Protein AF-A0A960E6Z1-F1 (afdb_monomer_lite)

Sequence (637 aa):
MVGSHTLRRRDRGAGVDRDDGASGGPGHAALELQQLIGNRAVARLAEDGTAPQPVSESAAIGESGQAWIRPGDRGPEVARVRAILDSTGVAGTPLGEGDLYDAEMLAAVRAFQTERGLDPDGIIGPLTWEAIDRESDTAAEVVETGTDHIGDADRPTDTELTAIEQALNPTSTGGGTGPAQDWDGRNDPAARDALRSELHTALQAHLDERTPSMVEREQAKAAGNVLSTQEQEGAGRAAKASVDAVFGAIASSAALTQSQEQARAAFDFTAGVNLLDASDTNVRTPNPPDLAGWMADTDDAAQEVQQRHHFNRSRSGQGEGPFFETLIAEFIAQGSNQVDLTRYDQYGFAFARPGPQVLTQTAVTTSDEFSNVPAQPGGLSDAERRRRWTVWQTLVHEYIHTLAHPEFERSHGGKRTLTEGMCELFTREVLLTEGQIAESQADGDVARRIEIEGGDLPGFDARFVREYDSGEYTGYVNRVDQIVAQVGMDAARAAFFLGHVELIGLVPGGAGEVVDPTSPQAAQVLGPDRVVVPSVITTANGVSILTGAPVGDIVAANPGLDANSPLPASAHSEGIEVPGTSHHRVLTARGRTERASETRADIATQHGITEAALVRANPSLNHREPREGEWLLIPVH

Radius of gyration: 33.62 Å; chains: 1; bounding box: 94×95×82 Å

pLDDT: mean 83.43, std 19.52, range [25.17, 98.5]

Structure (mmCIF, N/CA/C/O backbone):
data_AF-A0A960E6Z1-F1
#
_entry.id   AF-A0A960E6Z1-F1
#
loop_
_atom_site.group_PDB
_atom_site.id
_atom_site.type_symbol
_atom_site.label_atom_id
_atom_site.label_alt_id
_atom_site.label_comp_id
_atom_site.label_asym_id
_atom_site.label_entity_id
_atom_site.label_seq_id
_atom_site.pdbx_PDB_ins_code
_atom_site.Cartn_x
_atom_site.Cartn_y
_atom_site.Cartn_z
_atom_site.occupancy
_atom_site.B_iso_or_equiv
_atom_site.auth_seq_id
_atom_site.auth_comp_id
_atom_site.auth_asym_id
_atom_site.auth_atom_id
_atom_site.pdbx_PDB_model_num
ATOM 1 N N . MET A 1 1 ? -25.908 65.717 -16.525 1.00 31.52 1 MET A N 1
ATOM 2 C CA . MET A 1 1 ? -26.693 66.968 -16.582 1.00 31.52 1 MET A CA 1
ATOM 3 C C . MET A 1 1 ? -27.947 66.779 -15.744 1.00 31.52 1 MET A C 1
ATOM 5 O O . MET A 1 1 ? -28.528 65.709 -15.773 1.00 31.52 1 MET A O 1
ATOM 9 N N . VAL A 1 2 ? -28.241 67.807 -14.959 1.00 26.38 2 VAL A N 1
ATOM 10 C CA . VAL A 1 2 ? -29.291 68.026 -13.950 1.00 26.38 2 VAL A CA 1
ATOM 11 C C . VAL A 1 2 ? -30.719 67.587 -14.338 1.00 26.38 2 VAL A C 1
ATOM 13 O O . VAL A 1 2 ? -31.105 67.735 -15.491 1.00 26.38 2 VAL A O 1
ATOM 16 N N . GLY A 1 3 ? -31.517 67.197 -13.328 1.00 27.42 3 GLY A N 1
ATOM 17 C CA . GLY A 1 3 ? -32.996 67.258 -13.311 1.00 27.42 3 GLY A CA 1
ATOM 18 C C . GLY A 1 3 ? -33.607 66.047 -12.588 1.00 27.42 3 GLY A C 1
ATOM 19 O O . GLY A 1 3 ? -33.621 64.974 -13.166 1.00 27.42 3 GLY A O 1
ATOM 20 N N . SER A 1 4 ? -34.026 66.039 -11.315 1.00 25.17 4 SER A N 1
ATOM 21 C CA . SER A 1 4 ? -34.872 66.960 -10.531 1.00 25.17 4 SER A CA 1
ATOM 22 C C . SER A 1 4 ? -36.213 67.292 -11.192 1.00 25.17 4 SER A C 1
ATOM 24 O O . SER A 1 4 ? -36.246 68.174 -12.036 1.00 25.17 4 SER A O 1
ATOM 26 N N . HIS A 1 5 ? -37.296 66.632 -10.741 1.00 28.69 5 HIS A N 1
ATOM 27 C CA . HIS A 1 5 ? -38.590 67.201 -10.288 1.00 28.69 5 HIS A CA 1
ATOM 28 C C . HIS A 1 5 ? -39.760 66.201 -10.456 1.00 28.69 5 HIS A C 1
ATOM 30 O O . HIS A 1 5 ? -39.988 65.694 -11.542 1.00 28.69 5 HIS A O 1
ATOM 36 N N . THR A 1 6 ? -40.396 65.727 -9.375 1.00 27.92 6 THR A N 1
ATOM 37 C CA . THR A 1 6 ? -41.541 66.314 -8.625 1.00 27.92 6 THR A CA 1
ATOM 38 C C . THR A 1 6 ? -42.905 65.897 -9.190 1.00 27.92 6 THR A C 1
ATOM 40 O O . THR A 1 6 ? -43.220 66.270 -10.309 1.00 27.92 6 THR A O 1
ATOM 43 N N . LEU A 1 7 ? -43.733 65.216 -8.376 1.00 29.61 7 LEU A N 1
ATOM 44 C CA . LEU A 1 7 ? -45.170 65.487 -8.101 1.00 29.61 7 LEU A CA 1
ATOM 45 C C . LEU A 1 7 ? -45.785 64.267 -7.370 1.00 29.61 7 LEU A C 1
ATOM 47 O O . LEU A 1 7 ? -45.933 63.203 -7.948 1.00 29.61 7 LEU A O 1
ATOM 51 N N . ARG A 1 8 ? -45.900 64.275 -6.035 1.00 29.00 8 ARG A N 1
ATOM 52 C CA . ARG A 1 8 ? -46.980 64.817 -5.169 1.00 29.00 8 ARG A CA 1
ATOM 53 C C . ARG A 1 8 ? -48.343 64.092 -5.233 1.00 29.00 8 ARG A C 1
ATOM 55 O O . ARG A 1 8 ? -49.133 64.326 -6.135 1.00 29.00 8 ARG A O 1
ATOM 62 N N . ARG A 1 9 ? -48.648 63.481 -4.074 1.00 27.91 9 ARG A N 1
ATOM 63 C CA . ARG A 1 9 ? -49.894 63.545 -3.270 1.00 27.91 9 ARG A CA 1
ATOM 64 C C . ARG A 1 9 ? -51.163 62.834 -3.778 1.00 27.91 9 ARG A C 1
ATOM 66 O O . ARG A 1 9 ? -51.851 63.355 -4.647 1.00 27.91 9 ARG A O 1
ATOM 73 N N . ARG A 1 10 ? -51.670 61.912 -2.944 1.00 31.80 10 ARG A N 1
ATOM 74 C CA . ARG A 1 10 ? -52.652 62.274 -1.896 1.00 31.80 10 ARG A CA 1
ATOM 75 C C . ARG A 1 10 ? -52.727 61.258 -0.749 1.00 31.80 10 ARG A C 1
ATOM 77 O O . ARG A 1 10 ? -52.761 60.058 -0.967 1.00 31.80 10 ARG A O 1
ATOM 84 N N . ASP A 1 11 ? -52.762 61.837 0.449 1.00 28.98 11 ASP A N 1
ATOM 85 C CA . ASP A 1 11 ? -52.869 61.245 1.781 1.00 28.98 11 ASP A CA 1
ATOM 86 C C . ASP A 1 11 ? -54.256 60.677 2.118 1.00 28.98 11 ASP A C 1
ATOM 88 O O . ASP A 1 11 ? -55.269 61.263 1.723 1.00 28.98 11 ASP A O 1
ATOM 92 N N . ARG A 1 12 ? -54.247 59.662 3.000 1.00 32.19 12 ARG A N 1
ATOM 93 C CA . ARG A 1 12 ? -54.954 59.515 4.303 1.00 32.19 12 ARG A CA 1
ATOM 94 C C . ARG A 1 12 ? -55.459 58.070 4.455 1.00 32.19 12 ARG A C 1
ATOM 96 O O . ARG A 1 12 ? -56.191 57.606 3.599 1.00 32.19 12 ARG A O 1
ATOM 103 N N . GLY A 1 13 ? -55.186 57.329 5.523 1.00 29.23 13 GLY A N 1
ATOM 104 C CA . GLY A 1 13 ? -54.429 57.621 6.730 1.00 29.23 13 GLY A CA 1
ATOM 105 C C . GLY A 1 13 ? -54.496 56.441 7.710 1.00 29.23 13 GLY A C 1
ATOM 106 O O . GLY A 1 13 ? -55.484 55.720 7.734 1.00 29.23 13 GLY A O 1
ATOM 107 N N . ALA A 1 14 ? -53.421 56.328 8.492 1.00 32.44 14 ALA A N 1
ATOM 108 C CA . ALA A 1 14 ? -53.308 55.835 9.868 1.00 32.44 14 ALA A CA 1
ATOM 109 C C . ALA A 1 14 ? -53.881 54.453 10.252 1.00 32.44 14 ALA A C 1
ATOM 111 O O . ALA A 1 14 ? -55.076 54.280 10.464 1.00 32.44 14 ALA A O 1
ATOM 112 N N . GLY A 1 15 ? -52.947 53.539 10.523 1.00 32.69 15 GLY A N 1
ATOM 113 C CA . GLY A 1 15 ? -53.116 52.333 11.332 1.00 32.69 15 GLY A CA 1
ATOM 114 C C . GLY A 1 15 ? -51.759 51.649 11.497 1.00 32.69 15 GLY A C 1
ATOM 115 O O . GLY A 1 15 ? -51.461 50.708 10.777 1.00 32.69 15 GLY A O 1
ATOM 116 N N . VAL A 1 16 ? -50.903 52.209 12.356 1.00 31.95 16 VAL A N 1
ATOM 117 C CA . VAL A 1 16 ? -49.562 51.702 12.692 1.00 31.95 16 VAL A CA 1
ATOM 118 C C . VAL A 1 16 ? -49.685 50.767 13.893 1.00 31.95 16 VAL A C 1
ATOM 120 O O . VAL A 1 16 ? -50.176 51.208 14.927 1.00 31.95 16 VAL A O 1
ATOM 123 N N . ASP A 1 17 ? -49.221 49.524 13.762 1.00 31.84 17 ASP A N 1
ATOM 124 C CA . ASP A 1 17 ? -48.181 48.976 14.644 1.00 31.84 17 ASP A CA 1
ATOM 125 C C . ASP A 1 17 ? -47.611 47.662 14.064 1.00 31.84 17 ASP A C 1
ATOM 127 O O . ASP A 1 17 ? -48.349 46.693 13.927 1.00 31.84 17 ASP A O 1
ATOM 131 N N . ARG A 1 18 ? -46.298 47.714 13.759 1.00 31.44 18 ARG A N 1
ATOM 132 C CA . ARG A 1 18 ? -45.224 46.687 13.817 1.00 31.44 18 ARG A CA 1
ATOM 133 C C . ARG A 1 18 ? -45.406 45.330 13.117 1.00 31.44 18 ARG A C 1
ATOM 135 O O . ARG A 1 18 ? -46.456 44.717 13.190 1.00 31.44 18 ARG A O 1
ATOM 142 N N . ASP A 1 19 ? -44.379 44.667 12.606 1.00 29.95 19 ASP A N 1
ATOM 143 C CA . ASP A 1 19 ? -43.114 44.972 11.920 1.00 29.95 19 ASP A CA 1
ATOM 144 C C . ASP A 1 19 ? -42.694 43.610 11.308 1.00 29.95 19 ASP A C 1
ATOM 146 O O . ASP A 1 19 ? -43.174 42.565 11.752 1.00 29.95 19 ASP A O 1
ATOM 150 N N . ASP A 1 20 ? -41.806 43.636 10.319 1.00 31.05 20 ASP A N 1
ATOM 151 C CA . ASP A 1 20 ? -40.995 42.508 9.826 1.00 31.05 20 ASP A CA 1
ATOM 152 C C . ASP A 1 20 ? -41.654 41.413 8.962 1.00 31.05 20 ASP A C 1
ATOM 154 O O . ASP A 1 20 ? -42.066 40.341 9.402 1.00 31.05 20 ASP A O 1
ATOM 158 N N . GLY A 1 21 ? -41.622 41.659 7.646 1.00 28.38 21 GLY A N 1
ATOM 159 C CA . GLY A 1 21 ? -41.675 40.624 6.617 1.00 28.38 21 GLY A CA 1
ATOM 160 C C . GLY A 1 21 ? -40.284 40.316 6.053 1.00 28.38 21 GLY A C 1
ATOM 161 O O . GLY A 1 21 ? -39.529 41.233 5.737 1.00 28.38 21 GLY A O 1
ATOM 162 N N . ALA A 1 22 ? -39.991 39.031 5.836 1.00 31.05 22 ALA A N 1
ATOM 163 C CA . ALA A 1 22 ? -38.968 38.573 4.896 1.00 31.05 22 ALA A CA 1
ATOM 164 C C . ALA A 1 22 ? -39.313 37.176 4.328 1.00 31.05 22 ALA A C 1
ATOM 166 O O . ALA A 1 22 ? -39.317 36.179 5.038 1.00 31.05 22 ALA A O 1
ATOM 167 N N . SER A 1 23 ? -39.642 37.162 3.030 1.00 31.44 23 SER A N 1
ATOM 168 C CA . SER A 1 23 ? -39.353 36.152 1.988 1.00 31.44 23 SER A CA 1
ATOM 169 C C . SER A 1 23 ? -39.049 34.685 2.369 1.00 31.44 23 SER A C 1
ATOM 171 O O . SER A 1 23 ? -37.974 34.390 2.884 1.00 31.44 23 SER A O 1
ATOM 173 N N . GLY A 1 24 ? -39.905 33.748 1.928 1.00 29.64 24 GLY A N 1
ATOM 174 C CA . GLY A 1 24 ? -39.642 32.299 1.901 1.00 29.64 24 GLY A CA 1
ATOM 175 C C . GLY A 1 24 ? -39.525 31.746 0.471 1.00 29.64 24 GLY A C 1
ATOM 176 O O . GLY A 1 24 ? -40.460 31.866 -0.319 1.00 29.64 24 GLY A O 1
ATOM 177 N N . GLY A 1 25 ? -38.356 31.175 0.152 1.00 32.56 25 GLY A N 1
ATOM 178 C CA . GLY A 1 25 ? -38.007 30.488 -1.099 1.00 32.56 25 GLY A CA 1
ATOM 179 C C . GLY A 1 25 ? -38.234 28.959 -1.063 1.00 32.56 25 GLY A C 1
ATOM 180 O O . GLY A 1 25 ? -38.977 28.468 -0.215 1.00 32.56 25 GLY A O 1
ATOM 181 N N . PRO A 1 26 ? -37.629 28.191 -1.993 1.00 37.81 26 PRO A N 1
ATOM 182 C CA . PRO A 1 26 ? -38.062 26.856 -2.420 1.00 37.81 26 PRO A CA 1
ATOM 183 C C . PRO A 1 26 ? -37.720 25.756 -1.400 1.00 37.81 26 PRO A C 1
ATOM 185 O O . PRO A 1 26 ? -36.760 25.015 -1.562 1.00 37.81 26 PRO A O 1
ATOM 188 N N . GLY A 1 27 ? -38.526 25.646 -0.343 1.00 34.41 27 GLY A N 1
ATOM 189 C CA . GLY A 1 27 ? -38.493 24.541 0.628 1.00 34.41 27 GLY A CA 1
ATOM 190 C C . GLY A 1 27 ? -39.810 23.763 0.736 1.00 34.41 27 GLY A C 1
ATOM 191 O O . GLY A 1 27 ? -39.864 22.728 1.388 1.00 34.41 27 GLY A O 1
ATOM 192 N N . HIS A 1 28 ? -40.879 24.227 0.081 1.00 36.53 28 HIS A N 1
ATOM 193 C CA . HIS A 1 28 ? -42.226 23.676 0.278 1.00 36.53 28 HIS A CA 1
ATOM 194 C C . HIS A 1 28 ? -42.637 22.575 -0.719 1.00 36.53 28 HIS A C 1
ATOM 196 O O . HIS A 1 28 ? -43.542 21.808 -0.419 1.00 36.53 28 HIS A O 1
ATOM 202 N N . ALA A 1 29 ? -41.951 22.420 -1.859 1.00 42.06 29 ALA A N 1
ATOM 203 C CA . ALA A 1 29 ? -42.328 21.420 -2.870 1.00 42.06 29 ALA A CA 1
ATOM 204 C C . ALA A 1 29 ? -41.795 19.994 -2.590 1.00 42.06 29 ALA A C 1
ATOM 206 O O . ALA A 1 29 ? -42.357 19.024 -3.090 1.00 42.06 29 ALA A O 1
ATOM 207 N N . ALA A 1 30 ? -40.742 19.842 -1.777 1.00 38.28 30 ALA A N 1
ATOM 208 C CA . ALA A 1 30 ? -40.203 18.527 -1.400 1.00 38.28 30 ALA A CA 1
ATOM 209 C C . ALA A 1 30 ? -40.967 17.892 -0.220 1.00 38.28 30 ALA A C 1
ATOM 211 O O . ALA A 1 30 ? -41.120 16.673 -0.165 1.00 38.28 30 ALA A O 1
ATOM 212 N N . LEU A 1 31 ? -41.524 18.715 0.680 1.00 36.78 31 LEU A N 1
ATOM 213 C CA . LEU A 1 31 ? -42.323 18.240 1.815 1.00 36.78 31 LEU A CA 1
ATOM 214 C C . LEU A 1 31 ? -43.707 17.713 1.386 1.00 36.78 31 LEU A C 1
ATOM 216 O O . LEU A 1 31 ? -44.216 16.769 1.988 1.00 36.78 31 LEU A O 1
ATOM 220 N N . GLU A 1 32 ? -44.291 18.260 0.313 1.00 40.97 32 GLU A N 1
ATOM 221 C CA . GLU A 1 32 ? -45.581 17.797 -0.229 1.00 40.97 32 GLU A CA 1
ATOM 222 C C . GLU A 1 32 ? -45.466 16.493 -1.051 1.00 40.97 32 GLU A C 1
ATOM 224 O O . GLU A 1 32 ? -46.419 15.716 -1.107 1.00 40.97 32 GLU A O 1
ATOM 229 N N . LEU A 1 33 ? -44.292 16.181 -1.624 1.00 37.19 33 LEU A N 1
ATOM 230 C CA . LEU A 1 33 ? -44.039 14.922 -2.349 1.00 37.19 33 LEU A CA 1
ATOM 231 C C . LEU A 1 33 ? -43.747 13.732 -1.413 1.00 37.19 33 LEU A C 1
ATOM 233 O O . LEU A 1 33 ? -44.142 12.605 -1.721 1.00 37.19 33 LEU A O 1
ATOM 237 N N . GLN A 1 34 ? -43.155 13.971 -0.235 1.00 42.56 34 GLN A N 1
ATOM 238 C CA . GLN A 1 34 ? -42.906 12.932 0.779 1.00 42.56 34 GLN A CA 1
ATOM 239 C C . GLN A 1 34 ? -44.205 12.453 1.463 1.00 42.56 34 GLN A C 1
ATOM 241 O O . GLN A 1 34 ? -44.332 11.281 1.820 1.00 42.56 34 GLN A O 1
ATOM 246 N N . GLN A 1 35 ? -45.214 13.326 1.578 1.00 39.31 35 GLN A N 1
ATOM 247 C CA . GLN A 1 35 ? -46.516 12.996 2.176 1.00 39.31 35 GLN A CA 1
ATOM 248 C C . GLN A 1 35 ? -47.446 12.194 1.241 1.00 39.31 35 GLN A C 1
ATOM 250 O O . GLN A 1 35 ? -48.407 11.585 1.712 1.00 39.31 35 GLN A O 1
ATOM 255 N N . LEU A 1 36 ? -47.175 12.127 -0.070 1.00 41.94 36 LEU A N 1
ATOM 256 C CA . LEU A 1 36 ? -48.066 11.460 -1.034 1.00 41.94 36 LEU A CA 1
ATOM 257 C C . LEU A 1 36 ? -47.739 9.970 -1.277 1.00 41.94 36 LEU A C 1
ATOM 259 O O . LEU A 1 36 ? -48.626 9.203 -1.658 1.00 41.94 36 LEU A O 1
ATOM 263 N N . ILE A 1 37 ? -46.490 9.541 -1.049 1.00 43.31 37 ILE A N 1
ATOM 264 C CA . ILE A 1 37 ? -46.059 8.140 -1.233 1.00 43.31 37 ILE A CA 1
ATOM 265 C C . ILE A 1 37 ? -46.322 7.317 0.039 1.00 43.31 37 ILE A C 1
ATOM 267 O O . ILE A 1 37 ? -46.884 6.225 -0.054 1.00 43.31 37 ILE A O 1
ATOM 271 N N . GLY A 1 38 ? -46.039 7.876 1.224 1.00 37.09 38 GLY A N 1
ATOM 272 C CA . GLY A 1 38 ? -46.313 7.219 2.512 1.00 37.09 38 GLY A CA 1
ATOM 273 C C . GLY A 1 38 ? -47.803 6.927 2.737 1.00 37.09 38 GLY A C 1
ATOM 274 O O . GLY A 1 38 ? -48.173 5.833 3.156 1.00 37.09 38 GLY A O 1
ATOM 275 N N . ASN A 1 39 ? -48.684 7.847 2.333 1.00 40.97 39 ASN A N 1
ATOM 276 C CA . ASN A 1 39 ? -50.132 7.699 2.515 1.00 40.97 39 ASN A CA 1
ATOM 277 C C . ASN A 1 39 ? -50.791 6.705 1.535 1.00 40.97 39 ASN A C 1
ATOM 279 O O . ASN A 1 39 ? -51.882 6.203 1.809 1.00 40.97 39 ASN A O 1
ATOM 283 N N . ARG A 1 40 ? -50.137 6.361 0.414 1.00 38.00 40 ARG A N 1
ATOM 284 C CA . ARG A 1 40 ? -50.633 5.345 -0.538 1.00 38.00 40 ARG A CA 1
ATOM 285 C C . ARG A 1 40 ? -50.291 3.907 -0.138 1.00 38.00 40 ARG A C 1
ATOM 287 O O . ARG A 1 40 ? -50.994 3.000 -0.576 1.00 38.00 40 ARG A O 1
ATOM 294 N N . ALA A 1 41 ? -49.270 3.699 0.695 1.00 39.78 41 ALA A N 1
ATOM 295 C CA . ALA A 1 41 ? -48.968 2.392 1.282 1.00 39.78 41 ALA A CA 1
ATOM 296 C C . ALA A 1 41 ? -49.946 2.052 2.422 1.00 39.78 41 ALA A C 1
ATOM 298 O O . ALA A 1 41 ? -50.469 0.941 2.475 1.00 39.78 41 ALA A O 1
ATOM 299 N N . VAL A 1 42 ? -50.289 3.043 3.256 1.00 40.19 42 VAL A N 1
ATOM 300 C CA . VAL A 1 42 ? -51.255 2.894 4.362 1.00 40.19 42 VAL A CA 1
ATOM 301 C C . VAL A 1 42 ? -52.676 2.612 3.850 1.00 40.19 42 VAL A C 1
ATOM 303 O O . VAL A 1 42 ? -53.387 1.798 4.430 1.00 40.19 42 VAL A O 1
ATOM 306 N N . ALA A 1 43 ? -53.076 3.189 2.712 1.00 35.88 43 ALA A N 1
ATOM 307 C CA . ALA A 1 43 ? -54.389 2.929 2.113 1.00 35.88 43 ALA A CA 1
ATOM 308 C C . ALA A 1 43 ? -54.545 1.513 1.513 1.00 35.88 43 ALA A C 1
ATOM 310 O O . ALA A 1 43 ? -55.671 1.054 1.362 1.00 35.88 43 ALA A O 1
ATOM 311 N N . ARG A 1 44 ? -53.449 0.798 1.202 1.00 37.97 44 ARG A N 1
ATOM 312 C CA . ARG A 1 44 ? -53.504 -0.596 0.704 1.00 37.97 44 ARG A CA 1
ATOM 313 C C . ARG A 1 44 ? -53.538 -1.650 1.814 1.00 37.97 44 ARG A C 1
ATOM 315 O O . ARG A 1 44 ? -53.862 -2.794 1.534 1.00 37.97 44 ARG A O 1
ATOM 322 N N . LEU A 1 45 ? -53.254 -1.266 3.059 1.00 41.41 45 LEU A N 1
ATOM 323 C CA . LEU A 1 45 ? -53.401 -2.123 4.243 1.00 41.41 45 LEU A CA 1
ATOM 324 C C . LEU A 1 45 ? -54.786 -1.991 4.907 1.00 41.41 45 LEU A C 1
ATOM 326 O O . LEU A 1 45 ? -55.081 -2.716 5.850 1.00 41.41 45 LEU A O 1
ATOM 330 N N . ALA A 1 46 ? -55.638 -1.081 4.420 1.00 35.31 46 ALA A N 1
ATOM 331 C CA . ALA A 1 46 ? -56.942 -0.769 5.010 1.00 35.31 46 ALA A CA 1
ATOM 332 C C . ALA A 1 46 ? -58.151 -1.426 4.304 1.00 35.31 46 ALA A C 1
ATOM 334 O O . ALA A 1 46 ? -59.281 -1.183 4.723 1.00 35.31 46 ALA A O 1
ATOM 335 N N . GLU A 1 47 ? -57.952 -2.245 3.259 1.00 37.94 47 GLU A N 1
ATOM 336 C CA . GLU A 1 47 ? -59.058 -2.873 2.503 1.00 37.94 47 GLU A CA 1
ATOM 337 C C . GLU A 1 47 ? -59.308 -4.366 2.798 1.00 37.94 47 GLU A C 1
ATOM 339 O O . GLU A 1 47 ? -60.385 -4.850 2.462 1.00 37.94 47 GLU A O 1
ATOM 344 N N . ASP A 1 48 ? -58.431 -5.075 3.519 1.00 34.91 48 ASP A N 1
ATOM 345 C CA . ASP A 1 48 ? -58.712 -6.449 3.973 1.00 34.91 48 ASP A CA 1
ATOM 346 C C . ASP A 1 48 ? -59.070 -6.471 5.465 1.00 34.91 48 ASP A C 1
ATOM 348 O O . ASP A 1 48 ? -58.242 -6.627 6.362 1.00 34.91 48 ASP A O 1
ATOM 352 N N . GLY A 1 49 ? -60.361 -6.277 5.735 1.00 34.25 49 GLY A N 1
ATOM 353 C CA . GLY A 1 49 ? -60.932 -6.354 7.071 1.00 34.25 49 GLY A CA 1
ATOM 354 C C . GLY A 1 49 ? -61.000 -7.788 7.594 1.00 34.25 49 GLY A C 1
ATOM 355 O O . GLY A 1 49 ? -61.855 -8.565 7.178 1.00 34.25 49 GLY A O 1
ATOM 356 N N . THR A 1 50 ? -60.176 -8.110 8.592 1.00 32.66 50 THR A N 1
ATOM 357 C CA . THR A 1 50 ? -60.489 -9.132 9.604 1.00 32.66 50 THR A CA 1
ATOM 358 C C . THR A 1 50 ? -60.100 -8.598 10.991 1.00 32.66 50 THR A C 1
ATOM 360 O O . THR A 1 50 ? -59.059 -7.972 11.155 1.00 32.66 50 THR A O 1
ATOM 363 N N . ALA A 1 51 ? -60.995 -8.768 11.968 1.00 33.31 51 ALA A N 1
ATOM 364 C CA . ALA A 1 51 ? -60.963 -8.177 13.313 1.00 33.31 51 ALA A CA 1
ATOM 365 C C . ALA A 1 51 ? -59.792 -8.680 14.207 1.00 33.31 51 ALA A C 1
ATOM 367 O O . ALA A 1 51 ? -59.184 -9.703 13.890 1.00 33.31 51 ALA A O 1
ATOM 368 N N . PRO A 1 52 ? -59.471 -7.988 15.324 1.00 31.88 52 PRO A N 1
ATOM 369 C CA . PRO A 1 52 ? -58.133 -7.968 15.913 1.00 31.88 52 PRO A CA 1
ATOM 370 C C . PRO A 1 52 ? -57.858 -9.146 16.857 1.00 31.88 52 PRO A C 1
ATOM 372 O O . PRO A 1 52 ? -58.712 -9.548 17.647 1.00 31.88 52 PRO A O 1
ATOM 375 N N . GLN A 1 53 ? -56.622 -9.638 16.813 1.00 27.67 53 GLN A N 1
ATOM 376 C CA . GLN A 1 53 ? -55.977 -10.426 17.869 1.00 27.67 53 GLN A CA 1
ATOM 377 C C . GLN A 1 53 ? -54.977 -9.511 18.608 1.00 27.67 53 GLN A C 1
ATOM 379 O O . GLN A 1 53 ? -54.537 -8.520 18.020 1.00 27.67 53 GLN A O 1
ATOM 384 N N . PRO A 1 54 ? -54.684 -9.756 19.900 1.00 28.67 54 PRO A N 1
ATOM 385 C CA . PRO A 1 54 ? -53.970 -8.810 20.754 1.00 28.67 54 PRO A CA 1
ATOM 386 C C . PRO A 1 54 ? -52.563 -8.517 20.225 1.00 28.67 54 PRO A C 1
ATOM 388 O O . PRO A 1 54 ? -51.882 -9.397 19.709 1.00 28.67 54 PRO A O 1
ATOM 391 N N . VAL A 1 55 ? -52.165 -7.253 20.352 1.00 29.09 55 VAL A N 1
ATOM 392 C CA . VAL A 1 55 ? -50.879 -6.708 19.912 1.00 29.09 55 VAL A CA 1
ATOM 393 C C . VAL A 1 55 ? -49.694 -7.489 20.494 1.00 29.09 55 VAL A C 1
ATOM 395 O O . VAL A 1 55 ? -49.495 -7.528 21.705 1.00 29.09 55 VAL A O 1
ATOM 398 N N . SER A 1 56 ? -48.885 -8.074 19.612 1.00 32.91 56 SER A N 1
ATOM 399 C CA . SER A 1 56 ? -47.465 -8.313 19.865 1.00 32.91 56 SER A CA 1
ATOM 400 C C . SER A 1 56 ? -46.722 -7.037 19.469 1.00 32.91 56 SER A C 1
ATOM 402 O O . SER A 1 56 ? -46.462 -6.814 18.287 1.00 32.91 56 SER A O 1
ATOM 404 N N . GLU A 1 57 ? -46.436 -6.164 20.435 1.00 31.03 57 GLU A N 1
ATOM 405 C CA . GLU A 1 57 ? -45.440 -5.105 20.247 1.00 31.03 57 GLU A CA 1
ATOM 406 C C . GLU A 1 57 ? -44.058 -5.766 20.254 1.00 31.03 57 GLU A C 1
ATOM 408 O O . GLU A 1 57 ? -43.592 -6.286 21.264 1.00 31.03 57 GLU A O 1
ATOM 413 N N . SER A 1 58 ? -43.477 -5.844 19.058 1.00 34.66 58 SER A N 1
ATOM 414 C CA . SER A 1 58 ? -42.167 -6.422 18.785 1.00 34.66 58 SER A CA 1
ATOM 415 C C . SER A 1 58 ? -41.073 -5.554 19.396 1.00 34.66 58 SER A C 1
ATOM 417 O O . SER A 1 58 ? -41.016 -4.353 19.124 1.00 34.66 58 SER A O 1
ATOM 419 N N . ALA A 1 59 ? -40.169 -6.196 20.137 1.00 37.44 59 ALA A N 1
ATOM 420 C CA . ALA A 1 59 ? -38.860 -5.667 20.485 1.00 37.44 59 ALA A CA 1
ATOM 421 C C . ALA A 1 59 ? -38.215 -4.997 19.256 1.00 37.44 59 ALA A C 1
ATOM 423 O O . ALA A 1 59 ? -38.291 -5.517 18.135 1.00 37.44 59 ALA A O 1
ATOM 424 N N . ALA A 1 60 ? -37.614 -3.822 19.445 1.00 36.59 60 ALA A N 1
ATOM 425 C CA . ALA A 1 60 ? -36.848 -3.179 18.385 1.00 36.59 60 ALA A CA 1
ATOM 426 C C . ALA A 1 60 ? -35.598 -4.031 18.133 1.00 36.59 60 ALA A C 1
ATOM 428 O O . ALA A 1 60 ? -34.762 -4.162 19.025 1.00 36.5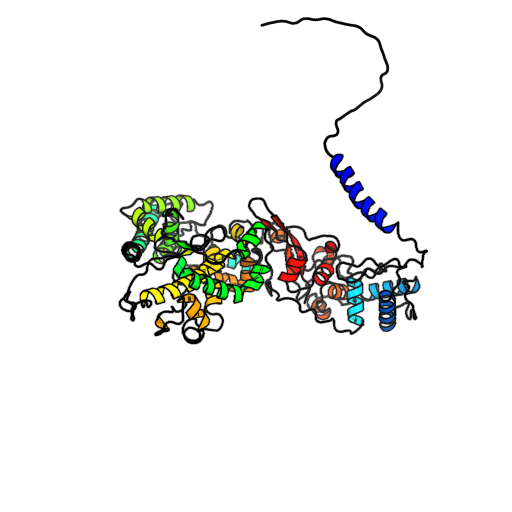9 60 ALA A O 1
ATOM 429 N N . ILE A 1 61 ? -35.484 -4.633 16.947 1.00 37.56 61 ILE A N 1
ATOM 430 C CA . ILE A 1 61 ? -34.275 -5.361 16.546 1.00 37.56 61 ILE A CA 1
ATOM 431 C C . ILE A 1 61 ? -33.106 -4.363 16.580 1.00 37.56 61 ILE A C 1
ATOM 433 O O . ILE A 1 61 ? -33.170 -3.326 15.921 1.00 37.56 61 ILE A O 1
ATOM 437 N N . GLY A 1 62 ? -32.085 -4.627 17.399 1.00 40.84 62 GLY A N 1
ATOM 438 C CA . GLY A 1 62 ? -30.820 -3.901 17.348 1.00 40.84 62 GLY A CA 1
ATOM 439 C C . GLY A 1 62 ? -30.003 -4.390 16.158 1.00 40.84 62 GLY A C 1
ATOM 440 O O . GLY A 1 62 ? -30.104 -5.550 15.767 1.00 40.84 62 GLY A O 1
ATOM 441 N N . GLU A 1 63 ? -29.185 -3.520 15.570 1.00 43.59 63 GLU A N 1
ATOM 442 C CA . GLU A 1 63 ? -28.423 -3.822 14.346 1.00 43.59 63 GLU A CA 1
ATOM 443 C C . GLU A 1 63 ? -27.311 -4.879 14.538 1.00 43.59 63 GLU A C 1
ATOM 445 O O . GLU A 1 63 ? -26.694 -5.289 13.565 1.00 43.59 63 GLU A O 1
ATOM 450 N N . SER A 1 64 ? -27.122 -5.417 15.753 1.00 44.59 64 SER A N 1
ATOM 451 C CA . SER A 1 64 ? -26.380 -6.669 15.996 1.00 44.59 64 SER A CA 1
ATOM 452 C C . SER A 1 64 ? -27.139 -7.931 15.552 1.00 44.59 64 SER A C 1
ATOM 454 O O . SER A 1 64 ? -26.664 -9.043 15.759 1.00 44.59 64 SER A O 1
ATOM 456 N N . GLY A 1 65 ? -28.357 -7.779 15.020 1.00 49.72 65 GLY A N 1
ATOM 457 C CA . GLY A 1 65 ? -29.293 -8.873 14.759 1.00 49.72 65 GLY A CA 1
ATOM 458 C C . GLY A 1 65 ? -30.088 -9.308 15.997 1.00 49.72 65 GLY A C 1
ATOM 459 O O . GLY A 1 65 ? -31.090 -10.007 15.854 1.00 49.72 65 GLY A O 1
ATOM 460 N N . GLN A 1 66 ? -29.710 -8.852 17.200 1.00 60.94 66 GLN A N 1
ATOM 461 C CA . GLN A 1 66 ? -30.406 -9.137 18.458 1.00 60.94 66 GLN A CA 1
ATOM 462 C C . GLN A 1 66 ? -31.268 -7.947 18.900 1.00 60.94 66 GLN A C 1
ATOM 464 O O . GLN A 1 66 ? -30.851 -6.787 18.869 1.00 60.94 66 GLN A O 1
ATOM 469 N N . ALA A 1 67 ? -32.502 -8.220 19.322 1.00 70.19 67 ALA A N 1
ATOM 470 C CA . ALA A 1 67 ? -33.439 -7.179 19.723 1.00 70.19 67 ALA A CA 1
ATOM 471 C C . ALA A 1 67 ? -33.104 -6.570 21.086 1.00 70.19 67 ALA A C 1
ATOM 473 O O . ALA A 1 67 ? -32.752 -7.273 22.030 1.00 70.19 67 ALA A O 1
ATOM 474 N N . TRP A 1 68 ? -33.248 -5.250 21.196 1.00 83.50 68 TRP A N 1
ATOM 475 C CA . TRP A 1 68 ? -33.210 -4.567 22.484 1.00 83.50 68 TRP A CA 1
ATOM 476 C C . TRP A 1 68 ? -34.441 -4.980 23.279 1.00 83.50 68 TRP A C 1
ATOM 478 O O . TRP A 1 68 ? -35.560 -4.726 22.832 1.00 83.50 68 TRP A O 1
ATOM 488 N N . ILE A 1 69 ? -34.230 -5.572 24.453 1.00 91.50 69 ILE A N 1
ATOM 489 C CA . ILE A 1 69 ? -35.315 -6.011 25.333 1.00 91.50 69 ILE A CA 1
ATOM 490 C C . ILE A 1 69 ? -35.452 -5.030 26.504 1.00 91.50 69 ILE A C 1
ATOM 492 O O . ILE A 1 69 ? -34.483 -4.712 27.201 1.00 91.50 69 ILE A O 1
ATOM 496 N N . ARG A 1 70 ? -36.672 -4.533 26.717 1.00 93.38 70 ARG A N 1
ATOM 497 C CA . ARG A 1 70 ? -37.035 -3.522 27.719 1.00 93.38 70 ARG A CA 1
ATOM 498 C C . ARG A 1 70 ? -38.242 -3.962 28.554 1.00 93.38 70 ARG A C 1
ATOM 500 O O . ARG A 1 70 ? -39.034 -4.786 28.096 1.00 93.38 70 ARG A O 1
ATOM 507 N N . PRO A 1 71 ? -38.432 -3.400 29.764 1.00 94.56 71 PRO A N 1
ATOM 508 C CA . PRO A 1 71 ? -39.593 -3.716 30.590 1.00 94.56 71 PRO A CA 1
ATOM 509 C C . PRO A 1 71 ? -40.911 -3.555 29.824 1.00 94.56 71 PRO A C 1
ATOM 511 O O . PRO A 1 71 ? -41.172 -2.501 29.245 1.00 94.56 71 PRO A O 1
ATOM 514 N N . GLY A 1 72 ? -41.746 -4.592 29.856 1.00 92.25 72 GLY A N 1
ATOM 515 C CA . GLY A 1 72 ? -42.999 -4.687 29.106 1.00 92.25 72 GLY A CA 1
ATOM 516 C C . GLY A 1 72 ? -42.926 -5.544 27.839 1.00 92.25 72 GLY A C 1
ATOM 517 O O . GLY A 1 72 ? -43.971 -6.052 27.424 1.00 92.25 72 GLY A O 1
ATOM 518 N N . ASP A 1 73 ? -41.734 -5.763 27.274 1.00 93.19 73 ASP A N 1
ATOM 519 C CA . ASP A 1 73 ? -41.556 -6.598 26.083 1.00 93.19 73 ASP A CA 1
ATOM 520 C C . ASP A 1 73 ? -41.949 -8.054 26.357 1.00 93.19 73 ASP A C 1
ATOM 522 O O . ASP A 1 73 ? -41.861 -8.547 27.489 1.00 93.19 73 ASP A O 1
ATOM 526 N N . ARG A 1 74 ? -42.394 -8.754 25.309 1.00 93.12 74 ARG A N 1
ATOM 527 C CA . ARG A 1 74 ? -42.773 -10.167 25.383 1.00 93.12 74 ARG A CA 1
ATOM 528 C C . ARG A 1 74 ? -42.184 -10.986 24.247 1.00 93.12 74 ARG A C 1
ATOM 530 O O . ARG A 1 74 ? -42.119 -10.506 23.119 1.00 93.12 74 ARG A O 1
ATOM 537 N N . GLY A 1 75 ? -41.849 -12.244 24.516 1.00 89.75 75 GLY A N 1
ATOM 538 C CA . GLY A 1 75 ? -41.518 -13.203 23.466 1.00 89.75 75 GLY A CA 1
ATOM 539 C C . GLY A 1 75 ? -40.507 -14.278 23.866 1.00 89.75 75 GLY A C 1
ATOM 540 O O . GLY A 1 75 ? -40.076 -14.342 25.018 1.00 89.75 75 GLY A O 1
ATOM 541 N N . PRO A 1 76 ? -40.106 -15.125 22.902 1.00 88.75 76 PRO A N 1
ATOM 542 C CA . PRO A 1 76 ? -39.190 -16.237 23.149 1.00 88.75 76 PRO A CA 1
ATOM 543 C C . PRO A 1 76 ? -37.817 -15.774 23.650 1.00 88.75 76 PRO A C 1
ATOM 545 O O . PRO A 1 76 ? -37.246 -16.425 24.517 1.00 88.75 76 PRO A O 1
ATOM 548 N N . GLU A 1 77 ? -37.324 -14.624 23.184 1.00 87.81 77 GLU A N 1
ATOM 549 C CA . GLU A 1 77 ? -36.053 -14.064 23.655 1.00 87.81 77 GLU A CA 1
ATOM 550 C C . GLU A 1 77 ? -36.112 -13.640 25.127 1.00 87.81 77 GLU A C 1
ATOM 552 O O . GLU A 1 77 ? -35.183 -13.890 25.889 1.00 87.81 77 GLU A O 1
ATOM 557 N N . VAL A 1 78 ? -37.239 -13.077 25.574 1.00 92.56 78 VAL A N 1
ATOM 558 C CA . VAL A 1 78 ? -37.446 -12.746 26.991 1.00 92.56 78 VAL A CA 1
ATOM 559 C C . VAL A 1 78 ? -37.439 -14.020 27.837 1.00 92.56 78 VAL A C 1
ATOM 561 O O . VAL A 1 78 ? -36.782 -14.066 28.876 1.00 92.56 78 VAL A O 1
ATOM 564 N N . ALA A 1 79 ? -38.113 -15.077 27.373 1.00 90.56 79 ALA A N 1
ATOM 565 C CA . ALA A 1 79 ? -38.108 -16.375 28.044 1.00 90.56 79 ALA A CA 1
ATOM 566 C C . ALA A 1 79 ? -36.699 -16.995 28.104 1.00 90.56 79 ALA A C 1
ATOM 568 O O . ALA A 1 79 ? -36.310 -17.523 29.148 1.00 90.56 79 ALA A O 1
ATOM 569 N N . ARG A 1 80 ? -35.911 -16.878 27.022 1.00 89.62 80 ARG A N 1
ATOM 570 C CA . ARG A 1 80 ? -34.501 -17.301 26.978 1.00 89.62 80 ARG A CA 1
ATOM 571 C C . ARG A 1 80 ? -33.685 -16.569 28.039 1.00 89.62 80 ARG A C 1
ATOM 573 O O . ARG A 1 80 ? -33.010 -17.218 28.832 1.00 89.62 80 ARG A O 1
ATOM 580 N N . VAL A 1 81 ? -33.783 -15.240 28.100 1.00 91.25 81 VAL A N 1
ATOM 581 C CA . VAL A 1 81 ? -33.030 -14.449 29.083 1.00 91.25 81 VAL A CA 1
ATOM 582 C C . VAL A 1 81 ? -33.440 -14.794 30.514 1.00 91.25 81 VAL A C 1
ATOM 584 O O . VAL A 1 81 ? -32.561 -14.963 31.352 1.00 91.25 81 VAL A O 1
ATOM 587 N N . ARG A 1 82 ? -34.739 -14.962 30.809 1.00 93.12 82 ARG A N 1
ATOM 588 C CA . ARG A 1 82 ? -35.197 -15.386 32.149 1.00 93.12 82 ARG A CA 1
ATOM 589 C C . ARG A 1 82 ? -34.540 -16.699 32.574 1.00 93.12 82 ARG A C 1
ATOM 591 O O . ARG A 1 82 ? -34.015 -16.779 33.679 1.00 93.12 82 ARG A O 1
ATOM 598 N N . ALA A 1 83 ? -34.515 -17.694 31.686 1.00 90.25 83 ALA A N 1
ATOM 599 C CA . ALA A 1 83 ? -33.895 -18.986 31.969 1.00 90.25 83 ALA A CA 1
ATOM 600 C C . ALA A 1 83 ? -32.380 -18.873 32.216 1.00 90.25 83 ALA A C 1
ATOM 602 O O . ALA A 1 83 ? -31.857 -19.528 33.117 1.00 90.25 83 ALA A O 1
ATOM 603 N N . ILE A 1 84 ? -31.682 -18.028 31.448 1.00 90.94 84 ILE A N 1
ATOM 604 C CA . ILE A 1 84 ? -30.246 -17.799 31.640 1.00 90.94 84 ILE A CA 1
ATOM 605 C C . ILE A 1 84 ? -29.997 -17.088 32.973 1.00 90.94 84 ILE A C 1
ATOM 607 O O . ILE A 1 84 ? -29.191 -17.579 33.755 1.00 90.94 84 ILE A O 1
ATOM 611 N N . LEU A 1 85 ? -30.719 -16.008 33.292 1.00 92.88 85 LEU A N 1
ATOM 612 C CA . LEU A 1 85 ? -30.584 -15.310 34.580 1.00 92.88 85 LEU A CA 1
ATOM 613 C C . LEU A 1 85 ? -30.824 -16.253 35.768 1.00 92.88 85 LEU A C 1
ATOM 615 O O . LEU A 1 85 ? -30.065 -16.235 36.734 1.00 92.88 85 LEU A O 1
ATOM 619 N N . ASP A 1 86 ? -31.823 -17.132 35.680 1.00 91.75 86 ASP A N 1
ATOM 620 C CA . ASP A 1 86 ? -32.081 -18.140 36.716 1.00 91.75 86 ASP A CA 1
ATOM 621 C C . ASP A 1 86 ? -30.897 -19.100 36.906 1.00 91.75 86 ASP A C 1
ATOM 623 O O . ASP A 1 86 ? -30.629 -19.534 38.028 1.00 91.75 86 ASP A O 1
ATOM 627 N N . SER A 1 87 ? -30.161 -19.403 35.833 1.00 89.31 87 SER A N 1
ATOM 628 C CA . SER A 1 87 ? -28.956 -20.236 35.890 1.00 89.31 87 SER A CA 1
ATOM 629 C C . SER A 1 87 ? -27.745 -19.516 36.493 1.00 89.31 87 SER A C 1
ATOM 631 O O . SER A 1 87 ? -26.912 -20.172 37.119 1.00 89.31 87 SER A O 1
ATOM 633 N N . THR A 1 88 ? -27.666 -18.183 36.385 1.00 88.38 88 THR A N 1
ATOM 634 C CA . THR A 1 88 ? -26.562 -17.402 36.970 1.00 88.38 88 THR A CA 1
ATOM 635 C C . THR A 1 88 ? -26.717 -17.194 38.477 1.00 88.38 88 THR A C 1
ATOM 637 O O . THR A 1 88 ? -25.738 -16.888 39.154 1.00 88.38 88 THR A O 1
ATOM 640 N N . GLY A 1 89 ? -27.933 -17.332 39.021 1.00 89.12 89 GLY A N 1
ATOM 641 C CA . GLY A 1 89 ? -28.203 -17.188 40.456 1.00 89.12 89 GLY A CA 1
ATOM 642 C C . GLY A 1 89 ? -28.072 -15.757 40.991 1.00 89.12 89 GLY A C 1
ATOM 643 O O . GLY A 1 89 ? -27.849 -15.571 42.189 1.00 89.12 89 GLY A O 1
ATOM 644 N N . VAL A 1 90 ? -28.203 -14.748 40.121 1.00 91.81 90 VAL A N 1
ATOM 645 C CA . VAL A 1 90 ? -28.129 -13.325 40.504 1.00 91.81 90 VAL A CA 1
ATOM 646 C C . VAL A 1 90 ? -29.267 -12.937 41.446 1.00 91.81 90 VAL A C 1
ATOM 648 O O . VAL A 1 90 ? -30.334 -13.563 41.464 1.00 91.81 90 VAL A O 1
ATOM 651 N N . ALA A 1 91 ? -29.078 -11.871 42.223 1.00 92.25 91 ALA A N 1
ATOM 652 C CA . ALA A 1 91 ? -30.115 -11.393 43.135 1.00 92.25 91 ALA A CA 1
ATOM 653 C C . ALA A 1 91 ? -31.443 -11.108 42.397 1.00 92.25 91 ALA A C 1
ATOM 655 O O . ALA A 1 91 ? -31.478 -10.368 41.419 1.00 92.25 91 ALA A O 1
ATOM 656 N N . GLY A 1 92 ? -32.550 -11.675 42.892 1.00 86.31 92 GLY A N 1
ATOM 657 C CA . GLY A 1 92 ? -33.875 -11.564 42.260 1.00 86.31 92 GLY A CA 1
ATOM 658 C C . GLY A 1 92 ? -34.310 -12.793 41.454 1.00 86.31 92 GLY A C 1
ATOM 659 O O . GLY A 1 92 ? -35.443 -12.821 40.989 1.00 86.31 92 GLY A O 1
ATOM 660 N N . THR A 1 93 ? -33.456 -13.812 41.339 1.00 90.12 93 THR A N 1
ATOM 661 C CA . THR A 1 93 ? -33.784 -15.124 40.751 1.00 90.12 93 THR A CA 1
ATOM 662 C C . THR A 1 93 ? -34.178 -16.145 41.838 1.00 90.12 93 THR A C 1
ATOM 664 O O . THR A 1 93 ? -33.824 -15.959 43.012 1.00 90.12 93 THR A O 1
ATOM 667 N N . PRO A 1 94 ? -34.915 -17.227 41.506 1.00 91.44 94 PRO A N 1
ATOM 668 C CA . PRO A 1 94 ? -35.461 -17.561 40.189 1.00 91.44 94 PRO A CA 1
ATOM 669 C C . PRO A 1 94 ? -36.686 -16.711 39.809 1.00 91.44 94 PRO A C 1
ATOM 671 O O . PRO A 1 94 ? -37.514 -16.390 40.660 1.00 91.44 94 PRO A O 1
ATOM 674 N N . LEU A 1 95 ? -36.813 -16.388 38.525 1.00 89.62 95 LEU A N 1
ATOM 675 C CA . LEU A 1 95 ? -37.876 -15.593 37.905 1.00 89.62 95 LEU A CA 1
ATOM 676 C C . LEU A 1 95 ? -39.065 -16.444 37.441 1.00 89.62 95 LEU A C 1
ATOM 678 O O . LEU A 1 95 ? -40.133 -15.897 37.156 1.00 89.62 95 LEU A O 1
ATOM 682 N N . GLY A 1 96 ? -38.881 -17.765 37.340 1.00 80.19 96 GLY A N 1
ATOM 683 C CA . GLY A 1 96 ? -39.907 -18.711 36.903 1.00 80.19 96 GLY A CA 1
ATOM 684 C C . GLY A 1 96 ? -40.185 -18.683 35.394 1.00 80.19 96 GLY A C 1
ATOM 685 O O . GLY A 1 96 ? -39.663 -17.853 34.649 1.00 80.19 96 GLY A O 1
ATOM 686 N N . GLU A 1 97 ? -41.025 -19.617 34.932 1.00 81.88 97 GLU A N 1
ATOM 687 C CA . GLU A 1 97 ? -41.412 -19.718 33.519 1.00 81.88 97 GLU A CA 1
ATOM 688 C C . GLU A 1 97 ? -42.297 -18.533 33.092 1.00 81.88 97 GLU A C 1
ATOM 690 O O . GLU A 1 97 ? -43.292 -18.210 33.745 1.00 81.88 97 GLU A O 1
ATOM 695 N N . GLY A 1 98 ? -41.968 -17.905 31.962 1.00 86.88 98 GLY A N 1
ATOM 696 C CA . GLY A 1 98 ? -42.743 -16.802 31.402 1.00 86.88 98 GLY A CA 1
ATOM 697 C C . GLY A 1 98 ? -42.047 -16.140 30.218 1.00 86.88 98 GLY A C 1
ATOM 698 O O . GLY A 1 98 ? -40.862 -16.351 29.985 1.00 86.88 98 GLY A O 1
ATOM 699 N N . ASP A 1 99 ? -42.794 -15.328 29.474 1.00 90.81 99 ASP A N 1
ATOM 700 C CA . ASP A 1 99 ? -42.313 -14.624 28.282 1.00 90.81 99 ASP A CA 1
ATOM 701 C C . ASP A 1 99 ? -42.392 -13.097 28.404 1.00 90.81 99 ASP A C 1
ATOM 703 O O . ASP A 1 99 ? -42.120 -12.417 27.426 1.00 90.81 99 ASP A O 1
ATOM 707 N N . LEU A 1 100 ? -42.772 -12.553 29.568 1.00 94.75 100 LEU A N 1
ATOM 708 C CA . LEU A 1 100 ? -42.918 -11.113 29.818 1.00 94.75 100 LEU A CA 1
ATOM 709 C C . LEU A 1 100 ? -41.703 -10.538 30.535 1.00 94.75 100 LEU A C 1
ATOM 711 O O . LEU A 1 100 ? -41.252 -11.099 31.526 1.00 94.75 100 LEU A O 1
ATOM 715 N N . TYR A 1 101 ? -41.245 -9.363 30.122 1.00 95.38 101 TYR A N 1
ATOM 716 C CA . TYR A 1 101 ? -40.278 -8.599 30.889 1.00 95.38 101 TYR A CA 1
ATOM 717 C C . TYR A 1 101 ? -40.998 -7.792 31.980 1.00 95.38 101 TYR A C 1
ATOM 719 O O . TYR A 1 101 ? -41.404 -6.647 31.782 1.00 95.38 101 TYR A O 1
ATOM 727 N N . ASP A 1 102 ? -41.192 -8.418 33.139 1.00 94.75 102 ASP A N 1
ATOM 728 C CA . ASP A 1 102 ? -41.874 -7.848 34.304 1.00 94.75 102 ASP A CA 1
ATOM 729 C C . ASP A 1 102 ? -40.915 -7.154 35.298 1.00 94.75 102 ASP A C 1
ATOM 731 O O . ASP A 1 102 ? -39.710 -7.030 35.077 1.00 94.75 102 ASP A O 1
ATOM 735 N N . ALA A 1 103 ? -41.469 -6.638 36.400 1.00 95.44 103 ALA A N 1
ATOM 736 C CA . ALA A 1 103 ? -40.702 -5.923 37.421 1.00 95.44 103 ALA A CA 1
ATOM 737 C C . ALA A 1 103 ? -39.702 -6.820 38.176 1.00 95.44 103 ALA A C 1
ATOM 739 O O . ALA A 1 103 ? -38.693 -6.313 38.669 1.00 95.44 103 ALA A O 1
ATOM 740 N N . GLU A 1 104 ? -39.970 -8.126 38.270 1.00 94.44 104 GLU A N 1
ATOM 741 C CA . GLU A 1 104 ? -39.073 -9.093 38.911 1.00 94.44 104 GLU A CA 1
ATOM 742 C C . GLU A 1 104 ? -37.857 -9.333 38.018 1.00 94.44 104 GLU A C 1
ATOM 744 O O . GLU A 1 104 ? -36.720 -9.169 38.464 1.00 94.44 104 GLU A O 1
ATOM 749 N N . MET A 1 105 ? -38.092 -9.572 36.724 1.00 95.94 105 MET A N 1
ATOM 750 C CA . MET A 1 105 ? -37.023 -9.659 35.735 1.00 95.94 105 MET A CA 1
ATOM 751 C C . MET A 1 105 ? -36.223 -8.352 35.664 1.00 95.94 105 MET A C 1
ATOM 753 O O . MET A 1 105 ? -35.007 -8.405 35.525 1.00 95.94 105 MET A O 1
ATOM 757 N N . LEU A 1 106 ? -36.848 -7.177 35.831 1.00 96.38 106 LEU A N 1
ATOM 758 C CA . LEU A 1 106 ? -36.127 -5.891 35.821 1.00 96.38 106 LEU A CA 1
ATOM 759 C C . LEU A 1 106 ? -35.148 -5.788 36.991 1.00 96.38 106 LEU A C 1
ATOM 761 O O . LEU A 1 106 ? -34.025 -5.315 36.817 1.00 96.38 106 LEU A O 1
ATOM 765 N N . ALA A 1 107 ? -35.551 -6.238 38.178 1.00 95.25 107 ALA A N 1
ATOM 766 C CA . ALA A 1 107 ? -34.656 -6.286 39.327 1.00 95.25 107 ALA A CA 1
ATOM 767 C C . ALA A 1 107 ? -33.488 -7.258 39.090 1.00 95.25 107 ALA A C 1
ATOM 769 O O . ALA A 1 107 ? -32.344 -6.894 39.362 1.00 95.25 107 ALA A O 1
ATOM 770 N N . ALA A 1 108 ? -33.764 -8.439 38.526 1.00 96.25 108 ALA A N 1
ATOM 771 C CA . ALA A 1 108 ? -32.741 -9.436 38.215 1.00 96.25 108 ALA A CA 1
ATOM 772 C C . ALA A 1 108 ? -31.769 -8.976 37.117 1.00 96.25 108 ALA A C 1
ATOM 774 O O . ALA A 1 108 ? -30.564 -9.150 37.268 1.00 96.25 108 ALA A O 1
ATOM 775 N N . VAL A 1 109 ? -32.249 -8.323 36.053 1.00 96.44 109 VAL A N 1
ATOM 776 C CA . VAL A 1 109 ? -31.387 -7.766 34.995 1.00 96.44 109 VAL A CA 1
ATOM 777 C C . VAL A 1 109 ? -30.476 -6.682 35.558 1.00 96.44 109 VAL A C 1
ATOM 779 O O . VAL A 1 109 ? -29.285 -6.686 35.271 1.00 96.44 109 VAL A O 1
ATOM 782 N N . ARG A 1 110 ? -30.986 -5.789 36.414 1.00 96.12 110 ARG A N 1
ATOM 783 C CA . ARG A 1 110 ? -30.149 -4.768 37.064 1.00 96.12 110 ARG A CA 1
ATOM 784 C C . ARG A 1 110 ? -29.107 -5.369 37.999 1.00 96.12 110 ARG A C 1
ATOM 786 O O . ARG A 1 110 ? -27.983 -4.871 38.051 1.00 96.12 110 ARG A O 1
ATOM 793 N N . ALA A 1 111 ? -29.465 -6.424 38.730 1.00 95.06 111 ALA A N 1
ATOM 794 C CA . ALA A 1 111 ? -28.517 -7.165 39.555 1.00 95.06 111 ALA A CA 1
ATOM 795 C C . ALA A 1 111 ? -27.433 -7.817 38.688 1.00 95.06 111 ALA A C 1
ATOM 797 O O . ALA A 1 111 ? -26.253 -7.606 38.942 1.00 95.06 111 ALA A O 1
ATOM 798 N N . PHE A 1 112 ? -27.826 -8.498 37.610 1.00 94.69 112 PHE A N 1
ATOM 799 C CA . PHE A 1 112 ? -26.907 -9.084 36.638 1.00 94.69 112 PHE A CA 1
ATOM 800 C C . PHE A 1 112 ? -25.967 -8.037 36.031 1.00 94.69 112 PHE A C 1
ATOM 802 O O . PHE A 1 112 ? -24.754 -8.195 36.097 1.00 94.69 112 PHE A O 1
ATOM 809 N N . GLN A 1 113 ? -26.495 -6.926 35.514 1.00 94.38 113 GLN A N 1
ATOM 810 C CA . GLN A 1 113 ? -25.694 -5.824 34.971 1.00 94.38 113 GLN A CA 1
ATOM 811 C C . GLN A 1 113 ? -24.694 -5.290 36.007 1.00 94.38 113 GLN A C 1
ATOM 813 O O . GLN A 1 113 ? -23.516 -5.145 35.690 1.00 94.38 113 GLN A O 1
ATOM 818 N N . THR A 1 114 ? -25.131 -5.091 37.258 1.00 92.25 114 THR A N 1
ATOM 819 C CA . THR A 1 114 ? -24.254 -4.662 38.362 1.00 92.25 114 THR A CA 1
ATOM 820 C C . THR A 1 114 ? -23.133 -5.670 38.612 1.00 92.25 114 THR A C 1
ATOM 822 O O . THR A 1 114 ? -21.967 -5.290 38.684 1.00 92.25 114 THR A O 1
ATOM 825 N N . GLU A 1 115 ? -23.466 -6.958 38.720 1.00 91.12 115 GLU A N 1
ATOM 826 C CA . GLU A 1 115 ? -22.498 -8.036 38.958 1.00 91.12 115 GLU A CA 1
ATOM 827 C C . GLU A 1 115 ? -21.499 -8.191 37.800 1.00 91.12 115 GLU A C 1
ATOM 829 O O . GLU A 1 115 ? -20.361 -8.603 38.019 1.00 91.12 115 GLU A O 1
ATOM 834 N N . ARG A 1 116 ? -21.888 -7.812 36.576 1.00 91.62 116 ARG A N 1
ATOM 835 C CA . ARG A 1 116 ? -21.030 -7.817 35.379 1.00 91.62 116 ARG A CA 1
ATOM 836 C C . ARG A 1 116 ? -20.314 -6.493 35.107 1.00 91.62 116 ARG A C 1
ATOM 838 O O . ARG A 1 116 ? -19.592 -6.393 34.120 1.00 91.62 116 ARG A O 1
ATOM 845 N N . GLY A 1 117 ? -20.462 -5.493 35.977 1.00 88.50 117 GLY A N 1
ATOM 846 C CA . GLY A 1 117 ? -19.792 -4.194 35.835 1.00 88.50 117 GLY A CA 1
ATOM 847 C C . GLY A 1 117 ? -20.342 -3.305 34.716 1.00 88.50 117 GLY A C 1
ATOM 848 O O . GLY A 1 117 ? -19.634 -2.406 34.252 1.00 88.50 117 GLY A O 1
ATOM 849 N N . LEU A 1 118 ? -21.580 -3.559 34.288 1.00 91.00 118 LEU A N 1
ATOM 850 C CA . LEU A 1 118 ? -22.342 -2.771 33.317 1.00 91.00 118 LEU A CA 1
ATOM 851 C C . LEU A 1 118 ? -23.237 -1.743 34.035 1.00 91.00 118 LEU A C 1
ATOM 853 O O . LEU A 1 118 ? -23.496 -1.866 35.234 1.00 91.00 118 LEU A O 1
ATOM 857 N N . ASP A 1 119 ? -23.756 -0.757 33.298 1.00 87.00 119 ASP A N 1
ATOM 858 C CA . ASP A 1 119 ? -24.772 0.172 33.813 1.00 87.00 119 ASP A CA 1
ATOM 859 C C . ASP A 1 119 ? -26.068 -0.594 34.155 1.00 87.00 119 ASP A C 1
ATOM 861 O O . ASP A 1 119 ? -26.620 -1.265 33.277 1.00 87.00 119 ASP A O 1
ATOM 865 N N . PRO A 1 120 ? -26.574 -0.543 35.404 1.00 91.62 120 PRO A N 1
ATOM 866 C CA . PRO A 1 120 ? -27.789 -1.247 35.808 1.00 91.62 120 PRO A CA 1
ATOM 867 C C . PRO A 1 120 ? -29.059 -0.497 35.369 1.00 91.62 120 PRO A C 1
ATOM 869 O O . PRO A 1 120 ? -29.945 -0.185 36.178 1.00 91.62 120 PRO A O 1
ATOM 872 N N . ASP A 1 121 ? -29.166 -0.186 34.080 1.00 91.25 121 ASP A N 1
ATOM 873 C CA . ASP A 1 121 ? -30.302 0.527 33.495 1.00 91.25 121 ASP A CA 1
ATOM 874 C C . ASP A 1 121 ? -31.562 -0.357 33.404 1.00 91.25 121 ASP A C 1
ATOM 876 O O . ASP A 1 121 ? -32.692 0.141 33.522 1.00 91.25 121 ASP A O 1
ATOM 880 N N . GLY A 1 122 ? -31.383 -1.679 33.351 1.00 92.69 122 GLY A N 1
ATOM 881 C CA . GLY A 1 122 ? -32.435 -2.665 33.137 1.00 92.69 122 GLY A CA 1
ATOM 882 C C . GLY A 1 122 ? -32.802 -2.870 31.665 1.00 92.69 122 GLY A C 1
ATOM 883 O O . GLY A 1 122 ? -33.866 -3.412 31.374 1.00 92.69 122 GLY A O 1
ATOM 884 N N . ILE A 1 123 ? -31.984 -2.418 30.722 1.00 92.62 123 ILE A N 1
ATOM 885 C CA . ILE A 1 123 ? -32.177 -2.616 29.286 1.00 92.62 123 ILE A CA 1
ATOM 886 C C . ILE A 1 123 ? -31.199 -3.687 28.812 1.00 92.62 123 ILE A C 1
ATOM 888 O O . ILE A 1 123 ? -29.990 -3.567 28.979 1.00 92.62 123 ILE A O 1
ATOM 892 N N . ILE A 1 124 ? -31.710 -4.728 28.162 1.00 90.69 124 ILE A N 1
ATOM 893 C CA . ILE A 1 124 ? -30.856 -5.757 27.569 1.00 90.69 124 ILE A CA 1
ATOM 894 C C . ILE A 1 124 ? -30.472 -5.278 26.163 1.00 90.69 124 ILE A C 1
ATOM 896 O O . ILE A 1 124 ? -31.192 -5.497 25.187 1.00 90.69 124 ILE A O 1
ATOM 900 N N . GLY A 1 125 ? -29.373 -4.523 26.104 1.00 85.88 125 GLY A N 1
ATOM 901 C CA . GLY A 1 125 ? -28.707 -4.078 24.875 1.00 85.88 125 GLY A CA 1
ATOM 902 C C . GLY A 1 125 ? -27.475 -4.934 24.536 1.00 85.88 125 GLY A C 1
ATOM 903 O O . GLY A 1 125 ? -27.231 -5.930 25.216 1.00 85.88 125 GLY A O 1
ATOM 904 N N . PRO A 1 126 ? -26.659 -4.546 23.534 1.00 82.06 126 PRO A N 1
ATOM 905 C CA . PRO A 1 126 ? -25.549 -5.366 23.030 1.00 82.06 126 PRO A CA 1
ATOM 906 C C . PRO A 1 126 ? -24.570 -5.865 24.105 1.00 82.06 126 PRO A C 1
ATOM 908 O O . PRO A 1 126 ? -24.186 -7.027 24.096 1.00 82.06 126 PRO A O 1
ATOM 911 N N . LEU A 1 127 ? -24.213 -5.019 25.078 1.00 86.94 127 LEU A N 1
ATOM 912 C CA . LEU A 1 127 ? -23.308 -5.403 26.171 1.00 86.94 127 LEU A CA 1
ATOM 913 C C . LEU A 1 127 ? -23.938 -6.409 27.142 1.00 86.94 127 LEU A C 1
ATOM 915 O O . LEU A 1 127 ? -23.263 -7.312 27.629 1.00 86.94 127 LEU A O 1
ATOM 919 N N . THR A 1 128 ? -25.230 -6.257 27.441 1.00 90.38 128 THR A N 1
ATOM 920 C CA . THR A 1 128 ? -25.946 -7.188 28.324 1.00 90.38 128 THR A CA 1
ATOM 921 C C . THR A 1 128 ? -26.199 -8.513 27.618 1.00 90.38 128 THR A C 1
ATOM 923 O O . THR A 1 128 ? -26.051 -9.555 28.246 1.00 90.38 128 THR A O 1
ATOM 926 N N . TRP A 1 129 ? -26.516 -8.484 26.321 1.00 87.94 129 TRP A N 1
ATOM 927 C CA . TRP A 1 129 ? -26.622 -9.683 25.496 1.00 87.94 129 TRP A CA 1
ATOM 928 C C . TRP A 1 129 ? -25.319 -10.465 25.445 1.00 87.94 129 TRP A C 1
ATOM 930 O O . TRP A 1 129 ? -25.320 -11.644 25.767 1.00 87.94 129 TRP A O 1
ATOM 940 N N . GLU A 1 130 ? -24.205 -9.798 25.155 1.00 85.81 130 GLU A N 1
ATOM 941 C CA . GLU A 1 130 ? -22.887 -10.426 25.160 1.00 85.81 130 GLU A CA 1
ATOM 942 C C . GLU A 1 130 ? -22.584 -11.086 26.520 1.00 85.81 130 GLU A C 1
ATOM 944 O O . GLU A 1 130 ? -22.088 -12.210 26.591 1.00 85.81 130 GLU A O 1
ATOM 949 N N . ALA A 1 131 ? -22.895 -10.401 27.623 1.00 88.88 131 ALA A N 1
ATOM 950 C CA . ALA A 1 131 ? -22.715 -10.960 28.957 1.00 88.88 131 ALA A CA 1
ATOM 951 C C . ALA A 1 131 ? -23.610 -12.188 29.202 1.00 88.88 131 ALA A C 1
ATOM 953 O O . ALA A 1 131 ? -23.157 -13.140 29.823 1.00 88.88 131 ALA A O 1
ATOM 954 N N . ILE A 1 132 ? -24.860 -12.172 28.728 1.00 89.12 132 ILE A N 1
ATOM 955 C CA . ILE A 1 132 ? -25.813 -13.292 28.817 1.00 89.12 132 ILE A CA 1
ATOM 956 C C . ILE A 1 132 ? -25.340 -14.477 27.969 1.00 89.12 132 ILE A C 1
ATOM 958 O O . ILE A 1 132 ? -25.383 -15.618 28.426 1.00 89.12 132 ILE A O 1
ATOM 962 N N . ASP A 1 133 ? -24.874 -14.224 26.748 1.00 84.31 133 ASP A N 1
ATOM 963 C CA . ASP A 1 133 ? -24.466 -15.269 25.815 1.00 84.31 133 ASP A CA 1
ATOM 964 C C . ASP A 1 133 ? -23.241 -16.030 26.344 1.00 84.31 133 ASP A C 1
ATOM 966 O O . ASP A 1 133 ? -23.238 -17.263 26.302 1.00 84.31 133 ASP A O 1
ATOM 970 N N . ARG A 1 134 ? -22.285 -15.334 26.981 1.00 85.25 134 ARG A N 1
ATOM 971 C CA . ARG A 1 134 ? -21.147 -15.962 27.682 1.00 85.25 134 ARG A CA 1
ATOM 972 C C . ARG A 1 134 ? -21.546 -16.898 28.828 1.00 85.25 134 ARG A C 1
ATOM 974 O O . ARG A 1 134 ? -20.787 -17.807 29.140 1.00 85.25 134 ARG A O 1
ATOM 981 N N . GLU A 1 135 ? -22.714 -16.708 29.440 1.00 84.12 135 GLU A N 1
ATOM 982 C CA . GLU A 1 135 ? -23.220 -17.590 30.506 1.00 84.12 135 GLU A CA 1
ATOM 983 C C . GLU A 1 135 ? -23.949 -18.819 29.970 1.00 84.12 135 GLU A C 1
ATOM 985 O O . GLU A 1 135 ? -24.099 -19.817 30.670 1.00 84.12 135 GLU A O 1
ATOM 990 N N . SER A 1 136 ? -24.441 -18.742 28.735 1.00 73.25 136 SER A N 1
ATOM 991 C CA . SER A 1 136 ? -25.333 -19.755 28.181 1.00 73.25 136 SER A CA 1
ATOM 992 C C . SER A 1 136 ? -24.624 -20.993 27.622 1.00 73.25 136 SER A C 1
ATOM 994 O O . SER A 1 136 ? -25.312 -21.948 27.265 1.00 73.25 136 SER A O 1
ATOM 996 N N . ASP A 1 137 ? -23.285 -20.999 27.552 1.00 57.72 137 ASP A N 1
ATOM 997 C CA . ASP A 1 137 ? -22.416 -22.082 27.038 1.00 57.72 137 ASP A CA 1
ATOM 998 C C . ASP A 1 137 ? -22.838 -22.659 25.663 1.00 57.72 137 ASP A C 1
ATOM 1000 O O . ASP A 1 137 ? -22.307 -23.665 25.187 1.00 57.72 137 ASP A O 1
ATOM 1004 N N . THR A 1 138 ? -23.775 -22.010 24.962 1.00 51.53 138 THR A N 1
ATOM 1005 C CA . THR A 1 138 ? -23.904 -22.138 23.520 1.00 51.53 138 THR A CA 1
ATOM 1006 C C . THR A 1 138 ? -22.686 -21.451 22.956 1.00 51.53 138 THR A C 1
ATOM 1008 O O . THR A 1 138 ? -22.663 -20.225 22.867 1.00 51.53 138 THR A O 1
ATOM 1011 N N . ALA A 1 139 ? -21.670 -22.260 22.639 1.00 42.22 139 ALA A N 1
ATOM 1012 C CA . ALA A 1 139 ? -20.598 -21.893 21.733 1.00 42.22 139 ALA A CA 1
ATOM 1013 C C . ALA A 1 139 ? -21.205 -20.964 20.689 1.00 42.22 139 ALA A C 1
ATOM 1015 O O . ALA A 1 139 ? -22.132 -21.381 19.983 1.00 42.22 139 ALA A O 1
ATOM 1016 N N . ALA A 1 140 ? -20.750 -19.705 20.690 1.00 46.09 140 ALA A N 1
ATOM 1017 C CA . ALA A 1 140 ? -21.019 -18.788 19.605 1.00 46.09 140 ALA A CA 1
ATOM 1018 C C . ALA A 1 140 ? -20.878 -19.628 18.342 1.00 46.09 140 ALA A C 1
ATOM 1020 O O . ALA A 1 140 ? -19.855 -20.302 18.170 1.00 46.09 140 ALA A O 1
ATOM 1021 N N . GLU A 1 141 ? -21.946 -19.710 17.544 1.00 39.38 141 GLU A N 1
ATOM 1022 C CA . GLU A 1 141 ? -21.795 -20.150 16.168 1.00 39.38 141 GLU A CA 1
ATOM 1023 C C . GLU A 1 141 ? -20.558 -19.402 15.692 1.00 39.38 141 GLU A C 1
ATOM 1025 O O . GLU A 1 141 ? -20.521 -18.177 15.831 1.00 39.38 141 GLU A O 1
ATOM 1030 N N . VAL A 1 142 ? -19.486 -20.140 15.377 1.00 44.50 142 VAL A N 1
ATOM 1031 C CA . VAL A 1 142 ? -18.223 -19.535 14.968 1.00 44.50 142 VAL A CA 1
ATOM 1032 C C . VAL A 1 142 ? -18.585 -18.868 13.660 1.00 44.50 142 VAL A C 1
ATOM 1034 O O . VAL A 1 142 ? -18.594 -19.506 12.611 1.00 44.50 142 VAL A O 1
ATOM 1037 N N . VAL A 1 143 ? -19.041 -17.620 13.751 1.00 50.53 143 VAL A N 1
ATOM 1038 C CA . VAL A 1 143 ? -19.153 -16.732 12.620 1.00 50.53 143 VAL A CA 1
ATOM 1039 C C . VAL A 1 143 ? -17.724 -16.713 12.141 1.00 50.53 143 VAL A C 1
ATOM 1041 O O . VAL A 1 143 ? -16.859 -16.271 12.894 1.00 50.53 143 VAL A O 1
ATOM 1044 N N . GLU A 1 144 ? -17.465 -17.332 10.987 1.00 49.38 144 GLU A N 1
ATOM 1045 C CA . GLU A 1 144 ? -16.175 -17.194 10.329 1.00 49.38 144 GLU A CA 1
ATOM 1046 C C . GLU A 1 144 ? -15.926 -15.693 10.237 1.00 49.38 144 GLU A C 1
ATOM 1048 O O . GLU A 1 144 ? -16.563 -14.975 9.464 1.00 49.38 144 GLU A O 1
ATOM 1053 N N . THR A 1 145 ? -15.076 -15.220 11.137 1.00 63.69 145 THR A N 1
ATOM 1054 C CA . THR A 1 145 ? -14.487 -13.905 11.093 1.00 63.69 145 THR A CA 1
ATOM 1055 C C . THR A 1 145 ? -13.660 -13.891 9.816 1.00 63.69 145 THR A C 1
ATOM 1057 O O . THR A 1 145 ? -12.997 -14.876 9.472 1.00 63.69 145 THR A O 1
ATOM 1060 N N . GLY A 1 146 ? -13.815 -12.831 9.023 1.00 74.19 146 GLY A N 1
ATOM 1061 C CA . GLY A 1 146 ? -13.051 -12.681 7.790 1.00 74.19 146 GLY A CA 1
ATOM 1062 C C . GLY A 1 146 ? -11.550 -12.689 8.083 1.00 74.19 146 GLY A C 1
ATOM 1063 O O . GLY A 1 146 ? -11.116 -12.679 9.232 1.00 74.19 146 GLY A O 1
ATOM 1064 N N . THR A 1 147 ? -10.726 -12.694 7.041 1.00 87.94 147 THR A N 1
ATOM 1065 C CA . THR A 1 147 ? -9.289 -12.474 7.235 1.00 87.94 147 THR A CA 1
ATOM 1066 C C . THR A 1 147 ? -9.065 -11.081 7.817 1.00 87.94 147 THR A C 1
ATOM 1068 O O . THR A 1 147 ? -9.523 -10.105 7.230 1.00 87.94 147 THR A O 1
ATOM 1071 N N . ASP A 1 148 ? -8.348 -10.989 8.936 1.00 92.50 148 ASP A N 1
ATOM 1072 C CA . ASP A 1 148 ? -7.843 -9.708 9.422 1.00 92.50 148 ASP A CA 1
ATOM 1073 C C . ASP A 1 148 ? -6.761 -9.202 8.457 1.00 92.50 148 ASP A C 1
ATOM 1075 O O . ASP A 1 148 ? -5.727 -9.841 8.246 1.00 92.50 148 ASP A O 1
ATOM 1079 N N . HIS A 1 149 ? -7.053 -8.088 7.792 1.00 94.06 149 HIS A N 1
ATOM 1080 C CA . HIS A 1 149 ? -6.192 -7.466 6.795 1.00 94.06 149 HIS A CA 1
ATOM 1081 C C . HIS A 1 149 ? -5.251 -6.413 7.387 1.00 94.06 149 HIS A C 1
ATOM 1083 O O . HIS A 1 149 ? -4.313 -6.003 6.699 1.00 94.06 149 HIS A O 1
ATOM 1089 N N . ILE A 1 150 ? -5.506 -5.962 8.617 1.00 93.00 150 ILE A N 1
ATOM 1090 C CA . ILE A 1 150 ? -4.652 -5.016 9.344 1.00 93.00 150 ILE A CA 1
ATOM 1091 C C . ILE A 1 150 ? -3.717 -5.776 10.292 1.00 93.00 150 ILE A C 1
ATOM 1093 O O . ILE A 1 150 ? -2.588 -5.333 10.502 1.00 93.00 150 ILE A O 1
ATOM 1097 N N . GLY A 1 151 ? -4.134 -6.949 10.772 1.00 90.56 151 GLY A N 1
ATOM 1098 C CA . GLY A 1 151 ? -3.301 -7.881 11.523 1.00 90.56 151 GLY A CA 1
ATOM 1099 C C . GLY A 1 151 ? -2.718 -7.244 12.780 1.00 90.56 151 GLY A C 1
ATOM 1100 O O . GLY A 1 151 ? -3.383 -6.500 13.498 1.00 90.56 151 GLY A O 1
ATOM 1101 N N . ASP A 1 152 ? -1.429 -7.485 13.010 1.00 86.19 152 ASP A N 1
ATOM 1102 C CA . ASP A 1 152 ? -0.715 -6.962 14.181 1.00 86.19 152 ASP A CA 1
ATOM 1103 C C . ASP A 1 152 ? -0.216 -5.513 13.988 1.00 86.19 152 ASP A C 1
ATOM 1105 O O . ASP A 1 152 ? 0.638 -5.044 14.746 1.00 86.19 152 ASP A O 1
ATOM 1109 N N . ALA A 1 153 ? -0.682 -4.796 12.956 1.00 91.31 153 ALA A N 1
ATOM 1110 C CA . ALA A 1 153 ? -0.275 -3.416 12.728 1.00 91.31 153 ALA A CA 1
ATOM 1111 C C . ALA A 1 153 ? -0.765 -2.508 13.864 1.00 91.31 153 ALA A C 1
ATOM 1113 O O . ALA A 1 153 ? -1.964 -2.370 14.105 1.00 91.31 153 ALA A O 1
ATOM 1114 N N . ASP A 1 154 ? 0.179 -1.842 14.520 1.00 89.25 154 ASP A N 1
ATOM 1115 C CA . ASP A 1 154 ? -0.089 -0.928 15.626 1.00 89.25 154 ASP A CA 1
ATOM 1116 C C . ASP A 1 154 ? 0.459 0.469 15.319 1.00 89.25 154 ASP A C 1
ATOM 1118 O O . ASP A 1 154 ? 1.207 0.699 14.361 1.00 89.25 154 ASP A O 1
ATOM 1122 N N . ARG A 1 155 ? 0.077 1.430 16.152 1.00 90.50 155 ARG A N 1
ATOM 1123 C CA . ARG A 1 155 ? 0.648 2.767 16.163 1.00 90.50 155 ARG A CA 1
ATOM 1124 C C . ARG A 1 155 ? 2.186 2.694 16.296 1.00 90.50 155 ARG A C 1
ATOM 1126 O O . ARG A 1 155 ? 2.688 2.120 17.263 1.00 90.50 155 ARG A O 1
ATOM 1133 N N . PRO A 1 156 ? 2.939 3.418 15.450 1.00 94.25 156 PRO A N 1
ATOM 1134 C CA . PRO A 1 156 ? 4.376 3.593 15.639 1.00 94.25 156 PRO A CA 1
ATOM 1135 C C . PRO A 1 156 ? 4.737 4.335 16.937 1.00 94.25 156 PRO A C 1
ATOM 1137 O O . PRO A 1 156 ? 4.144 5.359 17.296 1.00 94.25 156 PRO A O 1
ATOM 1140 N N . THR A 1 157 ? 5.780 3.863 17.611 1.00 93.62 157 THR A N 1
ATOM 1141 C CA . THR A 1 157 ? 6.440 4.522 18.745 1.00 93.62 157 THR A CA 1
ATOM 1142 C C . THR A 1 157 ? 7.330 5.685 18.292 1.00 93.62 157 THR A C 1
ATOM 1144 O O . THR A 1 157 ? 7.786 5.742 17.152 1.00 93.62 157 THR A O 1
ATOM 1147 N N . ASP A 1 158 ? 7.693 6.587 19.210 1.00 92.56 158 ASP A N 1
ATOM 1148 C CA . ASP A 1 158 ? 8.611 7.707 18.929 1.00 92.56 158 ASP A CA 1
ATOM 1149 C C . ASP A 1 158 ? 9.962 7.258 18.329 1.00 92.56 158 ASP A C 1
ATOM 1151 O O . ASP A 1 158 ? 10.569 7.960 17.512 1.00 92.56 158 ASP A O 1
ATOM 1155 N N . THR A 1 159 ? 10.450 6.081 18.741 1.00 93.94 159 THR A N 1
ATOM 1156 C CA . THR A 1 159 ? 11.711 5.520 18.229 1.00 93.94 159 THR A CA 1
ATOM 1157 C C . THR A 1 159 ? 11.541 5.018 16.799 1.00 93.94 159 THR A C 1
ATOM 1159 O O . THR A 1 159 ? 12.393 5.293 15.954 1.00 93.94 159 THR A O 1
ATOM 1162 N N . GLU A 1 160 ? 10.429 4.345 16.510 1.00 95.56 160 GLU A N 1
ATOM 1163 C CA . GLU A 1 160 ? 10.103 3.867 15.166 1.00 95.56 160 GLU A CA 1
ATOM 1164 C C . GLU A 1 160 ? 9.852 5.042 14.221 1.00 95.56 160 GLU A C 1
ATOM 1166 O O . GLU A 1 160 ? 10.428 5.060 13.141 1.00 95.56 160 GLU A O 1
ATOM 1171 N N . LEU A 1 161 ? 9.127 6.084 14.645 1.00 93.56 161 LEU A N 1
ATOM 1172 C CA . LEU A 1 161 ? 8.951 7.321 13.868 1.00 93.56 161 LEU A CA 1
ATOM 1173 C C . LEU A 1 161 ? 10.291 7.962 13.498 1.00 93.56 161 LEU A C 1
ATOM 1175 O O . LEU A 1 161 ? 10.493 8.381 12.360 1.00 93.56 161 LEU A O 1
ATOM 1179 N N . THR A 1 162 ? 11.245 7.982 14.432 1.00 88.88 162 THR A N 1
ATOM 1180 C CA . THR A 1 162 ? 12.599 8.482 14.160 1.00 88.88 162 THR A CA 1
ATOM 1181 C C . THR A 1 162 ? 13.324 7.623 13.117 1.00 88.88 162 THR A C 1
ATOM 1183 O O . THR A 1 162 ? 14.008 8.162 12.246 1.00 88.88 162 THR A O 1
ATOM 1186 N N . ALA A 1 163 ? 13.193 6.296 13.185 1.00 90.12 163 ALA A N 1
ATOM 1187 C CA . ALA A 1 163 ? 13.805 5.378 12.225 1.00 90.12 163 ALA A CA 1
ATOM 1188 C C . ALA A 1 163 ? 13.140 5.453 10.838 1.00 90.12 163 ALA A C 1
ATOM 1190 O O . ALA A 1 163 ? 13.836 5.469 9.823 1.00 90.12 163 ALA A O 1
ATOM 1191 N N . ILE A 1 164 ? 11.812 5.573 10.790 1.00 91.69 164 ILE A N 1
ATOM 1192 C CA . ILE A 1 164 ? 11.025 5.783 9.569 1.00 91.69 164 ILE A CA 1
ATOM 1193 C C . ILE A 1 164 ? 11.442 7.092 8.899 1.00 91.69 164 ILE A C 1
ATOM 1195 O O . ILE A 1 164 ? 11.727 7.102 7.702 1.00 91.69 164 ILE A O 1
ATOM 1199 N N . GLU A 1 165 ? 11.558 8.181 9.663 1.00 87.31 165 GLU A N 1
ATOM 1200 C CA . GLU A 1 165 ? 12.036 9.463 9.142 1.00 87.31 165 GLU A CA 1
ATOM 1201 C C . GLU A 1 165 ? 13.447 9.332 8.562 1.00 87.31 165 GLU A C 1
ATOM 1203 O O . GLU A 1 165 ? 13.716 9.834 7.476 1.00 87.31 165 GLU A O 1
ATOM 1208 N N . GLN A 1 166 ? 14.343 8.582 9.206 1.00 81.69 166 GLN A N 1
ATOM 1209 C CA . GLN A 1 166 ? 15.679 8.319 8.661 1.00 81.69 166 GLN A CA 1
ATOM 1210 C C . GLN A 1 166 ? 15.654 7.469 7.382 1.00 81.69 166 GLN A C 1
ATOM 1212 O O . GLN A 1 166 ? 16.469 7.703 6.491 1.00 81.69 166 GLN A O 1
ATOM 1217 N N . ALA A 1 167 ? 14.737 6.509 7.257 1.00 85.56 167 ALA A N 1
ATOM 1218 C CA . ALA A 1 167 ? 14.593 5.697 6.050 1.00 85.56 167 ALA A CA 1
ATOM 1219 C C . ALA A 1 167 ? 13.979 6.495 4.882 1.00 85.56 167 ALA A C 1
ATOM 1221 O O . ALA A 1 167 ? 14.393 6.340 3.732 1.00 85.56 167 ALA A O 1
ATOM 1222 N N . LEU A 1 168 ? 13.018 7.382 5.159 1.00 83.38 168 LEU A N 1
ATOM 1223 C CA . LEU A 1 168 ? 12.325 8.205 4.156 1.00 83.38 168 LEU A CA 1
ATOM 1224 C C . LEU A 1 168 ? 13.057 9.498 3.793 1.00 83.38 168 LEU A C 1
ATOM 1226 O O . LEU A 1 168 ? 12.859 10.040 2.697 1.00 83.38 168 LEU A O 1
ATOM 1230 N N . ASN A 1 169 ? 13.867 10.003 4.715 1.00 75.19 169 ASN A N 1
ATOM 1231 C CA . ASN A 1 169 ? 14.675 11.206 4.601 1.00 75.19 169 ASN A CA 1
ATOM 1232 C C . ASN A 1 169 ? 16.106 10.909 5.075 1.00 75.19 169 ASN A C 1
ATOM 1234 O O . ASN A 1 169 ? 16.574 11.529 6.036 1.00 75.19 169 ASN A O 1
ATOM 1238 N N . PRO A 1 170 ? 16.831 9.981 4.414 1.00 67.62 170 PRO A N 1
ATOM 1239 C CA . PRO A 1 170 ? 18.189 9.660 4.811 1.00 67.62 170 PRO A CA 1
ATOM 1240 C C . PRO A 1 170 ? 19.015 10.936 4.792 1.00 67.62 170 PRO A C 1
ATOM 1242 O O . PRO A 1 170 ? 19.131 11.647 3.788 1.00 67.62 170 PRO A O 1
ATOM 1245 N N . THR A 1 171 ? 19.544 11.271 5.961 1.00 52.03 171 THR A N 1
ATOM 1246 C CA . THR A 1 171 ? 20.420 12.418 6.092 1.00 52.03 171 THR A CA 1
ATOM 1247 C C . THR A 1 171 ? 21.686 12.117 5.305 1.00 52.03 171 THR A C 1
ATOM 1249 O O . THR A 1 171 ? 22.301 11.063 5.441 1.00 52.03 171 THR A O 1
ATOM 1252 N N . SER A 1 172 ? 22.097 13.066 4.474 1.00 52.72 172 SER A N 1
ATOM 1253 C CA . SER A 1 172 ? 23.429 13.059 3.892 1.00 52.72 172 SER A CA 1
ATOM 1254 C C . SER A 1 172 ? 24.434 13.388 5.004 1.00 52.72 172 SER A C 1
ATOM 1256 O O . SER A 1 172 ? 24.923 14.509 5.092 1.00 52.72 172 SER A O 1
ATOM 1258 N N . THR A 1 173 ? 24.697 12.464 5.928 1.00 43.75 173 THR A N 1
ATOM 1259 C CA . THR A 1 173 ? 25.570 12.698 7.096 1.00 43.75 173 THR A CA 1
ATOM 1260 C C . THR A 1 173 ? 27.056 12.663 6.772 1.00 43.75 173 THR A C 1
ATOM 1262 O O . THR A 1 173 ? 27.866 12.664 7.697 1.00 43.75 173 THR A O 1
ATOM 1265 N N . GLY A 1 174 ? 27.440 12.570 5.496 1.00 38.94 174 GLY A N 1
ATOM 1266 C CA . GLY A 1 174 ? 28.827 12.270 5.148 1.00 38.94 174 GLY A CA 1
ATOM 1267 C C . GLY A 1 174 ? 29.292 10.946 5.777 1.00 38.94 174 GLY A C 1
ATOM 1268 O O . GLY A 1 174 ? 30.459 10.814 6.136 1.00 38.94 174 GLY A O 1
ATOM 1269 N N . GLY A 1 175 ? 28.373 9.984 5.967 1.00 35.12 175 GLY A N 1
ATOM 1270 C CA . GLY A 1 175 ? 28.668 8.650 6.500 1.00 35.12 175 GLY A CA 1
ATOM 1271 C C . GLY A 1 175 ? 28.727 8.531 8.033 1.00 35.12 175 GLY A C 1
ATOM 1272 O O . GLY A 1 175 ? 29.667 7.929 8.551 1.00 35.12 175 GLY A O 1
ATOM 1273 N N . GLY A 1 176 ? 27.741 9.047 8.783 1.00 35.81 176 GLY A N 1
ATOM 1274 C CA . GLY A 1 176 ? 27.677 8.840 10.243 1.00 35.81 176 GLY A CA 1
ATOM 1275 C C . GLY A 1 176 ? 26.303 9.021 10.908 1.00 35.81 176 GLY A C 1
ATOM 1276 O O . GLY A 1 176 ? 25.365 9.538 10.315 1.00 35.81 176 GLY A O 1
ATOM 1277 N N . THR A 1 177 ? 26.181 8.615 12.177 1.00 37.16 177 THR A N 1
ATOM 1278 C CA . THR A 1 177 ? 25.002 8.849 13.036 1.00 37.16 177 THR A CA 1
ATOM 1279 C C . THR A 1 177 ? 25.143 10.199 13.757 1.00 37.16 177 THR A C 1
ATOM 1281 O O . THR A 1 177 ? 25.611 10.259 14.896 1.00 37.16 177 THR A O 1
ATOM 1284 N N . GLY A 1 178 ? 24.824 11.305 13.083 1.00 44.09 178 GLY A N 1
ATOM 1285 C CA . GLY A 1 178 ? 24.929 12.664 13.632 1.00 44.09 178 GLY A CA 1
ATOM 1286 C C . GLY A 1 178 ? 23.816 13.591 13.128 1.00 44.09 178 GLY A C 1
ATOM 1287 O O . GLY A 1 178 ? 23.086 13.208 12.215 1.00 44.09 178 GLY A O 1
ATOM 1288 N N . PRO A 1 179 ? 23.654 14.797 13.710 1.00 48.81 179 PRO A N 1
ATOM 1289 C CA . PRO A 1 179 ? 22.650 15.756 13.253 1.00 48.81 179 PRO A CA 1
ATOM 1290 C C . PRO A 1 179 ? 22.902 16.155 11.794 1.00 48.81 179 PRO A C 1
ATOM 1292 O O . PRO A 1 179 ? 24.053 16.230 11.360 1.00 48.81 179 PRO A O 1
ATOM 1295 N N . ALA A 1 180 ? 21.824 16.429 11.051 1.00 54.97 180 ALA A N 1
ATOM 1296 C CA . ALA A 1 180 ? 21.900 16.859 9.658 1.00 54.97 180 ALA A CA 1
ATOM 1297 C C . ALA A 1 180 ? 22.845 18.066 9.512 1.00 54.97 180 ALA A C 1
ATOM 1299 O O . ALA A 1 180 ? 22.635 19.107 10.138 1.00 54.97 180 ALA A O 1
ATOM 1300 N N . GLN A 1 181 ? 23.890 17.920 8.697 1.00 64.50 181 GLN A N 1
ATOM 1301 C CA . GLN A 1 181 ? 24.838 18.997 8.408 1.00 64.50 181 GLN A CA 1
ATOM 1302 C C . GLN A 1 181 ? 24.284 19.894 7.296 1.00 64.50 181 GLN A C 1
ATOM 1304 O O . GLN A 1 181 ? 23.600 19.408 6.392 1.00 64.50 181 GLN A O 1
ATOM 1309 N N . ASP A 1 182 ? 24.553 21.202 7.354 1.00 71.75 182 ASP A N 1
ATOM 1310 C CA . ASP A 1 182 ? 24.300 22.094 6.214 1.00 71.75 182 ASP A CA 1
ATOM 1311 C C . ASP A 1 182 ? 25.094 21.590 4.999 1.00 71.75 182 ASP A C 1
ATOM 1313 O O . ASP A 1 182 ? 26.233 21.158 5.154 1.00 71.75 182 ASP A O 1
ATOM 1317 N N . TRP A 1 183 ? 24.510 21.650 3.798 1.00 81.69 183 TRP A N 1
ATOM 1318 C CA . TRP A 1 183 ? 25.252 21.266 2.597 1.00 81.69 183 TRP A CA 1
ATOM 1319 C C . TRP A 1 183 ? 26.395 22.243 2.324 1.00 81.69 183 TRP A C 1
ATOM 1321 O O . TRP A 1 183 ? 26.241 23.456 2.508 1.00 81.69 183 TRP A O 1
ATOM 1331 N N . ASP A 1 184 ? 27.520 21.727 1.834 1.00 82.31 184 ASP A N 1
ATOM 1332 C CA . ASP A 1 184 ? 28.774 22.484 1.720 1.00 82.31 184 ASP A CA 1
ATOM 1333 C C . ASP A 1 184 ? 28.600 23.741 0.858 1.00 82.31 184 ASP A C 1
ATOM 1335 O O . ASP A 1 184 ? 29.081 24.833 1.172 1.00 82.31 184 ASP A O 1
ATOM 1339 N N . GLY A 1 185 ? 27.814 23.610 -0.210 1.00 83.38 185 GLY A N 1
ATOM 1340 C CA . GLY A 1 185 ? 27.526 24.687 -1.143 1.00 83.38 185 GLY A CA 1
ATOM 1341 C C . GLY A 1 185 ? 26.546 25.744 -0.638 1.00 83.38 185 GLY A C 1
ATOM 1342 O O . GLY A 1 185 ? 26.331 26.719 -1.354 1.00 83.38 185 GLY A O 1
ATOM 1343 N N . ARG A 1 186 ? 25.965 25.645 0.570 1.00 84.12 186 ARG A N 1
ATOM 1344 C CA . ARG A 1 186 ? 24.984 26.634 1.070 1.00 84.12 186 ARG A CA 1
ATOM 1345 C C . ARG A 1 186 ? 25.526 28.060 1.001 1.00 84.12 186 ARG A C 1
ATOM 1347 O O . ARG A 1 186 ? 24.848 28.967 0.514 1.00 84.12 186 ARG A O 1
ATOM 1354 N N . ASN A 1 187 ? 26.760 28.254 1.452 1.00 85.12 187 ASN A N 1
ATOM 1355 C CA . ASN A 1 187 ? 27.417 29.561 1.491 1.00 85.12 187 ASN A CA 1
ATOM 1356 C C . ASN A 1 187 ? 28.779 29.573 0.778 1.00 85.12 187 ASN A C 1
ATOM 1358 O O . ASN A 1 187 ? 29.438 30.610 0.777 1.00 85.12 187 ASN A O 1
ATOM 1362 N N . ASP A 1 188 ? 29.177 28.466 0.144 1.00 90.50 188 ASP A N 1
ATOM 1363 C CA . ASP A 1 188 ? 30.446 28.336 -0.575 1.00 90.50 188 ASP A CA 1
ATOM 1364 C C . ASP A 1 188 ? 30.212 28.144 -2.090 1.00 90.50 188 ASP A C 1
ATOM 1366 O O . ASP A 1 188 ? 29.770 27.079 -2.531 1.00 90.50 188 ASP A O 1
ATOM 1370 N N . PRO A 1 189 ? 30.490 29.167 -2.921 1.00 92.88 189 PRO A N 1
ATOM 1371 C CA . PRO A 1 189 ? 30.400 29.050 -4.374 1.00 92.88 189 PRO A CA 1
ATOM 1372 C C . PRO A 1 189 ? 31.312 27.972 -4.974 1.00 92.88 189 PRO A C 1
ATOM 1374 O O . PRO A 1 189 ? 30.912 27.330 -5.939 1.00 92.88 189 PRO A O 1
ATOM 1377 N N . ALA A 1 190 ? 32.502 27.736 -4.410 1.00 94.69 190 ALA A N 1
ATOM 1378 C CA . ALA A 1 190 ? 33.426 26.733 -4.936 1.00 94.69 190 ALA A CA 1
ATOM 1379 C C . ALA A 1 190 ? 32.896 25.313 -4.702 1.00 94.69 190 ALA A C 1
ATOM 1381 O O . ALA A 1 190 ? 32.987 24.471 -5.594 1.00 94.69 190 ALA A O 1
ATOM 1382 N N . ALA A 1 191 ? 32.276 25.065 -3.544 1.00 92.25 191 ALA A N 1
ATOM 1383 C CA . ALA A 1 191 ? 31.604 23.798 -3.267 1.00 92.25 191 ALA A CA 1
ATOM 1384 C C . ALA A 1 191 ? 30.386 23.577 -4.185 1.00 92.25 191 ALA A C 1
ATOM 1386 O O . ALA A 1 191 ? 30.185 22.469 -4.676 1.00 92.25 191 ALA A O 1
ATOM 1387 N N . ARG A 1 192 ? 29.615 24.632 -4.510 1.00 93.31 192 ARG A N 1
ATOM 1388 C CA . ARG A 1 192 ? 28.542 24.538 -5.525 1.00 93.31 192 ARG A CA 1
ATOM 1389 C C . ARG A 1 192 ? 29.076 24.135 -6.896 1.00 93.31 192 ARG A C 1
ATOM 1391 O O . ARG A 1 192 ? 28.479 23.287 -7.554 1.00 93.31 192 ARG A O 1
ATOM 1398 N N . ASP A 1 193 ? 30.172 24.753 -7.328 1.00 95.81 193 ASP A N 1
ATOM 1399 C CA . ASP A 1 193 ? 30.778 24.466 -8.629 1.00 95.81 193 ASP A CA 1
ATOM 1400 C C . ASP A 1 193 ? 31.358 23.042 -8.679 1.00 95.81 193 ASP A C 1
ATOM 1402 O O . ASP A 1 193 ? 31.213 22.361 -9.696 1.00 95.81 193 ASP A O 1
ATOM 1406 N N . ALA A 1 194 ? 31.940 22.565 -7.573 1.00 96.25 194 ALA A N 1
ATOM 1407 C CA . ALA A 1 194 ? 32.421 21.192 -7.438 1.00 96.25 194 ALA A CA 1
ATOM 1408 C C . ALA A 1 194 ? 31.273 20.172 -7.516 1.00 96.25 194 ALA A C 1
ATOM 1410 O O . ALA A 1 194 ? 31.319 19.281 -8.364 1.00 96.25 194 ALA A O 1
ATOM 1411 N N . LEU A 1 195 ? 30.209 20.346 -6.718 1.00 95.25 195 LEU A N 1
ATOM 1412 C CA . LEU A 1 195 ? 29.017 19.491 -6.773 1.00 95.25 195 LEU A CA 1
ATOM 1413 C C . LEU A 1 195 ? 28.415 19.461 -8.182 1.00 95.25 195 LEU A C 1
ATOM 1415 O O . LEU A 1 195 ? 28.124 18.383 -8.694 1.00 95.25 195 LEU A O 1
ATOM 1419 N N . ARG A 1 196 ? 28.272 20.625 -8.834 1.00 97.06 196 ARG A N 1
ATOM 1420 C CA . ARG A 1 196 ? 27.764 20.714 -10.212 1.00 97.06 196 ARG A CA 1
ATOM 1421 C C . ARG A 1 196 ? 28.583 19.843 -11.160 1.00 97.06 196 ARG A C 1
ATOM 1423 O O . ARG A 1 196 ? 28.021 19.011 -11.865 1.00 97.06 196 ARG A O 1
ATOM 1430 N N . SER A 1 197 ? 29.901 20.039 -11.175 1.00 97.69 197 SER A N 1
ATOM 1431 C CA . SER A 1 197 ? 30.790 19.329 -12.097 1.00 97.69 197 SER A CA 1
ATOM 1432 C C . SER A 1 197 ? 30.786 17.821 -11.851 1.00 97.69 197 SER A C 1
ATOM 1434 O O . SER A 1 197 ? 30.763 17.040 -12.802 1.00 97.69 197 SER A O 1
ATOM 1436 N N . GLU A 1 198 ? 30.836 17.408 -10.587 1.00 97.81 198 GLU A N 1
ATOM 1437 C CA . GLU A 1 198 ? 30.896 15.997 -10.210 1.00 97.81 198 GLU A CA 1
ATOM 1438 C C . GLU A 1 198 ? 29.568 15.287 -10.493 1.00 97.81 198 GLU A C 1
ATOM 1440 O O . GLU A 1 198 ? 29.575 14.204 -11.078 1.00 97.81 198 GLU A O 1
ATOM 1445 N N . LEU A 1 199 ? 28.431 15.918 -10.175 1.00 97.12 199 LEU A N 1
ATOM 1446 C CA . LEU A 1 199 ? 27.114 15.335 -10.427 1.00 97.12 199 LEU A CA 1
ATOM 1447 C C . LEU A 1 199 ? 26.828 15.230 -11.929 1.00 97.12 199 LEU A C 1
ATOM 1449 O O . LEU A 1 199 ? 26.383 14.183 -12.384 1.00 97.12 199 LEU A O 1
ATOM 1453 N N . HIS A 1 200 ? 27.137 16.261 -12.725 1.00 98.44 200 HIS A N 1
ATOM 1454 C CA . HIS A 1 200 ? 27.002 16.181 -14.189 1.00 98.44 200 HIS A CA 1
ATOM 1455 C C . HIS A 1 200 ? 27.862 15.068 -14.787 1.00 98.44 200 HIS A C 1
ATOM 1457 O O . HIS A 1 200 ? 27.416 14.394 -15.709 1.00 98.44 200 HIS A O 1
ATOM 1463 N N . THR A 1 201 ? 29.062 14.839 -14.246 1.00 98.50 201 THR A N 1
ATOM 1464 C CA . THR A 1 201 ? 29.938 13.748 -14.702 1.00 98.50 201 THR A CA 1
ATOM 1465 C C . THR A 1 201 ? 29.319 12.378 -14.421 1.00 98.50 201 THR A C 1
ATOM 1467 O O . THR A 1 201 ? 29.307 11.533 -15.312 1.00 98.50 201 THR A O 1
ATOM 1470 N N . ALA A 1 202 ? 28.776 12.165 -13.217 1.00 98.06 202 ALA A N 1
ATOM 1471 C CA . ALA A 1 202 ? 28.097 10.917 -12.865 1.00 98.06 202 ALA A CA 1
ATOM 1472 C C . ALA A 1 202 ? 26.856 10.678 -13.744 1.00 98.06 202 ALA A C 1
ATOM 1474 O O . ALA A 1 202 ? 26.715 9.619 -14.350 1.00 98.06 202 ALA A O 1
ATOM 1475 N N . LEU A 1 203 ? 26.008 11.701 -13.907 1.00 98.19 203 LEU A N 1
ATOM 1476 C CA . LEU A 1 203 ? 24.820 11.621 -14.761 1.00 98.19 203 LEU A CA 1
ATOM 1477 C C . LEU A 1 203 ? 25.173 11.350 -16.230 1.00 98.19 203 LEU A C 1
ATOM 1479 O O . LEU A 1 203 ? 24.484 10.575 -16.893 1.00 98.19 203 LEU A O 1
ATOM 1483 N N . GLN A 1 204 ? 26.246 11.956 -16.748 1.00 98.38 204 GLN A N 1
ATOM 1484 C CA . GLN A 1 204 ? 26.702 11.693 -18.112 1.00 98.38 204 GLN A CA 1
ATOM 1485 C C . GLN A 1 204 ? 27.158 10.242 -18.273 1.00 98.38 204 GLN A C 1
ATOM 1487 O O . GLN A 1 204 ? 26.765 9.598 -19.239 1.00 98.38 204 GLN A O 1
ATOM 1492 N N . ALA A 1 205 ? 27.937 9.713 -17.324 1.00 98.06 205 ALA A N 1
ATOM 1493 C CA . ALA A 1 205 ? 28.394 8.326 -17.366 1.00 98.06 205 ALA A CA 1
ATOM 1494 C C . ALA A 1 205 ? 27.213 7.341 -17.384 1.00 98.06 205 ALA A C 1
ATOM 1496 O O . ALA A 1 205 ? 27.204 6.416 -18.197 1.00 98.06 205 ALA A O 1
ATOM 1497 N N . HIS A 1 206 ? 26.185 7.594 -16.569 1.00 96.50 206 HIS A N 1
ATOM 1498 C CA . HIS A 1 206 ? 24.954 6.806 -16.577 1.00 96.50 206 HIS A CA 1
ATOM 1499 C C . HIS A 1 206 ? 24.239 6.862 -17.941 1.00 96.50 206 HIS A C 1
ATOM 1501 O O . HIS A 1 206 ? 23.827 5.829 -18.476 1.00 96.50 206 HIS A O 1
ATOM 1507 N N . LEU A 1 207 ? 24.097 8.053 -18.545 1.00 96.62 207 LEU A N 1
ATOM 1508 C CA . LEU A 1 207 ? 23.506 8.171 -19.886 1.00 96.62 207 LEU A CA 1
ATOM 1509 C C . LEU A 1 207 ? 24.323 7.434 -20.941 1.00 96.62 207 LEU A C 1
ATOM 1511 O O . LEU A 1 207 ? 23.741 6.727 -21.765 1.00 96.62 207 LEU A O 1
ATOM 1515 N N . ASP A 1 208 ? 25.642 7.590 -20.928 1.00 96.62 208 ASP A N 1
ATOM 1516 C CA . ASP A 1 208 ? 26.537 6.981 -21.910 1.00 96.62 208 ASP A CA 1
ATOM 1517 C C . ASP A 1 208 ? 26.471 5.446 -21.846 1.00 96.62 208 ASP A C 1
ATOM 1519 O O . ASP A 1 208 ? 26.514 4.781 -22.883 1.00 96.62 208 ASP A O 1
ATOM 1523 N N . GLU A 1 209 ? 26.296 4.881 -20.648 1.00 96.12 209 GLU A N 1
ATOM 1524 C CA . GLU A 1 209 ? 26.111 3.443 -20.443 1.00 96.12 209 GLU A CA 1
ATOM 1525 C C . GLU A 1 209 ? 24.758 2.943 -20.973 1.00 96.12 209 GLU A C 1
ATOM 1527 O O . GLU A 1 209 ? 24.689 1.905 -21.636 1.00 96.12 209 GLU A O 1
ATOM 1532 N N . ARG A 1 210 ? 23.662 3.666 -20.703 1.00 94.75 210 ARG A N 1
ATOM 1533 C CA . ARG A 1 210 ? 22.298 3.178 -20.985 1.00 94.75 210 ARG A CA 1
ATOM 1534 C C . ARG A 1 210 ? 21.795 3.502 -22.385 1.00 94.75 210 ARG A C 1
ATOM 1536 O O . ARG A 1 210 ? 21.061 2.697 -22.971 1.00 94.75 210 ARG A O 1
ATOM 1543 N N . THR A 1 211 ? 22.211 4.628 -22.959 1.00 95.44 211 THR A N 1
ATOM 1544 C CA . THR A 1 211 ? 21.744 5.115 -24.269 1.00 95.44 211 THR A CA 1
ATOM 1545 C C . THR A 1 211 ? 21.890 4.093 -25.404 1.00 95.44 211 THR A C 1
ATOM 1547 O O . THR A 1 211 ? 20.935 3.960 -26.176 1.00 95.44 211 THR A O 1
ATOM 1550 N N . PRO A 1 212 ? 22.990 3.317 -25.526 1.00 96.56 212 PRO A N 1
ATOM 1551 C CA . PRO A 1 212 ? 23.118 2.310 -26.580 1.00 96.56 212 PRO A CA 1
ATOM 1552 C C . PRO A 1 212 ? 21.967 1.295 -26.605 1.00 96.56 212 PRO A C 1
ATOM 1554 O O . PRO A 1 212 ? 21.427 1.007 -27.673 1.00 96.56 212 PRO A O 1
ATOM 1557 N N . SER A 1 213 ? 21.526 0.819 -25.437 1.00 94.81 213 SER A N 1
ATOM 1558 C CA . SER A 1 213 ? 20.407 -0.132 -25.339 1.00 94.81 213 SER A CA 1
ATOM 1559 C C . SER A 1 213 ? 19.059 0.497 -25.720 1.00 94.81 213 SER A C 1
ATOM 1561 O O . SER A 1 213 ? 18.191 -0.164 -26.290 1.00 94.81 213 SER A O 1
ATOM 1563 N N . MET A 1 214 ? 18.887 1.799 -25.475 1.00 96.31 214 MET A N 1
ATOM 1564 C CA . MET A 1 214 ? 17.689 2.543 -25.880 1.00 96.31 214 MET A CA 1
ATOM 1565 C C . MET A 1 214 ? 17.638 2.738 -27.395 1.00 96.31 214 MET A C 1
ATOM 1567 O O . MET A 1 214 ? 16.581 2.589 -28.005 1.00 96.31 214 MET A O 1
ATOM 1571 N N . VAL A 1 215 ? 18.789 3.022 -28.011 1.00 96.44 215 VAL A N 1
ATOM 1572 C CA . VAL A 1 215 ? 18.934 3.098 -29.472 1.00 96.44 215 VAL A CA 1
ATOM 1573 C C . VAL A 1 215 ? 18.634 1.745 -30.116 1.00 96.44 215 VAL A C 1
ATOM 1575 O O . VAL A 1 215 ? 17.940 1.694 -31.130 1.00 96.44 215 VAL A O 1
ATOM 1578 N N . GLU A 1 216 ? 19.100 0.646 -29.523 1.00 95.88 216 GLU A N 1
ATOM 1579 C CA . GLU A 1 216 ? 18.794 -0.702 -30.005 1.00 95.88 216 GLU A CA 1
ATOM 1580 C C . GLU A 1 216 ? 17.283 -0.986 -29.983 1.00 95.88 216 GLU A C 1
ATOM 1582 O O . GLU A 1 216 ? 16.728 -1.443 -30.984 1.00 95.88 216 GLU A O 1
ATOM 1587 N N . ARG A 1 217 ? 16.592 -0.657 -28.882 1.00 96.00 217 ARG A N 1
ATOM 1588 C CA . ARG A 1 217 ? 15.129 -0.816 -28.761 1.00 96.00 217 ARG A CA 1
ATOM 1589 C C . ARG A 1 217 ? 14.374 0.026 -29.792 1.00 96.00 217 ARG A C 1
ATOM 1591 O O . ARG A 1 217 ? 13.459 -0.481 -30.443 1.00 96.00 217 ARG A O 1
ATOM 1598 N N . GLU A 1 218 ? 14.774 1.283 -29.976 1.00 96.31 218 GLU A N 1
ATOM 1599 C CA . GLU A 1 218 ? 14.210 2.181 -30.991 1.00 96.31 218 GLU A CA 1
ATOM 1600 C C . GLU A 1 218 ? 14.361 1.594 -32.406 1.00 96.31 218 GLU A C 1
ATOM 1602 O O . GLU A 1 218 ? 13.395 1.533 -33.170 1.00 96.31 218 GLU A O 1
ATOM 1607 N N . GLN A 1 219 ? 15.554 1.098 -32.746 1.00 96.62 219 GLN A N 1
ATOM 1608 C CA . GLN A 1 219 ? 15.836 0.493 -34.050 1.00 96.62 219 GLN A CA 1
ATOM 1609 C C . GLN A 1 219 ? 15.087 -0.824 -34.264 1.00 96.62 219 GLN A C 1
ATOM 1611 O O . GLN A 1 219 ? 14.533 -1.037 -35.343 1.00 96.62 219 GLN A O 1
ATOM 1616 N N . ALA A 1 220 ? 15.032 -1.691 -33.251 1.00 95.38 220 ALA A N 1
ATOM 1617 C CA . ALA A 1 220 ? 14.291 -2.948 -33.305 1.00 95.38 220 ALA A CA 1
ATOM 1618 C C . ALA A 1 220 ? 12.809 -2.696 -33.604 1.00 95.38 220 ALA A C 1
ATOM 1620 O O . ALA A 1 220 ? 12.239 -3.302 -34.514 1.00 95.38 220 ALA A O 1
ATOM 1621 N N . LYS A 1 221 ? 12.212 -1.721 -32.913 1.00 95.12 221 LYS A N 1
ATOM 1622 C CA . LYS A 1 221 ? 10.833 -1.307 -33.157 1.00 95.12 221 LYS A CA 1
ATOM 1623 C C . LYS A 1 221 ? 10.634 -0.742 -34.561 1.00 95.12 221 LYS A C 1
ATOM 1625 O O . LYS A 1 221 ? 9.694 -1.141 -35.246 1.00 95.12 221 LYS A O 1
ATOM 1630 N N . ALA A 1 222 ? 11.528 0.134 -35.021 1.00 95.81 222 ALA A N 1
ATOM 1631 C CA . ALA A 1 222 ? 11.478 0.685 -36.377 1.00 95.81 222 ALA A CA 1
ATOM 1632 C C . ALA A 1 222 ? 11.613 -0.396 -37.469 1.00 95.81 222 ALA A C 1
ATOM 1634 O O . ALA A 1 222 ? 11.063 -0.244 -38.559 1.00 95.81 222 ALA A O 1
ATOM 1635 N N . ALA A 1 223 ? 12.307 -1.497 -37.170 1.00 95.06 223 ALA A N 1
ATOM 1636 C CA . ALA A 1 223 ? 12.436 -2.662 -38.042 1.00 95.06 223 ALA A CA 1
ATOM 1637 C C . ALA A 1 223 ? 11.228 -3.620 -37.993 1.00 95.06 223 ALA A C 1
ATOM 1639 O O . ALA A 1 223 ? 11.197 -4.587 -38.753 1.00 95.06 223 ALA A O 1
ATOM 1640 N N . GLY A 1 224 ? 10.235 -3.364 -37.135 1.00 93.69 224 GLY A N 1
ATOM 1641 C CA . GLY A 1 224 ? 9.059 -4.217 -36.960 1.00 93.69 224 GLY A CA 1
ATOM 1642 C C . GLY A 1 224 ? 9.249 -5.378 -35.980 1.00 93.69 224 GLY A C 1
ATOM 1643 O O . GLY A 1 224 ? 8.349 -6.204 -35.864 1.00 93.69 224 GLY A O 1
ATOM 1644 N N . ASN A 1 225 ? 10.368 -5.436 -35.247 1.00 93.94 225 ASN A N 1
ATOM 1645 C CA . ASN A 1 225 ? 10.577 -6.412 -34.174 1.00 93.94 225 ASN A CA 1
ATOM 1646 C C . ASN A 1 225 ? 9.840 -5.935 -32.917 1.00 93.94 225 ASN A C 1
ATOM 1648 O O . ASN A 1 225 ? 10.408 -5.268 -32.044 1.00 93.94 225 ASN A O 1
ATOM 1652 N N . VAL A 1 226 ? 8.542 -6.214 -32.871 1.00 95.12 226 VAL A N 1
ATOM 1653 C CA . VAL A 1 226 ? 7.618 -5.663 -31.882 1.00 95.12 226 VAL A CA 1
ATOM 1654 C C . VAL A 1 226 ? 6.754 -6.776 -31.309 1.00 95.12 226 VAL A C 1
ATOM 1656 O O . VAL A 1 226 ? 6.206 -7.576 -32.054 1.00 95.12 226 VAL A O 1
ATOM 1659 N N . LEU A 1 227 ? 6.596 -6.768 -29.988 1.00 95.88 227 LEU A N 1
ATOM 1660 C CA . LEU A 1 227 ? 5.530 -7.465 -29.284 1.00 95.88 227 LEU A CA 1
ATOM 1661 C C . LEU A 1 227 ? 4.475 -6.409 -28.944 1.00 95.88 227 LEU A C 1
ATOM 1663 O O . LEU A 1 227 ? 4.660 -5.619 -28.012 1.00 95.88 227 LEU A O 1
ATOM 1667 N N . SER A 1 228 ? 3.418 -6.327 -29.747 1.00 96.06 228 SER A N 1
ATOM 1668 C CA . SER A 1 228 ? 2.379 -5.302 -29.608 1.00 96.06 228 SER A CA 1
ATOM 1669 C C . SER A 1 228 ? 1.662 -5.403 -28.260 1.00 96.06 228 SER A C 1
ATOM 1671 O O . SER A 1 228 ? 1.646 -6.460 -27.635 1.00 96.06 228 SER A O 1
ATOM 1673 N N . THR A 1 229 ? 1.017 -4.326 -27.807 1.00 96.81 229 THR A N 1
ATOM 1674 C CA . THR A 1 229 ? 0.222 -4.368 -26.566 1.00 96.81 229 THR A CA 1
ATOM 1675 C C . THR A 1 229 ? -0.893 -5.414 -26.627 1.00 96.81 229 THR A C 1
ATOM 1677 O O . THR A 1 229 ? -1.173 -6.043 -25.615 1.00 96.81 229 THR A O 1
ATOM 1680 N N . GLN A 1 230 ? -1.459 -5.678 -27.811 1.00 97.12 230 GLN A N 1
ATOM 1681 C CA . GLN A 1 230 ? -2.432 -6.756 -28.016 1.00 97.12 230 GLN A CA 1
ATOM 1682 C C . GLN A 1 230 ? -1.823 -8.144 -27.765 1.00 97.12 230 GLN A C 1
ATOM 1684 O O . GLN A 1 230 ? -2.446 -9.015 -27.168 1.00 97.12 230 GLN A O 1
ATOM 1689 N N . GLU A 1 231 ? -0.582 -8.364 -28.191 1.00 96.12 231 GLU A N 1
ATOM 1690 C CA . GLU A 1 231 ? 0.118 -9.629 -27.953 1.00 96.12 231 GLU A CA 1
ATOM 1691 C C . GLU A 1 231 ? 0.594 -9.783 -26.503 1.00 96.12 231 GLU A C 1
ATOM 1693 O O . GLU A 1 231 ? 0.892 -10.903 -26.082 1.00 96.12 231 GLU A O 1
ATOM 1698 N N . GLN A 1 232 ? 0.649 -8.680 -25.749 1.00 97.31 232 GLN A N 1
ATOM 1699 C CA . GLN A 1 232 ? 1.012 -8.636 -24.331 1.00 97.31 232 GLN A CA 1
ATOM 1700 C C . GLN A 1 232 ? -0.177 -8.853 -23.382 1.00 97.31 232 GLN A C 1
ATOM 1702 O O . GLN A 1 232 ? 0.055 -9.104 -22.203 1.00 97.31 232 GLN A O 1
ATOM 1707 N N . GLU A 1 233 ? -1.429 -8.811 -23.854 1.00 97.31 233 GLU A N 1
ATOM 1708 C CA . GLU A 1 233 ? -2.614 -8.917 -22.982 1.00 97.31 233 GLU A CA 1
ATOM 1709 C C . GLU A 1 233 ? -2.624 -10.204 -22.145 1.00 97.31 233 GLU A C 1
ATOM 1711 O O . GLU A 1 233 ? -3.018 -10.176 -20.985 1.00 97.31 233 GLU A O 1
ATOM 1716 N N . GLY A 1 234 ? -2.147 -11.326 -22.698 1.00 95.75 234 GLY A N 1
ATOM 1717 C CA . GLY A 1 234 ? -2.018 -12.584 -21.952 1.00 95.75 234 GLY A CA 1
ATOM 1718 C C . GLY A 1 234 ? -1.028 -12.494 -20.786 1.00 95.75 234 GLY A C 1
ATOM 1719 O O . GLY A 1 234 ? -1.336 -12.897 -19.668 1.00 95.75 234 GLY A O 1
ATOM 1720 N N . ALA A 1 235 ? 0.126 -11.855 -21.000 1.00 95.25 235 ALA A N 1
ATOM 1721 C CA . ALA A 1 235 ? 1.068 -11.564 -19.921 1.00 95.25 235 ALA A CA 1
ATOM 1722 C C . ALA A 1 235 ? 0.455 -10.628 -18.864 1.00 95.25 235 ALA A C 1
ATOM 1724 O O . ALA A 1 235 ? 0.661 -10.835 -17.671 1.00 95.25 235 ALA A O 1
ATOM 1725 N N . GLY A 1 236 ? -0.347 -9.649 -19.292 1.00 96.31 236 GLY A N 1
ATOM 1726 C CA . GLY A 1 236 ? -1.102 -8.776 -18.395 1.00 96.31 236 GLY A CA 1
ATOM 1727 C C . GLY A 1 236 ? -2.130 -9.531 -17.554 1.00 96.31 236 GLY A C 1
ATOM 1728 O O . GLY A 1 236 ? -2.126 -9.413 -16.332 1.00 96.31 236 GLY A O 1
ATOM 1729 N N . ARG A 1 237 ? -2.977 -10.365 -18.166 1.00 95.75 237 ARG A N 1
ATOM 1730 C CA . ARG A 1 237 ? -3.962 -11.181 -17.434 1.00 95.75 237 ARG A CA 1
ATOM 1731 C C . ARG A 1 237 ? -3.296 -12.124 -16.437 1.00 95.75 237 ARG A C 1
ATOM 1733 O O . ARG A 1 237 ? -3.756 -12.220 -15.302 1.00 95.75 237 ARG A O 1
ATOM 1740 N N . ALA A 1 238 ? -2.186 -12.757 -16.820 1.00 94.00 238 ALA A N 1
ATOM 1741 C CA . ALA A 1 238 ? -1.394 -13.576 -15.907 1.00 94.00 238 ALA A CA 1
ATOM 1742 C C . ALA A 1 238 ? -0.830 -12.754 -14.733 1.00 94.00 238 ALA A C 1
ATOM 1744 O O . ALA A 1 238 ? -0.876 -13.214 -13.597 1.00 94.00 238 ALA A O 1
ATOM 1745 N N . ALA A 1 239 ? -0.344 -11.533 -14.979 1.00 94.56 239 ALA A N 1
ATOM 1746 C CA . ALA A 1 239 ? 0.162 -10.648 -13.930 1.00 94.56 239 ALA A CA 1
ATOM 1747 C C . ALA A 1 239 ? -0.950 -10.237 -12.958 1.00 94.56 239 ALA A C 1
ATOM 1749 O O . ALA A 1 239 ? -0.788 -10.362 -11.745 1.00 94.56 239 ALA A O 1
ATOM 1750 N N . LYS A 1 240 ? -2.108 -9.829 -13.494 1.00 94.94 240 LYS A N 1
ATOM 1751 C CA . LYS A 1 240 ? -3.296 -9.491 -12.706 1.00 94.94 240 LYS A CA 1
ATOM 1752 C C . LYS A 1 240 ? -3.719 -10.660 -11.817 1.00 94.94 240 LYS A C 1
ATOM 1754 O O . LYS A 1 240 ? -3.908 -10.470 -10.624 1.00 94.94 240 LYS A O 1
ATOM 1759 N N . ALA A 1 241 ? -3.799 -11.868 -12.378 1.00 93.44 241 ALA A N 1
ATOM 1760 C CA . ALA A 1 241 ? -4.161 -13.071 -11.632 1.00 93.44 241 ALA A CA 1
ATOM 1761 C C . ALA A 1 241 ? -3.161 -13.390 -10.508 1.00 93.44 241 ALA A C 1
ATOM 1763 O O . ALA A 1 241 ? -3.584 -13.730 -9.407 1.00 93.44 241 ALA A O 1
ATOM 1764 N N . SER A 1 242 ? -1.852 -13.252 -10.757 1.00 92.25 242 SER A N 1
ATOM 1765 C CA . SER A 1 242 ? -0.822 -13.450 -9.728 1.00 92.25 242 SER A CA 1
ATOM 1766 C C . SER A 1 242 ? -0.953 -12.451 -8.577 1.00 92.25 242 SER A C 1
ATOM 1768 O O . SER A 1 242 ? -0.869 -12.843 -7.420 1.00 92.25 242 SER A O 1
ATOM 1770 N N . VAL A 1 243 ? -1.193 -11.174 -8.879 1.00 95.00 243 VAL A N 1
ATOM 1771 C CA . VAL A 1 243 ? -1.358 -10.127 -7.859 1.00 95.00 243 VAL A CA 1
ATOM 1772 C C . VAL A 1 243 ? -2.677 -10.286 -7.104 1.00 95.00 243 VAL A C 1
ATOM 1774 O O . VAL A 1 243 ? -2.679 -10.237 -5.879 1.00 95.00 243 VAL A O 1
ATOM 1777 N N . ASP A 1 244 ? -3.791 -10.520 -7.801 1.00 94.88 244 ASP A N 1
ATOM 1778 C CA . ASP A 1 244 ? -5.110 -10.691 -7.180 1.00 94.88 244 ASP A CA 1
ATOM 1779 C C . ASP A 1 244 ? -5.155 -11.924 -6.264 1.00 94.88 244 ASP A C 1
ATOM 1781 O O . ASP A 1 244 ? -5.853 -11.907 -5.252 1.00 94.88 244 ASP A O 1
ATOM 1785 N N . ALA A 1 245 ? -4.399 -12.980 -6.579 1.00 92.69 245 ALA A N 1
ATOM 1786 C CA . ALA A 1 245 ? -4.300 -14.162 -5.726 1.00 92.69 245 ALA A CA 1
ATOM 1787 C C . ALA A 1 245 ? -3.681 -13.857 -4.351 1.00 92.69 245 ALA A C 1
ATOM 1789 O O . ALA A 1 245 ? -4.037 -14.511 -3.374 1.00 92.69 245 ALA A O 1
ATOM 1790 N N . VAL A 1 246 ? -2.781 -12.870 -4.272 1.00 93.81 246 VAL A N 1
ATOM 1791 C CA . VAL A 1 246 ? -2.099 -12.482 -3.027 1.00 93.81 246 VAL A CA 1
ATOM 1792 C C . VAL A 1 246 ? -2.813 -11.313 -2.345 1.00 93.81 246 VAL A C 1
ATOM 1794 O O . VAL A 1 246 ? -3.081 -11.359 -1.149 1.00 93.81 246 VAL A O 1
ATOM 1797 N N . PHE A 1 247 ? -3.165 -10.272 -3.103 1.00 95.75 247 PHE A N 1
ATOM 1798 C CA . PHE A 1 247 ? -3.649 -8.998 -2.563 1.00 95.75 247 PHE A CA 1
ATOM 1799 C C . PHE A 1 247 ? -5.099 -8.670 -2.920 1.00 95.75 247 PHE A C 1
ATOM 1801 O O . PHE A 1 247 ? -5.618 -7.651 -2.470 1.00 95.75 247 PHE A O 1
ATOM 1808 N N . GLY A 1 248 ? -5.788 -9.504 -3.701 1.00 94.25 248 GLY A N 1
ATOM 1809 C CA . GLY A 1 248 ? -7.151 -9.217 -4.154 1.00 94.25 248 GLY A CA 1
ATOM 1810 C C . GLY A 1 248 ? -8.140 -9.032 -3.002 1.00 94.25 248 GLY A C 1
ATOM 1811 O O . GLY A 1 248 ? -8.998 -8.154 -3.082 1.00 94.25 248 GLY A O 1
ATOM 1812 N N . ALA A 1 249 ? -7.992 -9.800 -1.917 1.00 94.62 249 ALA A N 1
ATOM 1813 C CA . ALA A 1 249 ? -8.845 -9.686 -0.734 1.00 94.62 249 ALA A CA 1
ATOM 1814 C C . ALA A 1 249 ? -8.673 -8.327 -0.029 1.00 94.62 249 ALA A C 1
ATOM 1816 O O . ALA A 1 249 ? -9.638 -7.571 0.064 1.00 94.62 249 ALA A O 1
ATOM 1817 N N . ILE A 1 250 ? -7.442 -7.967 0.361 1.00 96.25 250 ILE A N 1
ATOM 1818 C CA . ILE A 1 250 ? -7.162 -6.681 1.025 1.00 96.25 250 ILE A CA 1
ATOM 1819 C C . ILE A 1 250 ? -7.434 -5.479 0.110 1.00 96.25 250 ILE A C 1
ATOM 1821 O O . ILE A 1 250 ? -7.995 -4.477 0.536 1.00 96.25 250 ILE A O 1
ATOM 1825 N N . ALA A 1 251 ? -7.108 -5.562 -1.180 1.00 95.31 251 ALA A N 1
ATOM 1826 C CA . ALA A 1 251 ? -7.390 -4.471 -2.108 1.00 95.31 251 ALA A CA 1
ATOM 1827 C C . ALA A 1 251 ? -8.902 -4.251 -2.313 1.00 95.31 251 ALA A C 1
ATOM 1829 O O . ALA A 1 251 ? -9.310 -3.150 -2.688 1.00 95.31 251 ALA A O 1
ATOM 1830 N N . SER A 1 252 ? -9.733 -5.273 -2.088 1.00 94.19 252 SER A N 1
ATOM 1831 C CA . SER A 1 252 ? -11.193 -5.176 -2.212 1.00 94.19 252 SER A CA 1
ATOM 1832 C C . SER A 1 252 ? -11.887 -4.700 -0.932 1.00 94.19 252 SER A C 1
ATOM 1834 O O . SER A 1 252 ? -13.053 -4.328 -1.008 1.00 94.19 252 SER A O 1
ATOM 1836 N N . SER A 1 253 ? -11.202 -4.688 0.218 1.00 94.62 253 SER A N 1
ATOM 1837 C CA . SER A 1 253 ? -11.738 -4.170 1.490 1.00 94.62 253 SER A CA 1
ATOM 1838 C C . SER A 1 253 ? -11.457 -2.678 1.713 1.00 94.62 253 SER A C 1
ATOM 1840 O O . SER A 1 253 ? -11.902 -2.091 2.701 1.00 94.62 253 SER A O 1
ATOM 1842 N N . ALA A 1 254 ? -10.743 -2.040 0.784 1.00 95.06 254 ALA A N 1
ATOM 1843 C CA . ALA A 1 254 ? -10.500 -0.606 0.804 1.00 95.06 254 ALA A CA 1
ATOM 1844 C C . ALA A 1 254 ? -11.788 0.178 0.513 1.00 95.06 254 ALA A C 1
ATOM 1846 O O . ALA A 1 254 ? -12.406 -0.009 -0.538 1.00 95.06 254 ALA A O 1
ATOM 1847 N N . ALA A 1 255 ? -12.151 1.119 1.386 1.00 93.44 255 ALA A N 1
ATOM 1848 C CA . ALA A 1 255 ? -13.248 2.036 1.102 1.00 93.44 255 ALA A CA 1
ATOM 1849 C C . ALA A 1 255 ? -12.834 3.029 0.012 1.00 93.44 255 ALA A C 1
ATOM 1851 O O . ALA A 1 255 ? -11.909 3.819 0.186 1.00 93.44 255 ALA A O 1
ATOM 1852 N N . LEU A 1 256 ? -13.537 3.019 -1.118 1.00 94.81 256 LEU A N 1
ATOM 1853 C CA . LEU A 1 256 ? -13.227 3.835 -2.289 1.00 94.81 256 LEU A CA 1
ATOM 1854 C C . LEU A 1 256 ? -14.461 4.620 -2.742 1.00 94.81 256 LEU A C 1
ATOM 1856 O O . LEU A 1 256 ? -15.599 4.300 -2.411 1.00 94.81 256 LEU A O 1
ATOM 1860 N N . THR A 1 257 ? -14.269 5.689 -3.520 1.00 95.12 257 THR A N 1
ATOM 1861 C CA . THR A 1 257 ? -15.416 6.327 -4.182 1.00 95.12 257 THR A CA 1
ATOM 1862 C C . THR A 1 257 ? -15.983 5.405 -5.257 1.00 95.12 257 THR A C 1
ATOM 1864 O O . THR A 1 257 ? -15.247 4.638 -5.872 1.00 95.12 257 THR A O 1
ATOM 1867 N N . GLN A 1 258 ? -17.271 5.545 -5.582 1.00 93.69 258 GLN A N 1
ATOM 1868 C CA . GLN A 1 258 ? -17.914 4.731 -6.621 1.00 93.69 258 GLN A CA 1
ATOM 1869 C C . GLN A 1 258 ? -17.133 4.735 -7.950 1.00 93.69 258 GLN A C 1
ATOM 1871 O O . GLN A 1 258 ? -16.989 3.703 -8.602 1.00 93.69 258 GLN A O 1
ATOM 1876 N N . SER A 1 259 ? -16.605 5.892 -8.362 1.00 92.50 259 SER A N 1
ATOM 1877 C CA . SER A 1 259 ? -15.767 5.991 -9.565 1.00 92.50 259 SER A CA 1
ATOM 1878 C C . SER A 1 259 ? -14.432 5.241 -9.455 1.00 92.50 259 SER A C 1
ATOM 1880 O O . SER A 1 259 ? -13.961 4.693 -10.452 1.00 92.50 259 SER A O 1
ATOM 1882 N N . GLN A 1 260 ? -13.827 5.193 -8.268 1.00 92.81 260 GLN A N 1
ATOM 1883 C CA . GLN A 1 260 ? -12.584 4.465 -8.003 1.00 92.81 260 GLN A CA 1
ATOM 1884 C C . GLN A 1 260 ? -12.823 2.951 -7.984 1.00 92.81 260 GLN A C 1
ATOM 1886 O O . GLN A 1 260 ? -12.084 2.218 -8.639 1.00 92.81 260 GLN A O 1
ATOM 1891 N N . GLU A 1 261 ? -13.894 2.490 -7.332 1.00 92.75 261 GLU A N 1
ATOM 1892 C CA . GLU A 1 261 ? -14.312 1.080 -7.347 1.00 92.75 261 GLU A CA 1
ATOM 1893 C C . GLU A 1 261 ? -14.582 0.592 -8.771 1.00 92.75 261 GLU A C 1
ATOM 1895 O O . GLU A 1 261 ? -14.069 -0.444 -9.188 1.00 92.75 261 GLU A O 1
ATOM 1900 N N . GLN A 1 262 ? -15.333 1.370 -9.559 1.00 91.44 262 GLN A N 1
ATOM 1901 C CA . GLN A 1 262 ? -15.614 1.043 -10.959 1.00 91.44 262 GLN A CA 1
ATOM 1902 C C . GLN A 1 262 ? -14.337 0.971 -11.798 1.00 91.44 262 GLN A C 1
ATOM 1904 O O . GLN A 1 262 ? -14.208 0.077 -12.633 1.00 91.44 262 GLN A O 1
ATOM 1909 N N . ALA A 1 263 ? -13.390 1.889 -11.585 1.00 89.62 263 ALA A N 1
ATOM 1910 C CA . ALA A 1 263 ? -12.114 1.880 -12.290 1.00 89.62 263 ALA A CA 1
ATOM 1911 C C . ALA A 1 263 ? -11.269 0.644 -11.939 1.00 89.62 263 ALA A C 1
ATOM 1913 O O . ALA A 1 263 ? -10.703 0.033 -12.845 1.00 89.62 263 ALA A O 1
ATOM 1914 N N . ARG A 1 264 ? -11.222 0.253 -10.657 1.00 90.31 264 ARG A N 1
ATOM 1915 C CA . ARG A 1 264 ? -10.517 -0.949 -10.185 1.00 90.31 264 ARG A CA 1
ATOM 1916 C C . ARG A 1 264 ? -11.165 -2.224 -10.728 1.00 90.31 264 ARG A C 1
ATOM 1918 O O . ARG A 1 264 ? -10.474 -3.066 -11.291 1.00 90.31 264 ARG A O 1
ATOM 1925 N N . ALA A 1 265 ? -12.491 -2.330 -10.646 1.00 90.62 265 ALA A N 1
ATOM 1926 C CA . ALA A 1 265 ? -13.241 -3.489 -11.130 1.00 90.62 265 ALA A CA 1
ATOM 1927 C C . ALA A 1 265 ? -13.169 -3.671 -12.659 1.00 90.62 265 ALA A C 1
ATOM 1929 O O . ALA A 1 265 ? -13.248 -4.794 -13.147 1.00 90.62 265 ALA A O 1
ATOM 1930 N N . ALA A 1 266 ? -13.023 -2.583 -13.422 1.00 90.44 266 ALA A N 1
ATOM 1931 C CA . ALA A 1 266 ? -12.944 -2.619 -14.883 1.00 90.44 266 ALA A CA 1
ATOM 1932 C C . ALA A 1 266 ? -11.522 -2.843 -15.438 1.00 90.44 266 ALA A C 1
ATOM 1934 O O . ALA A 1 266 ? -11.344 -2.863 -16.658 1.00 90.44 266 ALA A O 1
ATOM 1935 N N . PHE A 1 267 ? -10.497 -2.957 -14.588 1.00 92.75 267 PHE A N 1
ATOM 1936 C CA . PHE A 1 267 ? -9.117 -3.128 -15.041 1.00 92.75 267 PHE A CA 1
ATOM 1937 C C . PHE A 1 267 ? -8.869 -4.553 -15.572 1.00 92.75 267 PHE A C 1
ATOM 1939 O O . PHE A 1 267 ? -9.073 -5.521 -14.847 1.00 92.75 267 PHE A O 1
ATOM 1946 N N . ASP A 1 268 ? -8.387 -4.680 -16.816 1.00 91.88 268 ASP A N 1
ATOM 1947 C CA . ASP A 1 268 ? -8.176 -5.980 -17.489 1.00 91.88 268 ASP A CA 1
ATOM 1948 C C . ASP A 1 268 ? -7.121 -5.940 -18.622 1.00 91.88 268 ASP A C 1
ATOM 1950 O O . ASP A 1 268 ? -7.331 -6.504 -19.691 1.00 91.88 268 ASP A O 1
ATOM 1954 N N . PHE A 1 269 ? -6.011 -5.206 -18.442 1.00 96.12 269 PHE A N 1
ATOM 1955 C CA . PHE A 1 269 ? -4.859 -5.159 -19.377 1.00 96.12 269 PHE A CA 1
ATOM 1956 C C . PHE A 1 269 ? -5.186 -5.270 -20.888 1.00 96.12 269 PHE A C 1
ATOM 1958 O O . PHE A 1 269 ? -4.548 -5.989 -21.648 1.00 96.12 269 PHE A O 1
ATOM 1965 N N . THR A 1 270 ? -6.192 -4.530 -21.328 1.00 96.44 270 THR A N 1
ATOM 1966 C CA . THR A 1 270 ? -6.705 -4.401 -22.683 1.00 96.44 270 THR A CA 1
ATOM 1967 C C . THR A 1 270 ? -5.900 -3.372 -23.475 1.00 96.44 270 THR A C 1
ATOM 1969 O O . THR A 1 270 ? -5.764 -2.199 -23.086 1.00 96.44 270 THR A O 1
ATOM 1972 N N . ALA A 1 271 ? -5.407 -3.793 -24.636 1.00 96.94 271 ALA A N 1
ATOM 1973 C CA . ALA A 1 271 ? -4.606 -2.970 -25.525 1.00 96.94 271 ALA A CA 1
ATOM 1974 C C . ALA A 1 271 ? -5.345 -1.695 -25.961 1.00 96.94 271 ALA A C 1
ATOM 1976 O O . ALA A 1 271 ? -6.494 -1.722 -26.401 1.00 96.94 271 ALA A O 1
ATOM 1977 N N . GLY A 1 272 ? -4.669 -0.551 -25.849 1.00 92.56 272 GLY A N 1
ATOM 1978 C CA . GLY A 1 272 ? -5.223 0.748 -26.244 1.00 92.56 272 GLY A CA 1
ATOM 1979 C C . GLY A 1 272 ? -6.229 1.346 -25.253 1.00 92.56 272 GLY A C 1
ATOM 1980 O O . GLY A 1 272 ? -6.661 2.480 -25.455 1.00 92.56 272 GLY A O 1
ATOM 1981 N N . VAL A 1 273 ? -6.579 0.628 -24.179 1.00 92.75 273 VAL A N 1
ATOM 1982 C CA . VAL A 1 273 ? -7.469 1.113 -23.112 1.00 92.75 273 VAL A CA 1
ATOM 1983 C C . VAL A 1 273 ? -6.666 1.362 -21.836 1.00 92.75 273 VAL A C 1
ATOM 1985 O O . VAL A 1 273 ? -6.459 2.514 -21.444 1.00 92.75 273 VAL A O 1
ATOM 1988 N N . ASN A 1 274 ? -6.187 0.286 -21.215 1.00 92.94 274 ASN A N 1
ATOM 1989 C CA . ASN A 1 274 ? -5.424 0.291 -19.964 1.00 92.94 274 ASN A CA 1
ATOM 1990 C C . ASN A 1 274 ? -4.040 -0.363 -20.105 1.00 92.94 274 ASN A C 1
ATOM 1992 O O . ASN A 1 274 ? -3.228 -0.200 -19.202 1.00 92.94 274 ASN A O 1
ATOM 1996 N N . LEU A 1 275 ? -3.727 -0.995 -21.244 1.00 96.25 275 LEU A N 1
ATOM 1997 C CA . LEU A 1 275 ? -2.370 -1.394 -21.625 1.00 96.25 275 LEU A CA 1
ATOM 1998 C C . LEU A 1 275 ? -1.911 -0.615 -22.866 1.00 96.25 275 LEU A C 1
ATOM 2000 O O . LEU A 1 275 ? -2.449 -0.780 -23.967 1.00 96.25 275 LEU A O 1
ATOM 2004 N N . LEU A 1 276 ? -0.928 0.263 -22.688 1.00 95.25 276 LEU A N 1
ATOM 2005 C CA . LEU A 1 276 ? -0.512 1.252 -23.682 1.00 95.25 276 LEU A CA 1
ATOM 2006 C C . LEU A 1 276 ? 0.977 1.139 -24.010 1.00 95.25 276 LEU A C 1
ATOM 2008 O O . LEU A 1 276 ? 1.771 0.635 -23.226 1.00 95.25 276 LEU A O 1
ATOM 2012 N N . ASP A 1 277 ? 1.361 1.627 -25.183 1.00 94.69 277 ASP A N 1
ATOM 2013 C CA . ASP A 1 277 ? 2.745 1.594 -25.643 1.00 94.69 277 ASP A CA 1
ATOM 2014 C C . ASP A 1 277 ? 3.536 2.774 -25.068 1.00 94.69 277 ASP A C 1
ATOM 2016 O O . ASP A 1 277 ? 3.235 3.936 -25.352 1.00 94.69 277 ASP A O 1
ATOM 2020 N N . ALA A 1 278 ? 4.554 2.481 -24.261 1.00 93.06 278 ALA A N 1
ATOM 2021 C CA . ALA A 1 278 ? 5.336 3.483 -23.545 1.00 93.06 278 ALA A CA 1
ATOM 2022 C C . ALA A 1 278 ? 6.074 4.466 -24.466 1.00 93.06 278 ALA A C 1
ATOM 2024 O O . ALA A 1 278 ? 6.323 5.607 -24.071 1.00 93.06 278 ALA A O 1
ATOM 2025 N N . SER A 1 279 ? 6.390 4.049 -25.697 1.00 92.94 279 SER A N 1
ATOM 2026 C CA . SER A 1 279 ? 7.096 4.898 -26.656 1.00 92.94 279 SER A CA 1
ATOM 2027 C C . SER A 1 279 ? 6.157 5.748 -27.529 1.00 92.94 279 SER A C 1
ATOM 2029 O O . SER A 1 279 ? 6.648 6.519 -28.358 1.00 92.94 279 SER A O 1
ATOM 2031 N N . ASP A 1 280 ? 4.830 5.603 -27.412 1.00 92.12 280 ASP A N 1
ATOM 2032 C CA . ASP A 1 280 ? 3.874 6.410 -28.179 1.00 92.12 280 ASP A CA 1
ATOM 2033 C C . ASP A 1 280 ? 3.716 7.801 -27.552 1.00 92.12 280 ASP A C 1
ATOM 2035 O O . ASP A 1 280 ? 3.074 7.995 -26.516 1.00 92.12 280 ASP A O 1
ATOM 2039 N N . THR A 1 281 ? 4.265 8.812 -28.225 1.00 90.00 281 THR A N 1
ATOM 2040 C CA . THR A 1 281 ? 4.213 10.204 -27.762 1.00 90.00 281 THR A CA 1
ATOM 2041 C C . THR A 1 281 ? 2.815 10.814 -27.770 1.00 90.00 281 THR A C 1
ATOM 2043 O O . THR A 1 281 ? 2.609 11.863 -27.165 1.00 90.00 281 THR A O 1
ATOM 2046 N N . ASN A 1 282 ? 1.845 10.196 -28.452 1.00 89.94 282 ASN A N 1
ATOM 2047 C CA . ASN A 1 282 ? 0.445 10.618 -28.369 1.00 89.94 282 ASN A CA 1
ATOM 2048 C C . ASN A 1 282 ? -0.202 10.160 -27.060 1.00 89.94 282 ASN A C 1
ATOM 2050 O O . ASN A 1 282 ? -1.174 10.765 -26.609 1.00 89.94 282 ASN A O 1
ATOM 2054 N N . VAL A 1 283 ? 0.337 9.099 -26.454 1.00 86.94 283 VAL A N 1
ATOM 2055 C CA . VAL A 1 283 ? -0.112 8.580 -25.166 1.00 86.94 283 VAL A CA 1
ATOM 2056 C C . VAL A 1 283 ? 0.546 9.351 -24.029 1.00 86.94 283 VAL A C 1
ATOM 2058 O O . VAL A 1 283 ? -0.152 9.718 -23.082 1.00 86.94 283 VAL A O 1
ATOM 2061 N N . ARG A 1 284 ? 1.859 9.611 -24.093 1.00 87.75 284 ARG A N 1
ATOM 2062 C CA . ARG A 1 284 ? 2.606 10.321 -23.042 1.00 87.75 284 ARG A CA 1
ATOM 2063 C C . ARG A 1 284 ? 3.686 11.229 -23.624 1.00 87.75 284 ARG A C 1
ATOM 2065 O O . ARG A 1 284 ? 4.452 10.824 -24.489 1.00 87.75 284 ARG A O 1
ATOM 2072 N N . THR A 1 285 ? 3.803 12.433 -23.072 1.00 91.31 285 THR A N 1
ATOM 2073 C CA . THR A 1 285 ? 4.935 13.322 -23.351 1.00 91.31 285 THR A CA 1
ATOM 2074 C C . THR A 1 285 ? 6.148 12.903 -22.521 1.00 91.31 285 THR A C 1
ATOM 2076 O O . THR A 1 285 ? 6.011 12.804 -21.297 1.00 91.31 285 THR A O 1
ATOM 2079 N N . PRO A 1 286 ? 7.324 12.705 -23.139 1.00 92.25 286 PRO A N 1
ATOM 2080 C CA . PRO A 1 286 ? 8.525 12.402 -22.385 1.00 92.25 286 PRO A CA 1
ATOM 2081 C C . PRO A 1 286 ? 8.930 13.509 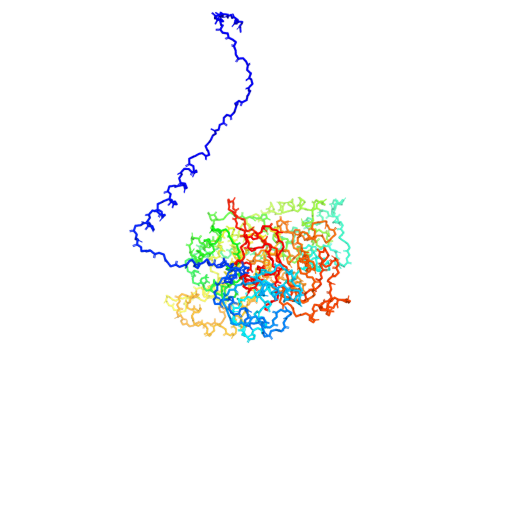-21.401 1.00 92.25 286 PRO A C 1
ATOM 2083 O O . PRO A 1 286 ? 8.714 14.692 -21.678 1.00 92.25 286 PRO A O 1
ATOM 2086 N N . ASN A 1 287 ? 9.546 13.144 -20.274 1.00 93.56 287 ASN A N 1
ATOM 2087 C CA . ASN A 1 287 ? 9.919 14.062 -19.192 1.00 93.56 287 ASN A CA 1
ATOM 2088 C C . ASN A 1 287 ? 11.416 13.968 -18.811 1.00 93.56 287 ASN A C 1
ATOM 2090 O O . ASN A 1 287 ? 11.756 13.412 -17.765 1.00 93.56 287 ASN A O 1
ATOM 2094 N N . PRO A 1 288 ? 12.332 14.541 -19.623 1.00 96.19 288 PRO A N 1
ATOM 2095 C CA . PRO A 1 288 ? 13.769 14.535 -19.334 1.00 96.19 288 PRO A CA 1
ATOM 2096 C C . PRO A 1 288 ? 14.171 15.082 -17.950 1.00 96.19 288 PRO A C 1
ATOM 2098 O O . PRO A 1 288 ? 15.062 14.489 -17.346 1.00 96.19 288 PRO A O 1
ATOM 2101 N N . PRO A 1 289 ? 13.555 16.160 -17.409 1.00 95.62 289 PRO A N 1
ATOM 2102 C CA . PRO A 1 289 ? 13.824 16.607 -16.038 1.00 95.62 289 PRO A CA 1
ATOM 2103 C C . PRO A 1 289 ? 13.567 15.551 -14.966 1.00 95.62 289 PRO A C 1
ATOM 2105 O O . PRO A 1 289 ? 14.396 15.387 -14.072 1.00 95.62 289 PRO A O 1
ATOM 2108 N N . ASP A 1 290 ? 12.452 14.827 -15.059 1.00 91.56 290 ASP A N 1
ATOM 2109 C CA . ASP A 1 290 ? 12.134 13.776 -14.090 1.00 91.56 290 ASP A CA 1
ATOM 2110 C C . ASP A 1 290 ? 13.078 12.577 -14.222 1.00 91.56 290 ASP A C 1
ATOM 2112 O O . ASP A 1 290 ? 13.571 12.079 -13.210 1.00 91.56 290 ASP A O 1
ATOM 2116 N N . LEU A 1 291 ? 13.418 12.178 -15.453 1.00 93.75 291 LEU A N 1
ATOM 2117 C CA . LEU A 1 291 ? 14.377 11.100 -15.691 1.00 93.75 291 LEU A CA 1
ATOM 2118 C C . LEU A 1 291 ? 15.791 11.458 -15.208 1.00 93.75 291 LEU A C 1
ATOM 2120 O O . LEU A 1 291 ? 16.442 10.651 -14.555 1.00 93.75 291 LEU A O 1
ATOM 2124 N N . ALA A 1 292 ? 16.277 12.669 -15.475 1.00 95.62 292 ALA A N 1
ATOM 2125 C CA . ALA A 1 292 ? 17.583 13.101 -14.977 1.00 95.62 292 ALA A CA 1
ATOM 2126 C C . ALA A 1 292 ? 17.588 13.216 -13.443 1.00 95.62 292 ALA A C 1
ATOM 2128 O O . ALA A 1 292 ? 18.563 12.847 -12.788 1.00 95.62 292 ALA A O 1
ATOM 2129 N N . GLY A 1 293 ? 16.476 13.674 -12.858 1.00 91.94 293 GLY A N 1
ATOM 2130 C CA . GLY A 1 293 ? 16.260 13.622 -11.416 1.00 91.94 293 GLY A CA 1
ATOM 2131 C C . GLY A 1 293 ? 16.234 12.191 -10.878 1.00 91.94 293 GLY A C 1
ATOM 2132 O O . GLY A 1 293 ? 16.738 11.949 -9.787 1.00 91.94 293 GLY A O 1
ATOM 2133 N N . TRP A 1 294 ? 15.698 11.241 -11.650 1.00 89.12 294 TRP A N 1
ATOM 2134 C CA . TRP A 1 294 ? 15.719 9.822 -11.317 1.00 89.12 294 TRP A CA 1
ATOM 2135 C C . TRP A 1 294 ? 17.117 9.256 -11.292 1.00 89.12 294 TRP A C 1
ATOM 2137 O O . TRP A 1 294 ? 17.494 8.687 -10.277 1.00 89.12 294 TRP A O 1
ATOM 2147 N N . MET A 1 295 ? 17.899 9.507 -12.333 1.00 92.19 295 MET A N 1
ATOM 2148 C CA . MET A 1 295 ? 19.285 9.065 -12.377 1.00 92.19 295 MET A CA 1
ATOM 2149 C C . MET A 1 295 ? 20.073 9.613 -11.186 1.00 92.19 295 MET A C 1
ATOM 2151 O O . MET A 1 295 ? 20.831 8.879 -10.570 1.00 92.19 295 MET A O 1
ATOM 2155 N N . ALA A 1 296 ? 19.862 10.878 -10.808 1.00 90.44 296 ALA A N 1
ATOM 2156 C CA . ALA A 1 296 ? 20.526 11.447 -9.637 1.00 90.44 296 ALA A CA 1
ATOM 2157 C C . ALA A 1 296 ? 20.162 10.717 -8.332 1.00 90.44 296 ALA A C 1
ATOM 2159 O O . ALA A 1 296 ? 20.981 10.637 -7.420 1.00 90.44 296 ALA A O 1
ATOM 2160 N N . ASP A 1 297 ? 18.940 10.197 -8.238 1.00 81.81 297 ASP A N 1
ATOM 2161 C CA . ASP A 1 297 ? 18.423 9.513 -7.058 1.00 81.81 297 ASP A CA 1
ATOM 2162 C C . ASP A 1 297 ? 18.713 8.010 -7.030 1.00 81.81 297 ASP A C 1
ATOM 2164 O O . ASP A 1 297 ? 18.581 7.419 -5.959 1.00 81.81 297 ASP A O 1
ATOM 2168 N N . THR A 1 298 ? 19.037 7.373 -8.158 1.00 82.00 298 THR A N 1
ATOM 2169 C CA . THR A 1 298 ? 19.193 5.908 -8.262 1.00 82.00 298 THR A CA 1
ATOM 2170 C C . THR A 1 298 ? 20.589 5.458 -8.649 1.00 82.00 298 THR A C 1
ATOM 2172 O O . THR A 1 298 ? 20.965 4.345 -8.299 1.00 82.00 298 THR A O 1
ATOM 2175 N N . ASP A 1 299 ? 21.360 6.295 -9.340 1.00 88.94 299 ASP A N 1
ATOM 2176 C CA . ASP A 1 299 ? 22.729 5.972 -9.719 1.00 88.94 299 ASP A CA 1
ATOM 2177 C C . ASP A 1 299 ? 23.666 6.063 -8.509 1.00 88.94 299 ASP A C 1
ATOM 2179 O O . ASP A 1 299 ? 23.720 7.092 -7.827 1.00 88.94 299 ASP A O 1
ATOM 2183 N N . ASP A 1 300 ? 24.426 4.996 -8.255 1.00 87.56 300 ASP A N 1
ATOM 2184 C CA . ASP A 1 300 ? 25.316 4.898 -7.094 1.00 87.56 300 ASP A CA 1
ATOM 2185 C C . ASP A 1 300 ? 26.351 6.032 -7.072 1.00 87.56 300 ASP A C 1
ATOM 2187 O O . ASP A 1 300 ? 26.558 6.673 -6.039 1.00 87.56 300 ASP A O 1
ATOM 2191 N N . ALA A 1 301 ? 26.961 6.355 -8.219 1.00 91.69 301 ALA A N 1
ATOM 2192 C CA . ALA A 1 301 ? 27.959 7.417 -8.293 1.00 91.69 301 ALA A CA 1
ATOM 2193 C C . ALA A 1 301 ? 27.323 8.796 -8.065 1.00 91.69 301 ALA A C 1
ATOM 2195 O O . ALA A 1 301 ? 27.900 9.645 -7.378 1.00 91.69 301 ALA A O 1
ATOM 2196 N N . ALA A 1 302 ? 26.119 9.031 -8.593 1.00 91.88 302 ALA A N 1
ATOM 2197 C CA . ALA A 1 302 ? 25.382 10.267 -8.342 1.00 91.88 302 ALA A CA 1
ATOM 2198 C C . ALA A 1 302 ? 24.975 10.415 -6.864 1.00 91.88 302 ALA A C 1
ATOM 2200 O O . ALA A 1 302 ? 25.095 11.509 -6.297 1.00 91.88 302 ALA A O 1
ATOM 2201 N N . GLN A 1 303 ? 24.540 9.333 -6.212 1.00 85.62 303 GLN A N 1
ATOM 2202 C CA . GLN A 1 303 ? 24.245 9.324 -4.779 1.00 85.62 303 GLN A CA 1
ATOM 2203 C C . GLN A 1 303 ? 25.504 9.585 -3.941 1.00 85.62 303 GLN A C 1
ATOM 2205 O O . GLN A 1 303 ? 25.468 10.423 -3.038 1.00 85.62 303 GLN A O 1
ATOM 2210 N N . GLU A 1 304 ? 26.627 8.932 -4.249 1.00 87.38 304 GLU A N 1
ATOM 2211 C CA . GLU A 1 304 ? 27.908 9.142 -3.561 1.00 87.38 304 GLU A CA 1
ATOM 2212 C C . GLU A 1 304 ? 28.389 10.593 -3.671 1.00 87.38 304 GLU A C 1
ATOM 2214 O O . GLU A 1 304 ? 28.869 11.171 -2.692 1.00 87.38 304 GLU A O 1
ATOM 2219 N N . VAL A 1 305 ? 28.247 11.214 -4.848 1.00 91.69 305 VAL A N 1
ATOM 2220 C CA . VAL A 1 305 ? 28.540 12.641 -5.036 1.00 91.69 305 VAL A CA 1
ATOM 2221 C C . VAL A 1 305 ? 27.673 13.480 -4.101 1.00 91.69 305 VAL A C 1
ATOM 2223 O O . VAL A 1 305 ? 28.211 14.263 -3.319 1.00 91.69 305 VAL A O 1
ATOM 2226 N N . GLN A 1 306 ? 26.350 13.312 -4.128 1.00 89.25 306 GLN A N 1
ATOM 2227 C CA . GLN A 1 306 ? 25.451 14.101 -3.279 1.00 89.25 306 GLN A CA 1
ATOM 2228 C C . GLN A 1 306 ? 25.777 13.934 -1.789 1.00 89.25 306 GLN A C 1
ATOM 2230 O O . GLN A 1 306 ? 25.853 14.930 -1.067 1.00 89.25 306 GLN A O 1
ATOM 2235 N N . GLN A 1 307 ? 26.067 12.704 -1.356 1.00 83.56 307 GLN A N 1
ATOM 2236 C CA . GLN A 1 307 ? 26.435 12.401 0.026 1.00 83.56 307 GLN A CA 1
ATOM 2237 C C . GLN A 1 307 ? 27.722 13.104 0.468 1.00 83.56 307 GLN A C 1
ATOM 2239 O O . GLN A 1 307 ? 27.769 13.671 1.562 1.00 83.56 307 GLN A O 1
ATOM 2244 N N . ARG A 1 308 ? 28.764 13.104 -0.375 1.00 87.12 308 ARG A N 1
ATOM 2245 C CA . ARG A 1 308 ? 30.039 13.783 -0.078 1.00 87.12 308 ARG A CA 1
ATOM 2246 C C . ARG A 1 308 ? 29.896 15.294 0.073 1.00 87.12 308 ARG A C 1
ATOM 2248 O O . ARG A 1 308 ? 30.670 15.875 0.821 1.00 87.12 308 ARG A O 1
ATOM 2255 N N . HIS A 1 309 ? 28.939 15.899 -0.630 1.00 87.38 309 HIS A N 1
ATOM 2256 C CA . HIS A 1 309 ? 28.664 17.344 -0.592 1.00 87.38 309 HIS A CA 1
ATOM 2257 C C . HIS A 1 309 ? 27.597 17.734 0.442 1.00 87.38 309 HIS A C 1
ATOM 2259 O O . HIS A 1 309 ? 27.110 18.871 0.446 1.00 87.38 309 HIS A O 1
ATOM 2265 N N . HIS A 1 310 ? 27.182 16.791 1.294 1.00 82.94 310 HIS A N 1
ATOM 2266 C CA . HIS A 1 310 ? 26.115 16.984 2.276 1.00 82.94 310 HIS A CA 1
ATOM 2267 C C . HIS A 1 310 ? 24.780 17.439 1.638 1.00 82.94 310 HIS A C 1
ATOM 2269 O O . HIS A 1 310 ? 23.962 18.113 2.274 1.00 82.94 310 HIS A O 1
ATOM 2275 N N . PHE A 1 311 ? 24.571 17.109 0.356 1.00 84.56 311 PHE A N 1
ATOM 2276 C CA . PHE A 1 311 ? 23.473 17.596 -0.471 1.00 84.56 311 PHE A CA 1
ATOM 2277 C C . PHE A 1 311 ? 22.258 16.677 -0.374 1.00 84.56 311 PHE A C 1
ATOM 2279 O O . PHE A 1 311 ? 22.355 15.470 -0.576 1.00 84.56 311 PHE A O 1
ATOM 2286 N N . ASN A 1 312 ? 21.090 17.258 -0.102 1.00 77.81 312 ASN A N 1
ATOM 2287 C CA . ASN A 1 312 ? 19.826 16.535 -0.121 1.00 77.81 312 ASN A CA 1
ATOM 2288 C C . ASN A 1 312 ? 18.729 17.430 -0.708 1.00 77.81 312 ASN A C 1
ATOM 2290 O O . ASN A 1 312 ? 18.331 18.418 -0.088 1.00 77.81 312 ASN A O 1
ATOM 2294 N N . ARG A 1 313 ? 18.218 17.063 -1.890 1.00 78.31 313 ARG A N 1
ATOM 2295 C CA . ARG A 1 313 ? 17.173 17.823 -2.590 1.00 78.31 313 ARG A CA 1
ATOM 2296 C C . ARG A 1 313 ? 15.803 17.778 -1.906 1.00 78.31 313 ARG A C 1
ATOM 2298 O O . ARG A 1 313 ? 15.000 18.674 -2.149 1.00 78.31 313 ARG A O 1
ATOM 2305 N N . SER A 1 314 ? 15.534 16.783 -1.052 1.00 66.44 314 SER A N 1
ATOM 2306 C CA . SER A 1 314 ? 14.279 16.701 -0.288 1.00 66.44 314 SER A CA 1
ATOM 2307 C C . SER A 1 314 ? 14.254 17.645 0.917 1.00 66.44 314 SER A C 1
ATOM 2309 O O . SER A 1 314 ? 13.191 17.879 1.493 1.00 66.44 314 SER A O 1
ATOM 2311 N N . ARG A 1 315 ? 15.402 18.229 1.294 1.00 70.12 315 ARG A N 1
ATOM 2312 C CA . ARG A 1 315 ? 15.479 19.187 2.397 1.00 70.12 315 ARG A CA 1
ATOM 2313 C C . ARG A 1 315 ? 14.831 20.515 2.005 1.00 70.12 315 ARG A C 1
ATOM 2315 O O . ARG A 1 315 ? 15.304 21.237 1.130 1.00 70.12 315 ARG A O 1
ATOM 2322 N N . SER A 1 316 ? 13.761 20.871 2.709 1.00 60.03 316 SER A N 1
ATOM 2323 C CA . SER A 1 316 ? 13.114 22.176 2.564 1.00 60.03 316 SER A CA 1
ATOM 2324 C C . SER A 1 316 ? 13.875 23.285 3.319 1.00 60.03 316 SER A C 1
ATOM 2326 O O . SER A 1 316 ? 14.543 23.045 4.324 1.00 60.03 316 SER A O 1
ATOM 2328 N N . GLY A 1 317 ? 13.800 24.527 2.824 1.00 66.31 317 GLY A N 1
ATOM 2329 C CA . GLY A 1 317 ? 14.266 25.725 3.547 1.00 66.31 317 GLY A CA 1
ATOM 2330 C C . GLY A 1 317 ? 15.754 26.089 3.427 1.00 66.31 317 GLY A C 1
ATOM 2331 O O . GLY A 1 317 ? 16.166 27.114 3.971 1.00 66.31 317 GLY A O 1
ATOM 2332 N N . GLN A 1 318 ? 16.554 25.302 2.703 1.00 71.81 318 GLN A N 1
ATOM 2333 C CA . GLN A 1 318 ? 18.016 25.454 2.622 1.00 71.81 318 GLN A CA 1
ATOM 2334 C C . GLN A 1 318 ? 18.542 25.714 1.183 1.00 71.81 318 GLN A C 1
ATOM 2336 O O . GLN A 1 318 ? 19.731 25.981 0.972 1.00 71.81 318 GLN A O 1
ATOM 2341 N N . GLY A 1 319 ? 17.633 25.768 0.197 1.00 77.81 319 GLY A N 1
ATOM 2342 C CA . GLY A 1 319 ? 17.897 26.182 -1.189 1.00 77.81 319 GLY A CA 1
ATOM 2343 C C . GLY A 1 319 ? 18.359 25.074 -2.146 1.00 77.81 319 GLY A C 1
ATOM 2344 O O . GLY A 1 319 ? 18.590 25.358 -3.320 1.00 77.81 319 GLY A O 1
ATOM 2345 N N . GLU A 1 320 ? 18.467 23.832 -1.680 1.00 86.81 320 GLU A N 1
ATOM 2346 C CA . GLU A 1 320 ? 18.917 22.659 -2.439 1.00 86.81 320 GLU A CA 1
ATOM 2347 C C . GLU A 1 320 ? 17.962 22.324 -3.567 1.00 86.81 320 GLU A C 1
ATOM 2349 O O . GLU A 1 320 ? 18.429 22.130 -4.679 1.00 86.81 320 GLU A O 1
ATOM 2354 N N . GLY A 1 321 ? 16.649 22.306 -3.317 1.00 85.38 321 GLY A N 1
ATOM 2355 C CA . GLY A 1 321 ? 15.647 22.023 -4.351 1.00 85.38 321 GLY A CA 1
ATOM 2356 C C . GLY A 1 321 ? 15.789 22.939 -5.577 1.00 85.38 321 GLY A C 1
ATOM 2357 O O . GLY A 1 321 ? 16.094 22.448 -6.663 1.00 85.38 321 GLY A O 1
ATOM 2358 N N . PRO A 1 322 ? 15.691 24.275 -5.421 1.00 89.50 322 PRO A N 1
ATOM 2359 C CA . PRO A 1 322 ? 15.886 25.207 -6.536 1.00 89.50 322 PRO A CA 1
ATOM 2360 C C . PRO A 1 322 ? 17.272 25.118 -7.197 1.00 89.50 322 PRO A C 1
ATOM 2362 O O . PRO A 1 322 ? 17.410 25.301 -8.410 1.00 89.50 322 PRO A O 1
ATOM 2365 N N . PHE A 1 323 ? 18.326 24.842 -6.419 1.00 91.94 323 PHE A N 1
ATOM 2366 C CA . PHE A 1 323 ? 19.660 24.634 -6.981 1.00 91.94 323 PHE A CA 1
ATOM 2367 C C . PHE A 1 323 ? 19.730 23.342 -7.805 1.00 91.94 323 PHE A C 1
ATOM 2369 O O . PHE A 1 323 ? 20.266 23.360 -8.908 1.00 91.94 323 PHE A O 1
ATOM 2376 N N . PHE A 1 324 ? 19.134 22.253 -7.323 1.00 92.38 324 PHE A N 1
ATOM 2377 C CA . PHE A 1 324 ? 19.045 20.975 -8.022 1.00 92.38 324 PHE A CA 1
ATOM 2378 C C . PHE A 1 324 ? 18.298 21.110 -9.348 1.00 92.38 324 PHE A C 1
ATOM 2380 O O . PHE A 1 324 ? 18.778 20.635 -10.372 1.00 92.38 324 PHE A O 1
ATOM 2387 N N . GLU A 1 325 ? 17.168 21.820 -9.363 1.00 93.62 325 GLU A N 1
ATOM 2388 C CA . GLU A 1 325 ? 16.437 22.123 -10.600 1.00 93.62 325 GLU A CA 1
ATOM 2389 C C . GLU A 1 325 ? 17.331 22.840 -11.622 1.00 93.62 325 GLU A C 1
ATOM 2391 O O . GLU A 1 325 ? 17.297 22.527 -12.813 1.00 93.62 325 GLU A O 1
ATOM 2396 N N . THR A 1 326 ? 18.190 23.751 -11.150 1.00 95.56 326 THR A N 1
ATOM 2397 C CA . THR A 1 326 ? 19.183 24.426 -11.997 1.00 95.56 326 THR A CA 1
ATOM 2398 C C . THR A 1 326 ? 20.229 23.439 -12.523 1.00 95.56 326 THR A C 1
ATOM 2400 O O . THR A 1 326 ? 20.498 23.438 -13.722 1.00 95.56 326 THR A O 1
ATOM 2403 N N . LEU A 1 327 ? 20.777 22.565 -11.668 1.00 96.44 327 LEU A N 1
ATOM 2404 C CA . LEU A 1 327 ? 21.740 21.531 -12.071 1.00 96.44 327 LEU A CA 1
ATOM 2405 C C . LEU A 1 327 ? 21.166 20.617 -13.157 1.00 96.44 327 LEU A C 1
ATOM 2407 O O . LEU A 1 327 ? 21.840 20.345 -14.149 1.00 96.44 327 LEU A O 1
ATOM 2411 N N . ILE A 1 328 ? 19.925 20.164 -12.991 1.00 97.62 328 ILE A N 1
ATOM 2412 C CA . ILE A 1 328 ? 19.256 19.289 -13.954 1.00 97.62 328 ILE A CA 1
ATOM 2413 C C . ILE A 1 328 ? 18.994 20.020 -15.272 1.00 97.62 328 ILE A C 1
ATOM 2415 O O . ILE A 1 328 ? 19.292 19.481 -16.337 1.00 97.62 328 ILE A O 1
ATOM 2419 N N . ALA A 1 329 ? 18.508 21.263 -15.232 1.00 98.12 329 ALA A N 1
ATOM 2420 C CA . ALA A 1 329 ? 18.298 22.056 -16.443 1.00 98.12 329 ALA A CA 1
ATOM 2421 C C . ALA A 1 329 ? 19.609 22.296 -17.216 1.00 98.12 329 ALA A C 1
ATOM 2423 O O . ALA A 1 329 ? 19.637 22.181 -18.442 1.00 98.12 329 ALA A O 1
ATOM 2424 N N . GLU A 1 330 ? 20.702 22.588 -16.505 1.00 98.19 330 GLU A N 1
ATOM 2425 C CA . GLU A 1 330 ? 22.037 22.734 -17.089 1.00 98.19 330 GLU A CA 1
ATOM 2426 C C . GLU A 1 330 ? 22.527 21.428 -17.722 1.00 98.19 330 GLU A C 1
ATOM 2428 O O . GLU A 1 330 ? 23.068 21.469 -18.824 1.00 98.19 330 GLU A O 1
ATOM 2433 N N . PHE A 1 331 ? 22.329 20.281 -17.064 1.00 98.50 331 PHE A N 1
ATOM 2434 C CA . PHE A 1 331 ? 22.713 18.967 -17.589 1.00 98.50 331 PHE A CA 1
ATOM 2435 C C . PHE A 1 331 ? 21.949 18.610 -18.869 1.00 98.50 331 PHE A C 1
ATOM 2437 O O . PHE A 1 331 ? 22.546 18.175 -19.852 1.00 98.50 331 PHE A O 1
ATOM 2444 N N . ILE A 1 332 ? 20.635 18.844 -18.887 1.00 98.38 332 ILE A N 1
ATOM 2445 C CA . ILE A 1 332 ? 19.771 18.566 -20.043 1.00 98.38 332 ILE A CA 1
ATOM 2446 C C . ILE A 1 332 ? 20.189 19.393 -21.263 1.00 98.38 332 ILE A C 1
ATOM 2448 O O . ILE A 1 332 ? 20.167 18.895 -22.388 1.00 98.38 332 ILE A O 1
ATOM 2452 N N . ALA A 1 333 ? 20.591 20.647 -21.046 1.00 97.94 333 ALA A N 1
ATOM 2453 C CA . ALA A 1 333 ? 21.007 21.555 -22.110 1.00 97.94 333 ALA A CA 1
ATOM 2454 C C . ALA A 1 333 ? 22.386 21.219 -22.717 1.00 97.94 333 ALA A C 1
ATOM 2456 O O . ALA A 1 333 ? 22.777 21.837 -23.712 1.00 97.94 333 ALA A O 1
ATOM 2457 N N . GLN A 1 334 ? 23.141 20.277 -22.139 1.00 96.69 334 GLN A N 1
ATOM 2458 C CA . GLN A 1 334 ? 24.463 19.888 -22.630 1.00 96.69 334 GLN A CA 1
ATOM 2459 C C . GLN A 1 334 ? 24.366 18.891 -23.787 1.00 96.69 334 GLN A C 1
ATOM 2461 O O . GLN A 1 334 ? 23.720 17.852 -23.687 1.00 96.69 334 GLN A O 1
ATOM 2466 N N . GLY A 1 335 ? 25.078 19.184 -24.880 1.00 94.75 335 GLY A N 1
ATOM 2467 C CA . GLY A 1 335 ? 25.311 18.226 -25.963 1.00 94.75 335 GLY A CA 1
ATOM 2468 C C . GLY A 1 335 ? 24.030 17.582 -26.505 1.00 94.75 335 GLY A C 1
ATOM 2469 O O . GLY A 1 335 ? 23.133 18.280 -26.979 1.00 94.75 335 GLY A O 1
ATOM 2470 N N . SER A 1 336 ? 23.975 16.247 -26.469 1.00 96.12 336 SER A N 1
ATOM 2471 C CA . SER A 1 336 ? 22.824 15.437 -26.889 1.00 96.12 336 SER A CA 1
ATOM 2472 C C . SER A 1 336 ? 21.910 15.011 -25.737 1.00 96.12 336 SER A C 1
ATOM 2474 O O . SER A 1 336 ? 20.917 14.330 -25.994 1.00 96.12 336 SER A O 1
ATOM 2476 N N . ASN A 1 337 ? 22.171 15.446 -24.498 1.00 98.19 337 ASN A N 1
ATOM 2477 C CA . ASN A 1 337 ? 21.527 14.895 -23.302 1.00 98.19 337 ASN A CA 1
ATOM 2478 C C . ASN A 1 337 ? 20.005 14.989 -23.350 1.00 98.19 337 ASN A C 1
ATOM 2480 O O . ASN A 1 337 ? 19.331 14.024 -23.012 1.00 98.19 337 ASN A O 1
ATOM 2484 N N . GLN A 1 338 ? 19.429 16.091 -23.840 1.00 97.56 338 GLN A N 1
ATOM 2485 C CA . GLN A 1 338 ? 17.975 16.168 -23.988 1.00 97.56 338 GLN A CA 1
ATOM 2486 C C . GLN A 1 338 ? 17.403 15.103 -24.940 1.00 97.56 338 GLN A C 1
ATOM 2488 O O . GLN A 1 338 ? 16.333 14.554 -24.674 1.00 97.56 338 GLN A O 1
ATOM 2493 N N . VAL A 1 339 ? 18.090 14.807 -26.044 1.00 96.94 339 VAL A N 1
ATOM 2494 C CA . VAL A 1 339 ? 17.657 13.780 -27.004 1.00 96.94 339 VAL A CA 1
ATOM 2495 C C . VAL A 1 339 ? 17.797 12.393 -26.385 1.00 96.94 339 VAL A C 1
ATOM 2497 O O . VAL A 1 339 ? 16.875 11.586 -26.487 1.00 96.94 339 VAL A O 1
ATOM 2500 N N . ASP A 1 340 ? 18.912 12.136 -25.707 1.00 97.50 340 ASP A N 1
ATOM 2501 C CA . ASP A 1 340 ? 19.200 10.832 -25.116 1.00 97.50 340 ASP A CA 1
ATOM 2502 C C . ASP A 1 340 ? 18.294 10.538 -23.914 1.00 97.50 340 ASP A C 1
ATOM 2504 O O . ASP A 1 340 ? 17.729 9.451 -23.838 1.00 97.50 340 ASP A O 1
ATOM 2508 N N . LEU A 1 341 ? 18.020 11.532 -23.063 1.00 97.56 341 LEU A N 1
ATOM 2509 C CA . LEU A 1 341 ? 17.019 11.440 -21.995 1.00 97.56 341 LEU A CA 1
ATOM 2510 C C . LEU A 1 341 ? 15.607 11.233 -22.548 1.00 97.56 341 LEU A C 1
ATOM 2512 O O . LEU A 1 341 ? 14.858 10.424 -22.017 1.00 97.56 341 LEU A O 1
ATOM 2516 N N . THR A 1 342 ? 15.231 11.927 -23.628 1.00 95.88 342 THR A N 1
ATOM 2517 C CA . THR A 1 342 ? 13.918 11.718 -24.267 1.00 95.88 342 THR A CA 1
ATOM 2518 C C . THR A 1 342 ? 13.785 10.280 -24.761 1.00 95.88 342 THR A C 1
ATOM 2520 O O . THR A 1 342 ? 12.761 9.640 -24.531 1.00 95.88 342 THR A O 1
ATOM 2523 N N . ARG A 1 343 ? 14.833 9.749 -25.401 1.00 95.75 343 ARG A N 1
ATOM 2524 C CA . ARG A 1 343 ? 14.858 8.361 -25.868 1.00 95.75 343 ARG A CA 1
ATOM 2525 C C . ARG A 1 343 ? 14.814 7.382 -24.698 1.00 95.75 343 ARG A C 1
ATOM 2527 O O . ARG A 1 343 ? 14.054 6.420 -24.742 1.00 95.75 343 ARG A O 1
ATOM 2534 N N . TYR A 1 344 ? 15.608 7.615 -23.659 1.00 95.69 344 TYR A N 1
ATOM 2535 C CA . TYR A 1 344 ? 15.645 6.738 -22.496 1.00 95.69 344 TYR A CA 1
ATOM 2536 C C . TYR A 1 344 ? 14.292 6.721 -21.774 1.00 95.69 344 TYR A C 1
ATOM 2538 O O . TYR A 1 344 ? 13.769 5.656 -21.476 1.00 95.69 344 TYR A O 1
ATOM 2546 N N . ASP A 1 345 ? 13.628 7.860 -21.632 1.00 93.62 345 ASP A N 1
ATOM 2547 C CA . ASP A 1 345 ? 12.286 7.916 -21.054 1.00 93.62 345 ASP A CA 1
ATOM 2548 C C . ASP A 1 345 ? 11.242 7.138 -21.891 1.00 93.62 345 ASP A C 1
ATOM 2550 O O . ASP A 1 345 ? 10.346 6.489 -21.353 1.00 93.62 345 ASP A O 1
ATOM 2554 N N . GLN A 1 346 ? 11.374 7.140 -23.220 1.00 92.75 346 GLN A N 1
ATOM 2555 C CA . GLN A 1 346 ? 10.472 6.412 -24.123 1.00 92.75 346 GLN A CA 1
ATOM 2556 C C . GLN A 1 346 ? 10.720 4.908 -24.188 1.00 92.75 346 GLN A C 1
ATOM 2558 O O . GLN A 1 346 ? 9.768 4.159 -24.400 1.00 92.75 346 GLN A O 1
ATOM 2563 N N . TYR A 1 347 ? 11.975 4.471 -24.074 1.00 94.25 347 TYR A N 1
ATOM 2564 C CA . TYR A 1 347 ? 12.380 3.086 -24.332 1.00 94.25 347 TYR A CA 1
ATOM 2565 C C . TYR A 1 347 ? 12.910 2.355 -23.096 1.00 94.25 347 TYR A C 1
ATOM 2567 O O . TYR A 1 347 ? 13.167 1.154 -23.174 1.00 94.25 347 TYR A O 1
ATOM 2575 N N . GLY A 1 348 ? 13.085 3.049 -21.971 1.00 90.62 348 GLY A N 1
ATOM 2576 C CA . GLY A 1 348 ? 13.728 2.542 -20.759 1.00 90.62 348 GLY A CA 1
ATOM 2577 C C . GLY A 1 348 ? 12.810 1.739 -19.859 1.00 90.62 348 GLY A C 1
ATOM 2578 O O . GLY A 1 348 ? 13.221 0.686 -19.377 1.00 90.62 348 GLY A O 1
ATOM 2579 N N . PHE A 1 349 ? 11.566 2.193 -19.710 1.00 86.50 349 PHE A N 1
ATOM 2580 C CA . PHE A 1 349 ? 10.725 1.839 -18.568 1.00 86.50 349 PHE A CA 1
ATOM 2581 C C . PHE A 1 349 ? 9.295 1.475 -18.971 1.00 86.50 349 PHE A C 1
ATOM 2583 O O . PHE A 1 349 ? 8.785 1.921 -20.005 1.00 86.50 349 PHE A O 1
ATOM 2590 N N . ALA A 1 350 ? 8.648 0.684 -18.125 1.00 84.31 350 ALA A N 1
ATOM 2591 C CA . ALA A 1 350 ? 7.197 0.650 -18.018 1.00 84.31 350 ALA A CA 1
ATOM 2592 C C . ALA A 1 350 ? 6.761 1.649 -16.934 1.00 84.31 350 ALA A C 1
ATOM 2594 O O . ALA A 1 350 ? 7.585 2.059 -16.122 1.00 84.31 350 ALA A O 1
ATOM 2595 N N . PHE A 1 351 ? 5.506 2.096 -16.981 1.00 83.12 351 PHE A N 1
ATOM 2596 C CA . PHE A 1 351 ? 4.971 3.008 -15.969 1.00 83.12 351 PHE A CA 1
ATOM 2597 C C . PHE A 1 351 ? 3.463 2.834 -15.802 1.00 83.12 351 PHE A C 1
ATOM 2599 O O . PHE A 1 351 ? 2.708 2.953 -16.776 1.00 83.12 351 PHE A O 1
ATOM 2606 N N . ALA A 1 352 ? 3.000 2.688 -14.572 1.00 82.81 352 ALA A N 1
ATOM 2607 C CA . ALA A 1 352 ? 1.640 3.002 -14.185 1.00 82.81 352 ALA A CA 1
ATOM 2608 C C . ALA A 1 352 ? 1.420 4.522 -14.249 1.00 82.81 352 ALA A C 1
ATOM 2610 O O . ALA A 1 352 ? 2.326 5.334 -14.045 1.00 82.81 352 ALA A O 1
ATOM 2611 N N . ARG A 1 353 ? 0.201 4.941 -14.582 1.00 81.62 353 ARG A N 1
ATOM 2612 C CA . ARG A 1 353 ? -0.200 6.354 -14.594 1.00 81.62 353 ARG A CA 1
ATOM 2613 C C . ARG A 1 353 ? -1.357 6.580 -13.641 1.00 81.62 353 ARG A C 1
ATOM 2615 O O . ARG A 1 353 ? -2.082 5.634 -13.365 1.00 81.62 353 ARG A O 1
ATOM 2622 N N . PRO A 1 354 ? -1.617 7.836 -13.232 1.00 69.81 354 PRO A N 1
ATOM 2623 C CA . PRO A 1 354 ? -2.850 8.161 -12.533 1.00 69.81 354 PRO A CA 1
ATOM 2624 C C . PRO A 1 354 ? -4.077 7.627 -13.288 1.00 69.81 354 PRO A C 1
ATOM 2626 O O . PRO A 1 354 ? -4.330 8.006 -14.436 1.00 69.81 354 PRO A O 1
ATOM 2629 N N . GLY A 1 355 ? -4.836 6.755 -12.625 1.00 70.12 355 GLY A N 1
ATOM 2630 C CA . GLY A 1 355 ? -5.943 6.002 -13.212 1.00 70.12 355 GLY A CA 1
ATOM 2631 C C . GLY A 1 355 ? -5.574 4.553 -13.571 1.00 70.12 355 GLY A C 1
ATOM 2632 O O . GLY A 1 355 ? -4.469 4.097 -13.307 1.00 70.12 355 GLY A O 1
ATOM 2633 N N . PRO A 1 356 ? -6.501 3.793 -14.175 1.00 83.00 356 PRO A N 1
ATOM 2634 C CA . PRO A 1 356 ? -6.299 2.378 -14.472 1.00 83.00 356 PRO A CA 1
ATOM 2635 C C . PRO A 1 356 ? -5.503 2.208 -15.776 1.00 83.00 356 PRO A C 1
ATOM 2637 O O . PRO A 1 356 ? -6.034 1.656 -16.731 1.00 83.00 356 PRO A O 1
ATOM 2640 N N . GLN A 1 357 ? -4.287 2.753 -15.896 1.00 90.19 357 GLN A N 1
ATOM 2641 C CA . GLN A 1 357 ? -3.493 2.657 -17.131 1.00 90.19 357 GLN A CA 1
ATOM 2642 C C . GLN A 1 357 ? -2.028 2.337 -16.860 1.00 90.19 357 GLN A C 1
ATOM 2644 O O . GLN A 1 357 ? -1.373 3.015 -16.074 1.00 90.19 357 GLN A O 1
ATOM 2649 N N . VAL A 1 358 ? -1.509 1.371 -17.613 1.00 94.75 358 VAL A N 1
ATOM 2650 C CA . VAL A 1 358 ? -0.120 0.922 -17.587 1.00 94.75 358 VAL A CA 1
ATOM 2651 C C . VAL A 1 358 ? 0.496 1.081 -18.973 1.00 94.75 358 VAL A C 1
ATOM 2653 O O . VAL A 1 358 ? -0.098 0.717 -19.991 1.00 94.75 358 VAL A O 1
ATOM 2656 N N . LEU A 1 359 ? 1.696 1.648 -19.016 1.00 93.75 359 LEU A N 1
ATOM 2657 C CA . LEU A 1 359 ? 2.524 1.773 -20.206 1.00 93.75 359 LEU A CA 1
ATOM 2658 C C . LEU A 1 359 ? 3.575 0.673 -20.178 1.00 93.75 359 LEU A C 1
ATOM 2660 O O . LEU A 1 359 ? 4.293 0.532 -19.197 1.00 93.75 359 LEU A O 1
ATOM 2664 N N . THR A 1 360 ? 3.697 -0.067 -21.270 1.00 94.75 360 THR A N 1
ATOM 2665 C CA . THR A 1 360 ? 4.661 -1.156 -21.430 1.00 94.75 360 THR A CA 1
ATOM 2666 C C . THR A 1 360 ? 5.557 -0.909 -22.633 1.00 94.75 360 THR A C 1
ATOM 2668 O O . THR A 1 360 ? 5.191 -0.239 -23.603 1.00 94.75 360 THR A O 1
ATOM 2671 N N . GLN A 1 361 ? 6.747 -1.489 -22.593 1.00 93.12 361 GLN A N 1
ATOM 2672 C CA . GLN A 1 361 ? 7.686 -1.446 -23.697 1.00 93.12 361 GLN A CA 1
ATOM 2673 C C . GLN A 1 361 ? 7.325 -2.518 -24.740 1.00 93.12 361 GLN A C 1
ATOM 2675 O O . GLN A 1 361 ? 7.067 -3.678 -24.409 1.00 93.12 361 GLN A O 1
ATOM 2680 N N . THR A 1 362 ? 7.382 -2.172 -26.023 1.00 95.00 362 THR A N 1
ATOM 2681 C CA . THR A 1 362 ? 6.933 -3.056 -27.119 1.00 95.00 362 THR A CA 1
ATOM 2682 C C . THR A 1 362 ? 8.067 -3.580 -28.004 1.00 95.00 362 THR A C 1
ATOM 2684 O O . THR A 1 362 ? 7.878 -4.556 -28.723 1.00 95.00 362 THR A O 1
ATOM 2687 N N . ALA A 1 363 ? 9.261 -2.986 -27.939 1.00 95.62 363 ALA A N 1
ATOM 2688 C CA . ALA A 1 363 ? 10.414 -3.430 -28.722 1.00 95.62 363 ALA A CA 1
ATOM 2689 C C . ALA A 1 363 ? 10.922 -4.816 -28.281 1.00 95.62 363 ALA A C 1
ATOM 2691 O O . ALA A 1 363 ? 11.063 -5.081 -27.083 1.00 95.62 363 ALA A O 1
ATOM 2692 N N . VAL A 1 364 ? 11.254 -5.668 -29.255 1.00 95.56 364 VAL A N 1
ATOM 2693 C CA . VAL A 1 364 ? 11.899 -6.971 -29.043 1.00 95.56 364 VAL A CA 1
ATOM 2694 C C . VAL A 1 364 ? 13.344 -6.886 -29.526 1.00 95.56 364 VAL A C 1
ATOM 2696 O O . VAL A 1 364 ? 13.601 -6.788 -30.726 1.00 95.56 364 VAL A O 1
ATOM 2699 N N . THR A 1 365 ? 14.289 -6.916 -28.589 1.00 93.62 365 THR A N 1
ATOM 2700 C CA . THR A 1 365 ? 15.729 -6.956 -28.879 1.00 93.62 365 THR A CA 1
ATOM 2701 C C . THR A 1 365 ? 16.247 -8.392 -28.859 1.00 93.62 365 THR A C 1
ATOM 2703 O O . THR A 1 365 ? 15.637 -9.280 -28.262 1.00 93.62 365 THR A O 1
ATOM 2706 N N . THR A 1 366 ? 17.369 -8.630 -29.536 1.00 92.81 366 THR A N 1
ATOM 2707 C CA . THR A 1 366 ? 18.000 -9.954 -29.643 1.00 92.81 366 THR A CA 1
ATOM 2708 C C . THR A 1 366 ? 19.303 -10.002 -28.872 1.00 92.81 366 THR A C 1
ATOM 2710 O O . THR A 1 366 ? 19.975 -8.988 -28.732 1.00 92.81 366 THR A O 1
ATOM 2713 N N . SER A 1 367 ? 19.713 -11.191 -28.452 1.00 90.62 367 SER A N 1
ATOM 2714 C CA . SER A 1 367 ? 21.051 -11.433 -27.912 1.00 90.62 367 SER A CA 1
ATOM 2715 C C . SER A 1 367 ? 21.638 -12.719 -28.491 1.00 90.62 367 SER A C 1
ATOM 2717 O O . SER A 1 367 ? 20.957 -13.447 -29.216 1.00 90.62 367 SER A O 1
ATOM 2719 N N . ASP A 1 368 ? 22.886 -13.027 -28.134 1.00 90.06 368 ASP A N 1
ATOM 2720 C CA . ASP A 1 368 ? 23.514 -14.313 -28.470 1.00 90.06 368 ASP A CA 1
ATOM 2721 C C . ASP A 1 368 ? 22.721 -15.516 -27.916 1.00 90.06 368 ASP A C 1
ATOM 2723 O O . ASP A 1 368 ? 22.789 -16.612 -28.469 1.00 90.06 368 ASP A O 1
ATOM 2727 N N . GLU A 1 369 ? 21.947 -15.311 -26.845 1.00 89.94 369 GLU A N 1
ATOM 2728 C CA . GLU A 1 369 ? 21.112 -16.336 -26.211 1.00 89.94 369 GLU A CA 1
ATOM 2729 C C . GLU A 1 369 ? 19.683 -16.389 -26.780 1.00 89.94 369 GLU A C 1
ATOM 2731 O O . GLU A 1 369 ? 19.090 -17.469 -26.870 1.00 89.94 369 GLU A O 1
ATOM 2736 N N . PHE A 1 370 ? 19.131 -15.238 -27.183 1.00 93.06 370 PHE A N 1
ATOM 2737 C CA . PHE A 1 370 ? 17.740 -15.101 -27.618 1.00 93.06 370 PHE A CA 1
ATOM 2738 C C . PHE A 1 370 ? 17.654 -14.542 -29.043 1.00 93.06 370 PHE A C 1
ATOM 2740 O O . PHE A 1 370 ? 17.725 -13.332 -29.275 1.00 93.06 370 PHE A O 1
ATOM 2747 N N . SER A 1 371 ? 17.465 -15.443 -30.010 1.00 92.25 371 SER A N 1
ATOM 2748 C CA . SER A 1 371 ? 17.275 -15.097 -31.422 1.00 92.25 371 SER A CA 1
ATOM 2749 C C . SER A 1 371 ? 15.859 -14.582 -31.702 1.00 92.25 371 SER A C 1
ATOM 2751 O O . SER A 1 371 ? 14.895 -15.070 -31.115 1.00 92.25 371 SER A O 1
ATOM 2753 N N . ASN A 1 372 ? 15.715 -13.660 -32.661 1.00 90.38 372 ASN A N 1
ATOM 2754 C CA . ASN A 1 372 ? 14.419 -13.256 -33.228 1.00 90.38 372 ASN A CA 1
ATOM 2755 C C . ASN A 1 372 ? 13.941 -14.167 -34.373 1.00 90.38 372 ASN A C 1
ATOM 2757 O O . ASN A 1 372 ? 12.962 -13.847 -35.044 1.00 90.38 372 ASN A O 1
ATOM 2761 N N . VAL A 1 373 ? 14.625 -15.284 -34.636 1.00 90.00 373 VAL A N 1
ATOM 2762 C CA . VAL A 1 373 ? 14.219 -16.252 -35.657 1.00 90.00 373 VAL A CA 1
ATOM 2763 C C . VAL A 1 373 ? 13.453 -17.397 -34.990 1.00 90.00 373 VAL A C 1
ATOM 2765 O O . VAL A 1 373 ? 14.027 -18.105 -34.162 1.00 90.00 373 VAL A O 1
ATOM 2768 N N . PRO A 1 374 ? 12.179 -17.631 -35.349 1.00 90.19 374 PRO A N 1
ATOM 2769 C CA . PRO A 1 374 ? 11.426 -18.769 -34.839 1.00 90.19 374 PRO A CA 1
ATOM 2770 C C . PRO A 1 374 ? 12.057 -20.113 -35.208 1.00 90.19 374 PRO A C 1
ATOM 2772 O O . PRO A 1 374 ? 12.448 -20.339 -36.355 1.00 90.19 374 PRO A O 1
ATOM 2775 N N . ALA A 1 375 ? 12.068 -21.050 -34.257 1.00 85.69 375 ALA A N 1
ATOM 2776 C CA . ALA A 1 375 ? 12.539 -22.417 -34.494 1.00 85.69 375 ALA A CA 1
ATOM 2777 C C . ALA A 1 375 ? 11.644 -23.200 -35.475 1.00 85.69 375 ALA A C 1
ATOM 2779 O O . ALA A 1 375 ? 12.097 -24.161 -36.098 1.00 85.69 375 ALA A O 1
ATOM 2780 N N . GLN A 1 376 ? 10.372 -22.807 -35.605 1.00 84.88 376 GLN A N 1
ATOM 2781 C CA . GLN A 1 376 ? 9.401 -23.385 -36.534 1.00 84.88 376 GLN A CA 1
ATOM 2782 C C . GLN A 1 376 ? 8.614 -22.272 -37.243 1.00 84.88 376 GLN A C 1
ATOM 2784 O O . GLN A 1 376 ? 8.303 -21.258 -36.612 1.00 84.88 376 GLN A O 1
ATOM 2789 N N . PRO A 1 377 ? 8.240 -22.443 -38.527 1.00 84.00 377 PRO A N 1
ATOM 2790 C CA . PRO A 1 377 ? 7.399 -21.478 -39.230 1.00 84.00 377 PRO A CA 1
ATOM 2791 C C . PRO A 1 377 ? 6.077 -21.226 -38.491 1.00 84.00 377 PRO A C 1
ATOM 2793 O O . PRO A 1 377 ? 5.337 -22.166 -38.211 1.00 84.00 377 PRO A O 1
ATOM 2796 N N . GLY A 1 378 ? 5.779 -19.958 -38.199 1.00 80.56 378 GLY A N 1
ATOM 2797 C CA . GLY A 1 378 ? 4.569 -19.554 -37.472 1.00 80.56 378 GLY A CA 1
ATOM 2798 C C . GLY A 1 378 ? 4.627 -19.740 -35.951 1.00 80.56 378 GLY A C 1
ATOM 2799 O O . GLY A 1 378 ? 3.617 -19.516 -35.293 1.00 80.56 378 GLY A O 1
ATOM 2800 N N . GLY A 1 379 ? 5.772 -20.152 -35.394 1.00 86.38 379 GLY A N 1
ATOM 2801 C CA . GLY A 1 379 ? 6.016 -20.160 -33.950 1.00 86.38 379 GLY A CA 1
ATOM 2802 C C . GLY A 1 379 ? 6.608 -18.842 -33.442 1.00 86.38 379 GLY A C 1
ATOM 2803 O O . GLY A 1 379 ? 7.004 -17.989 -34.233 1.00 86.38 379 GLY A O 1
ATOM 2804 N N . LEU A 1 380 ? 6.709 -18.715 -32.118 1.00 91.38 380 LEU A N 1
ATOM 2805 C CA . LEU A 1 380 ? 7.445 -17.626 -31.471 1.00 91.38 380 LEU A CA 1
ATOM 2806 C C . LEU A 1 380 ? 8.957 -17.869 -31.546 1.00 91.38 380 LEU A C 1
ATOM 2808 O O . LEU A 1 380 ? 9.421 -19.005 -31.399 1.00 91.38 380 LEU A O 1
ATOM 2812 N N . SER A 1 381 ? 9.713 -16.796 -31.730 1.00 93.19 381 SER A N 1
ATOM 2813 C CA . SER A 1 381 ? 11.158 -16.758 -31.529 1.00 93.19 381 SER A CA 1
ATOM 2814 C C . SER A 1 381 ? 11.533 -16.748 -30.045 1.00 93.19 381 SER A C 1
ATOM 2816 O O . SER A 1 381 ? 10.726 -16.407 -29.176 1.00 93.19 381 SER A O 1
ATOM 2818 N N . ASP A 1 382 ? 12.782 -17.103 -29.752 1.00 94.12 382 ASP A N 1
ATOM 2819 C CA . ASP A 1 382 ? 13.315 -17.109 -28.387 1.00 94.12 382 ASP A CA 1
ATOM 2820 C C . ASP A 1 382 ? 13.271 -15.706 -27.756 1.00 94.12 382 ASP A C 1
ATOM 2822 O O . ASP A 1 382 ? 12.932 -15.561 -26.581 1.00 94.12 382 ASP A O 1
ATOM 2826 N N . ALA A 1 383 ? 13.555 -14.664 -28.546 1.00 94.94 383 ALA A N 1
ATOM 2827 C CA . ALA A 1 383 ? 13.476 -13.270 -28.115 1.00 94.94 383 ALA A CA 1
ATOM 2828 C C . ALA A 1 383 ? 12.040 -12.843 -27.774 1.00 94.94 383 ALA A C 1
ATOM 2830 O O . ALA A 1 383 ? 11.818 -12.178 -26.761 1.00 94.94 383 ALA A O 1
ATOM 2831 N N . GLU A 1 384 ? 11.047 -13.261 -28.566 1.00 94.38 384 GLU A N 1
ATOM 2832 C CA . GLU A 1 384 ? 9.634 -12.982 -28.277 1.00 94.38 384 GLU A CA 1
ATOM 2833 C C . GLU A 1 384 ? 9.161 -13.699 -27.012 1.00 94.38 384 GLU A C 1
ATOM 2835 O O . GLU A 1 384 ? 8.492 -13.085 -26.180 1.00 94.38 384 GLU A O 1
ATOM 2840 N N . ARG A 1 385 ? 9.535 -14.973 -26.822 1.00 93.44 385 ARG A N 1
ATOM 2841 C CA . ARG A 1 385 ? 9.209 -15.714 -25.592 1.00 93.44 385 ARG A CA 1
ATOM 2842 C C . ARG A 1 385 ? 9.818 -15.045 -24.372 1.00 93.44 385 ARG A C 1
ATOM 2844 O O . ARG A 1 385 ? 9.092 -14.697 -23.442 1.00 93.44 385 ARG A O 1
ATOM 2851 N N . ARG A 1 386 ? 11.125 -14.769 -24.409 1.00 92.88 386 ARG A N 1
ATOM 2852 C CA . ARG A 1 386 ? 11.822 -14.033 -23.348 1.00 92.88 386 ARG A CA 1
ATOM 2853 C C . ARG A 1 386 ? 11.124 -12.712 -23.034 1.00 92.88 386 ARG A C 1
ATOM 2855 O O . ARG A 1 386 ? 10.954 -12.351 -21.866 1.00 92.88 386 ARG A O 1
ATOM 2862 N N . ARG A 1 387 ? 10.683 -11.995 -24.068 1.00 94.06 387 ARG A N 1
ATOM 2863 C CA . ARG A 1 387 ? 9.992 -10.725 -23.894 1.00 94.06 387 ARG A CA 1
ATOM 2864 C C . ARG A 1 387 ? 8.650 -10.877 -23.187 1.00 94.06 387 ARG A C 1
ATOM 2866 O O . ARG A 1 387 ? 8.400 -10.115 -22.263 1.00 94.06 387 ARG A O 1
ATOM 2873 N N . ARG A 1 388 ? 7.815 -11.843 -23.574 1.00 94.62 388 ARG A N 1
ATOM 2874 C CA . ARG A 1 388 ? 6.500 -12.086 -22.949 1.00 94.62 388 ARG A CA 1
ATOM 2875 C C . ARG A 1 388 ? 6.615 -12.366 -21.450 1.00 94.62 388 ARG A C 1
ATOM 2877 O O . ARG A 1 388 ? 5.885 -11.773 -20.663 1.00 94.62 388 ARG A O 1
ATOM 2884 N N . TRP A 1 389 ? 7.582 -13.190 -21.052 1.00 92.81 389 TRP A N 1
ATOM 2885 C CA . TRP A 1 389 ? 7.848 -13.483 -19.640 1.00 92.81 389 TRP A CA 1
ATOM 2886 C C . TRP A 1 389 ? 8.407 -12.286 -18.871 1.00 92.81 389 TRP A C 1
ATOM 2888 O O . TRP A 1 389 ? 8.015 -12.053 -17.731 1.00 92.81 389 TRP A O 1
ATOM 2898 N N . THR A 1 390 ? 9.273 -11.489 -19.501 1.00 92.00 390 THR A N 1
ATOM 2899 C CA . THR A 1 390 ? 9.757 -10.237 -18.896 1.00 92.00 390 THR A CA 1
ATOM 2900 C C . THR A 1 390 ? 8.611 -9.240 -18.711 1.00 92.00 390 THR A C 1
ATOM 2902 O O . THR A 1 390 ? 8.488 -8.644 -17.649 1.00 92.00 390 THR A O 1
ATOM 2905 N N . VAL A 1 391 ? 7.735 -9.104 -19.714 1.00 94.94 391 VAL A N 1
ATOM 2906 C CA . VAL A 1 391 ? 6.536 -8.258 -19.643 1.00 94.94 391 VAL A CA 1
ATOM 2907 C C . VAL A 1 391 ? 5.627 -8.707 -18.506 1.00 94.94 391 VAL A C 1
ATOM 2909 O O . VAL A 1 391 ? 5.177 -7.856 -17.757 1.00 94.94 391 VAL A O 1
ATOM 2912 N N . TRP A 1 392 ? 5.388 -10.008 -18.325 1.00 94.25 392 TRP A N 1
ATOM 2913 C CA . TRP A 1 392 ? 4.593 -10.502 -17.196 1.00 94.25 392 TRP A CA 1
ATOM 2914 C C . TRP A 1 392 ? 5.152 -10.029 -15.843 1.00 94.25 392 TRP A C 1
ATOM 2916 O O . TRP A 1 392 ? 4.407 -9.441 -15.065 1.00 94.25 392 TRP A O 1
ATOM 2926 N N . GLN A 1 393 ? 6.456 -10.197 -15.591 1.00 92.00 393 GLN A N 1
ATOM 2927 C CA . GLN A 1 393 ? 7.081 -9.734 -14.340 1.00 92.00 393 GLN A CA 1
ATOM 2928 C C . GLN A 1 393 ? 6.967 -8.217 -14.163 1.00 92.00 393 GLN A C 1
ATOM 2930 O O . GLN A 1 393 ? 6.630 -7.746 -13.082 1.00 92.00 393 GLN A O 1
ATOM 2935 N N . THR A 1 394 ? 7.194 -7.447 -15.229 1.00 93.31 394 THR A N 1
ATOM 2936 C CA . THR A 1 394 ? 7.018 -5.992 -15.195 1.00 93.31 394 THR A CA 1
ATOM 2937 C C . THR A 1 394 ? 5.567 -5.612 -14.897 1.00 93.31 394 THR A C 1
ATOM 2939 O O . THR A 1 394 ? 5.316 -4.765 -14.052 1.00 93.31 394 THR A O 1
ATOM 2942 N N . LEU A 1 395 ? 4.591 -6.258 -15.536 1.00 95.81 395 LEU A N 1
ATOM 2943 C CA . LEU A 1 395 ? 3.175 -5.948 -15.339 1.00 95.81 395 LEU A CA 1
ATOM 2944 C C . LEU A 1 395 ? 2.655 -6.360 -13.955 1.00 95.81 395 LEU A C 1
ATOM 2946 O O . LEU A 1 395 ? 1.661 -5.786 -13.520 1.00 95.81 395 LEU A O 1
ATOM 2950 N N . VAL A 1 396 ? 3.313 -7.289 -13.246 1.00 94.88 396 VAL A N 1
ATOM 2951 C CA . VAL A 1 396 ? 3.038 -7.536 -11.818 1.00 94.88 396 VAL A CA 1
ATOM 2952 C C . VAL A 1 396 ? 3.302 -6.260 -11.017 1.00 94.88 396 VAL A C 1
ATOM 2954 O O . VAL A 1 396 ? 2.404 -5.794 -10.319 1.00 94.88 396 VAL A O 1
ATOM 2957 N N . HIS A 1 397 ? 4.477 -5.650 -11.192 1.00 95.12 397 HIS A N 1
ATOM 2958 C CA . HIS A 1 397 ? 4.839 -4.392 -10.534 1.00 95.12 397 HIS A CA 1
ATOM 2959 C C . HIS A 1 397 ? 3.887 -3.253 -10.916 1.00 95.12 397 HIS A C 1
ATOM 2961 O O . HIS A 1 397 ? 3.305 -2.595 -10.053 1.00 95.12 397 HIS A O 1
ATOM 2967 N N . GLU A 1 398 ? 3.658 -3.049 -12.215 1.00 95.50 398 GLU A N 1
ATOM 2968 C CA . GLU A 1 398 ? 2.817 -1.940 -12.679 1.00 95.50 398 GLU A CA 1
ATOM 2969 C C . GLU A 1 398 ? 1.347 -2.083 -12.271 1.00 95.50 398 GLU A C 1
ATOM 2971 O O . GLU A 1 398 ? 0.664 -1.083 -12.060 1.00 95.50 398 GLU A O 1
ATOM 2976 N N . TYR A 1 399 ? 0.830 -3.309 -12.152 1.00 96.12 399 TYR A N 1
ATOM 2977 C CA . TYR A 1 399 ? -0.532 -3.515 -11.667 1.00 96.12 399 TYR A CA 1
ATOM 2978 C C . TYR A 1 399 ? -0.661 -3.192 -10.176 1.00 96.12 399 TYR A C 1
ATOM 2980 O O . TYR A 1 399 ? -1.658 -2.584 -9.787 1.00 96.12 399 TYR A O 1
ATOM 2988 N N . ILE A 1 400 ? 0.344 -3.523 -9.356 1.00 96.19 400 ILE A N 1
ATOM 2989 C CA . ILE A 1 400 ? 0.346 -3.212 -7.917 1.00 96.19 400 ILE A CA 1
ATOM 2990 C C . ILE A 1 400 ? 0.220 -1.703 -7.683 1.00 96.19 400 ILE A C 1
ATOM 2992 O O . ILE A 1 400 ? -0.594 -1.301 -6.853 1.00 96.19 400 ILE A O 1
ATOM 2996 N N . HIS A 1 401 ? 0.908 -0.864 -8.466 1.00 95.06 401 HIS A N 1
ATOM 2997 C CA . HIS A 1 401 ? 0.726 0.598 -8.421 1.00 95.06 401 HIS A CA 1
ATOM 2998 C C . HIS A 1 401 ? -0.748 1.010 -8.555 1.00 95.06 401 HIS A C 1
ATOM 3000 O O . HIS A 1 401 ? -1.220 1.895 -7.849 1.00 95.06 401 HIS A O 1
ATOM 3006 N N . THR A 1 402 ? -1.527 0.337 -9.408 1.00 93.69 402 THR A N 1
ATOM 3007 C CA . THR A 1 402 ? -2.957 0.659 -9.599 1.00 93.69 402 THR A CA 1
ATOM 3008 C C . THR A 1 402 ? -3.846 0.290 -8.402 1.00 93.69 402 THR A C 1
ATOM 3010 O O . THR A 1 402 ? -4.997 0.736 -8.314 1.00 93.69 402 THR A O 1
ATOM 3013 N N . LEU A 1 403 ? -3.327 -0.517 -7.473 1.00 94.88 403 LEU A N 1
ATOM 3014 C CA . LEU A 1 403 ? -4.012 -0.930 -6.251 1.00 94.88 403 LEU A CA 1
ATOM 3015 C C . LEU A 1 403 ? -3.733 0.002 -5.065 1.00 94.88 403 LEU A C 1
ATOM 3017 O O . LEU A 1 403 ? -4.445 -0.098 -4.062 1.00 94.88 403 LEU A O 1
ATOM 3021 N N . ALA A 1 404 ? -2.781 0.933 -5.192 1.00 95.06 404 ALA A N 1
ATOM 3022 C CA . ALA A 1 404 ? -2.488 1.918 -4.161 1.00 95.06 404 ALA A CA 1
ATOM 3023 C C . ALA A 1 404 ? -3.746 2.712 -3.782 1.00 95.06 404 ALA A C 1
ATOM 3025 O O . ALA A 1 404 ? -4.523 3.173 -4.630 1.00 95.06 404 ALA A O 1
ATOM 3026 N N . HIS A 1 405 ? -3.972 2.860 -2.482 1.00 95.44 405 HIS A N 1
ATOM 3027 C CA . HIS A 1 405 ? -5.097 3.613 -1.967 1.00 95.44 405 HIS A CA 1
ATOM 3028 C C . HIS A 1 405 ? -4.917 5.111 -2.278 1.00 95.44 405 HIS A C 1
ATOM 3030 O O . HIS A 1 405 ? -3.823 5.653 -2.104 1.00 95.44 405 HIS A O 1
ATOM 3036 N N . PRO A 1 406 ? -5.975 5.851 -2.659 1.00 93.62 406 PRO A N 1
ATOM 3037 C CA . PRO A 1 406 ? -5.874 7.284 -2.938 1.00 93.62 406 PRO A CA 1
ATOM 3038 C C . PRO A 1 406 ? -5.306 8.127 -1.786 1.00 93.62 406 PRO A C 1
ATOM 3040 O O . PRO A 1 406 ? -4.721 9.181 -2.028 1.00 93.62 406 PRO A O 1
ATOM 3043 N N . GLU A 1 407 ? -5.490 7.705 -0.533 1.00 94.62 407 GLU A N 1
ATOM 3044 C CA . GLU A 1 407 ? -4.868 8.382 0.613 1.00 94.62 407 GLU A CA 1
ATOM 3045 C C . GLU A 1 407 ? -3.360 8.108 0.701 1.00 94.62 407 GLU A C 1
ATOM 3047 O O . GLU A 1 407 ? -2.612 9.028 1.030 1.00 94.62 407 GLU A O 1
ATOM 3052 N N . PHE A 1 408 ? -2.892 6.915 0.315 1.00 95.88 408 PHE A N 1
ATOM 3053 C CA . PHE A 1 408 ? -1.462 6.630 0.169 1.00 95.88 408 PHE A CA 1
ATOM 3054 C C . PHE A 1 408 ? -0.834 7.547 -0.886 1.00 95.88 408 PHE A C 1
ATOM 3056 O O . PHE A 1 408 ? 0.114 8.274 -0.585 1.00 95.88 408 PHE A O 1
ATOM 3063 N N . GLU A 1 409 ? -1.451 7.616 -2.071 1.00 92.88 409 GLU A N 1
ATOM 3064 C CA . GLU A 1 409 ? -1.075 8.505 -3.188 1.00 92.88 409 GLU A CA 1
ATOM 3065 C C . GLU A 1 409 ? -0.954 9.982 -2.766 1.00 92.88 409 GLU A C 1
ATOM 3067 O O . GLU A 1 409 ? -0.068 10.732 -3.178 1.00 92.88 409 GLU A O 1
ATOM 3072 N N . ARG A 1 410 ? -1.846 10.436 -1.882 1.00 92.19 410 ARG A N 1
ATOM 3073 C CA . ARG A 1 410 ? -1.826 11.811 -1.357 1.00 92.19 410 ARG A CA 1
ATOM 3074 C C . ARG A 1 410 ? -0.753 12.040 -0.295 1.00 92.19 410 ARG A C 1
ATOM 3076 O O . ARG A 1 410 ? -0.343 13.184 -0.089 1.00 92.19 410 ARG A O 1
ATOM 3083 N N . SER A 1 411 ? -0.334 10.988 0.397 1.00 94.38 411 SER A N 1
ATOM 3084 C CA . SER A 1 411 ? 0.484 11.088 1.606 1.00 94.38 411 SER A CA 1
ATOM 3085 C C . SER A 1 411 ? 1.953 10.790 1.365 1.00 94.38 411 SER A C 1
ATOM 3087 O O . SER A 1 411 ? 2.772 11.243 2.150 1.00 94.38 411 SER A O 1
ATOM 3089 N N . HIS A 1 412 ? 2.330 10.104 0.284 1.00 92.50 412 HIS A N 1
ATOM 3090 C CA . HIS A 1 412 ? 3.736 9.754 0.046 1.00 92.50 412 HIS A CA 1
ATOM 3091 C C . HIS A 1 412 ? 4.604 10.922 -0.465 1.00 92.50 412 HIS A C 1
ATOM 3093 O O . HIS A 1 412 ? 5.831 10.817 -0.489 1.00 92.50 412 HIS A O 1
ATOM 3099 N N . GLY A 1 413 ? 4.006 12.032 -0.919 1.00 87.62 413 GLY A N 1
ATOM 3100 C CA . GLY A 1 413 ? 4.748 13.250 -1.290 1.00 87.62 413 GLY A CA 1
ATOM 3101 C C . GLY A 1 413 ? 5.696 13.118 -2.485 1.00 87.62 413 GLY A C 1
ATOM 3102 O O . GLY A 1 413 ? 6.695 13.826 -2.560 1.00 87.62 413 GLY A O 1
ATOM 3103 N N . GLY A 1 414 ? 5.440 12.172 -3.390 1.00 84.94 414 GLY A N 1
ATOM 3104 C CA . GLY A 1 414 ? 6.344 11.837 -4.500 1.00 84.94 414 GLY A CA 1
ATOM 3105 C C . GLY A 1 414 ? 7.642 11.120 -4.094 1.00 84.94 414 GLY A C 1
ATOM 3106 O O . GLY A 1 414 ? 8.537 10.971 -4.924 1.00 84.94 414 GLY A O 1
ATOM 3107 N N . LYS A 1 415 ? 7.780 10.667 -2.840 1.00 84.50 415 LYS A N 1
ATOM 3108 C CA . LYS A 1 415 ? 8.950 9.898 -2.395 1.00 84.50 415 LYS A CA 1
ATOM 3109 C C . LYS A 1 415 ? 8.978 8.526 -3.065 1.00 84.50 415 LYS A C 1
ATOM 3111 O O . LYS A 1 415 ? 8.144 7.679 -2.766 1.00 84.50 415 LYS A O 1
ATOM 3116 N N . ARG A 1 416 ? 9.997 8.264 -3.883 1.00 86.38 416 ARG A N 1
ATOM 3117 C CA . ARG A 1 416 ? 10.135 6.978 -4.590 1.00 86.38 416 ARG A CA 1
ATOM 3118 C C . ARG A 1 416 ? 10.411 5.776 -3.708 1.00 86.38 416 ARG A C 1
ATOM 3120 O O . ARG A 1 416 ? 10.047 4.669 -4.075 1.00 86.38 416 ARG A O 1
ATOM 3127 N N . THR A 1 417 ? 10.976 5.989 -2.521 1.00 88.88 417 THR A N 1
ATOM 3128 C CA . THR A 1 417 ? 11.013 4.940 -1.494 1.00 88.88 417 THR A CA 1
ATOM 3129 C C . THR A 1 417 ? 9.607 4.417 -1.202 1.00 88.88 417 THR A C 1
ATOM 3131 O O . THR A 1 417 ? 9.432 3.217 -1.083 1.00 88.88 417 THR A O 1
ATOM 3134 N N . LEU A 1 418 ? 8.601 5.293 -1.149 1.00 93.38 418 LEU A N 1
ATOM 3135 C CA . LEU A 1 418 ? 7.218 4.888 -0.922 1.00 93.38 418 LEU A CA 1
ATOM 3136 C C . LEU A 1 418 ? 6.538 4.424 -2.213 1.00 93.38 418 LEU A C 1
ATOM 3138 O O . LEU A 1 418 ? 5.926 3.370 -2.195 1.00 93.38 418 LEU A O 1
ATOM 3142 N N . THR A 1 419 ? 6.653 5.157 -3.327 1.00 91.62 419 THR A N 1
ATOM 3143 C CA . THR A 1 419 ? 5.940 4.779 -4.565 1.00 91.62 419 THR A CA 1
ATOM 3144 C C . THR A 1 419 ? 6.522 3.522 -5.205 1.00 91.62 419 THR A C 1
ATOM 3146 O O . THR A 1 419 ? 5.820 2.538 -5.379 1.00 91.62 419 THR A O 1
ATOM 3149 N N . GLU A 1 420 ? 7.820 3.516 -5.503 1.00 92.56 420 GLU A N 1
ATOM 3150 C CA . GLU A 1 420 ? 8.476 2.388 -6.170 1.00 92.56 420 GLU A CA 1
ATOM 3151 C C . GLU A 1 420 ? 8.905 1.310 -5.177 1.00 92.56 420 GLU A C 1
ATOM 3153 O O . GLU A 1 420 ? 8.789 0.125 -5.458 1.00 92.56 420 GLU A O 1
ATOM 3158 N N . GLY A 1 421 ? 9.399 1.705 -3.998 1.00 95.00 421 GLY A N 1
ATOM 3159 C CA . GLY A 1 421 ? 9.900 0.749 -3.010 1.00 95.00 421 GLY A CA 1
ATOM 3160 C C . GLY A 1 421 ? 8.807 -0.141 -2.418 1.00 95.00 421 GLY A C 1
ATOM 3161 O O . GLY A 1 421 ? 9.051 -1.331 -2.236 1.00 95.00 421 GLY A O 1
ATOM 3162 N N . MET A 1 422 ? 7.608 0.396 -2.147 1.00 96.75 422 MET A N 1
ATOM 3163 C CA . MET A 1 422 ? 6.480 -0.413 -1.655 1.00 96.75 422 MET A CA 1
ATOM 3164 C C . MET A 1 422 ? 5.936 -1.316 -2.764 1.00 96.75 422 MET A C 1
ATOM 3166 O O . MET A 1 422 ? 5.715 -2.502 -2.535 1.00 96.75 422 MET A O 1
ATOM 3170 N N . CYS A 1 423 ? 5.789 -0.798 -3.987 1.00 95.62 423 CYS A N 1
ATOM 3171 C CA . CYS A 1 423 ? 5.397 -1.621 -5.132 1.00 95.62 423 CYS A CA 1
ATOM 3172 C C . CYS A 1 423 ? 6.400 -2.744 -5.398 1.00 95.62 423 CYS A C 1
ATOM 3174 O O . CYS A 1 423 ? 5.998 -3.878 -5.653 1.00 95.62 423 CYS A O 1
ATOM 3176 N N . GLU A 1 424 ? 7.697 -2.474 -5.270 1.00 95.75 424 GLU A N 1
ATOM 3177 C CA . GLU A 1 424 ? 8.731 -3.489 -5.440 1.00 95.75 424 GLU A CA 1
ATOM 3178 C C . GLU A 1 424 ? 8.748 -4.510 -4.297 1.00 95.75 424 GLU A C 1
ATOM 3180 O O . GLU A 1 424 ? 8.920 -5.702 -4.553 1.00 95.75 424 GLU A O 1
ATOM 3185 N N . LEU A 1 425 ? 8.496 -4.084 -3.053 1.00 96.69 425 LEU A N 1
ATOM 3186 C CA . LEU A 1 425 ? 8.297 -4.989 -1.917 1.00 96.69 425 LEU A CA 1
ATOM 3187 C C . LEU A 1 425 ? 7.190 -6.011 -2.215 1.00 96.69 425 LEU A C 1
ATOM 3189 O O . LEU A 1 425 ? 7.385 -7.212 -2.028 1.00 96.69 425 LEU A O 1
ATOM 3193 N N . PHE A 1 426 ? 6.043 -5.545 -2.703 1.00 96.88 426 PHE A N 1
ATOM 3194 C CA . PHE A 1 426 ? 4.900 -6.405 -3.012 1.00 96.88 426 PHE A CA 1
ATOM 3195 C C . PHE A 1 426 ? 5.088 -7.200 -4.309 1.00 96.88 426 PHE A C 1
ATOM 3197 O O . PHE A 1 426 ? 4.610 -8.327 -4.419 1.00 96.88 426 PHE A O 1
ATOM 3204 N N . THR A 1 427 ? 5.845 -6.668 -5.271 1.00 95.38 427 THR A N 1
ATOM 3205 C CA . THR A 1 427 ? 6.270 -7.403 -6.473 1.00 95.38 427 THR A CA 1
ATOM 3206 C C . THR A 1 427 ? 7.132 -8.595 -6.087 1.00 95.38 427 THR A C 1
ATOM 3208 O O . THR A 1 427 ? 6.878 -9.711 -6.541 1.00 95.38 427 THR A O 1
ATOM 3211 N N . ARG A 1 428 ? 8.117 -8.375 -5.204 1.00 93.62 428 ARG A N 1
ATOM 3212 C CA . ARG A 1 428 ? 8.946 -9.430 -4.614 1.00 93.62 428 ARG A CA 1
ATOM 3213 C C . ARG A 1 428 ? 8.083 -10.489 -3.952 1.00 93.62 428 ARG A C 1
ATOM 3215 O O . ARG A 1 428 ? 8.328 -11.672 -4.150 1.00 93.62 428 ARG A O 1
ATOM 3222 N N . GLU A 1 429 ? 7.083 -10.067 -3.184 1.00 92.62 429 GLU A N 1
ATOM 3223 C CA . GLU A 1 429 ? 6.161 -10.981 -2.521 1.00 92.62 429 GLU A CA 1
ATOM 3224 C C . GLU A 1 429 ? 5.399 -11.838 -3.537 1.00 92.62 429 GLU A C 1
ATOM 3226 O O . GLU A 1 429 ? 5.505 -13.057 -3.479 1.00 92.62 429 GLU A O 1
ATOM 3231 N N . VAL A 1 430 ? 4.727 -11.240 -4.526 1.00 91.94 430 VAL A N 1
ATOM 3232 C CA . VAL A 1 430 ? 3.948 -11.972 -5.546 1.00 91.94 430 VAL A CA 1
ATOM 3233 C C . VAL A 1 430 ? 4.819 -12.925 -6.354 1.00 91.94 430 VAL A C 1
ATOM 3235 O O . VAL A 1 430 ? 4.453 -14.078 -6.568 1.00 91.94 430 VAL A O 1
ATOM 3238 N N . LEU A 1 431 ? 5.981 -12.459 -6.805 1.00 88.44 431 LEU A N 1
ATOM 3239 C CA . LEU A 1 431 ? 6.856 -13.246 -7.665 1.00 88.44 431 LEU A CA 1
ATOM 3240 C C . LEU A 1 431 ? 7.609 -14.353 -6.913 1.00 88.44 431 LEU A C 1
ATOM 3242 O O . LEU A 1 431 ? 8.026 -15.326 -7.537 1.00 88.44 431 LEU A O 1
ATOM 3246 N N . LEU A 1 432 ? 7.784 -14.226 -5.596 1.00 85.88 432 LEU A N 1
ATOM 3247 C CA . LEU A 1 432 ? 8.410 -15.252 -4.757 1.00 85.88 432 LEU A CA 1
ATOM 3248 C C . LEU A 1 432 ? 7.401 -16.061 -3.920 1.00 85.88 432 LEU A C 1
ATOM 3250 O O . LEU A 1 432 ? 7.796 -16.937 -3.143 1.00 85.88 432 LEU A O 1
ATOM 3254 N N . THR A 1 433 ? 6.101 -15.785 -4.059 1.00 73.19 433 THR A N 1
ATOM 3255 C CA . THR A 1 433 ? 5.033 -16.545 -3.400 1.00 73.19 433 THR A CA 1
ATOM 3256 C C . THR A 1 433 ? 5.076 -17.993 -3.902 1.00 73.19 433 THR A C 1
ATOM 3258 O O . THR A 1 433 ? 5.084 -18.240 -5.104 1.00 73.19 433 THR A O 1
ATOM 3261 N N . GLU A 1 434 ? 5.131 -18.958 -2.974 1.00 58.00 434 GLU A N 1
ATOM 3262 C CA . GLU A 1 434 ? 5.323 -20.403 -3.233 1.00 58.00 434 GLU A CA 1
ATOM 3263 C C . GLU A 1 434 ? 6.724 -20.837 -3.739 1.00 58.00 434 GLU A C 1
ATOM 3265 O O . GLU A 1 434 ? 6.909 -21.996 -4.121 1.00 58.00 434 GLU A O 1
ATOM 3270 N N . GLY A 1 435 ? 7.743 -19.968 -3.692 1.00 59.06 435 GLY A N 1
ATOM 3271 C CA . GLY A 1 435 ? 9.134 -20.290 -4.061 1.00 59.06 435 GLY A CA 1
ATOM 3272 C C . GLY A 1 435 ? 9.713 -19.371 -5.144 1.00 59.06 435 GLY A C 1
ATOM 3273 O O . GLY A 1 435 ? 9.167 -18.317 -5.430 1.00 59.06 435 GLY A O 1
ATOM 3274 N N . GLN A 1 436 ? 10.851 -19.736 -5.748 1.00 57.78 436 GLN A N 1
ATOM 3275 C CA . GLN A 1 436 ? 11.452 -18.936 -6.827 1.00 57.78 436 GLN A CA 1
ATOM 3276 C C . GLN A 1 436 ? 10.665 -19.069 -8.140 1.00 57.78 436 GLN A C 1
ATOM 3278 O O . GLN A 1 436 ? 10.355 -20.186 -8.556 1.00 57.78 436 GLN A O 1
ATOM 3283 N N . ILE A 1 437 ? 10.469 -17.944 -8.847 1.00 68.25 437 ILE A N 1
ATOM 3284 C CA . ILE A 1 437 ? 9.849 -17.870 -10.187 1.00 68.25 437 ILE A CA 1
ATOM 3285 C C . ILE A 1 437 ? 10.353 -18.984 -11.134 1.00 68.25 437 ILE A C 1
ATOM 3287 O O . ILE A 1 437 ? 9.576 -19.560 -11.898 1.00 68.25 437 ILE A O 1
ATOM 3291 N N . ALA A 1 438 ? 11.662 -19.261 -11.122 1.00 54.72 438 ALA A N 1
ATOM 3292 C CA . ALA A 1 438 ? 12.332 -19.992 -12.195 1.00 54.72 438 ALA A CA 1
ATOM 3293 C C . ALA A 1 438 ? 12.501 -21.506 -11.960 1.00 54.72 438 ALA A C 1
ATOM 3295 O O . ALA A 1 438 ? 12.534 -22.247 -12.939 1.00 54.72 438 ALA A O 1
ATOM 3296 N N . GLU A 1 439 ? 12.574 -21.996 -10.715 1.00 43.97 439 GLU A N 1
ATOM 3297 C CA . GLU A 1 439 ? 12.944 -23.405 -10.462 1.00 43.97 439 GLU A CA 1
ATOM 3298 C C . GLU A 1 439 ? 11.740 -24.330 -10.186 1.00 43.97 439 GLU A C 1
ATOM 3300 O O . GLU A 1 439 ? 11.803 -25.521 -10.486 1.00 43.97 439 GLU A O 1
ATOM 3305 N N . SER A 1 440 ? 10.612 -23.808 -9.680 1.00 48.59 440 SER A N 1
ATOM 3306 C CA . SER A 1 440 ? 9.427 -24.621 -9.341 1.00 48.59 440 SER A CA 1
ATOM 3307 C C . SER A 1 440 ? 8.207 -24.417 -10.253 1.00 48.59 440 SER A C 1
ATOM 3309 O O . SER A 1 440 ? 7.396 -25.337 -10.371 1.00 48.59 440 SER A O 1
ATOM 3311 N N . GLN A 1 441 ? 8.059 -23.262 -10.920 1.00 52.41 441 GLN A N 1
ATOM 3312 C CA . GLN A 1 441 ? 6.802 -22.895 -11.601 1.00 52.41 441 GLN A CA 1
ATOM 3313 C C . GLN A 1 441 ? 6.863 -22.874 -13.138 1.00 52.41 441 GLN A C 1
ATOM 3315 O O . GLN A 1 441 ? 5.843 -23.129 -13.780 1.00 52.41 441 GLN A O 1
ATOM 3320 N N . ALA A 1 442 ? 8.031 -22.643 -13.745 1.00 56.53 442 ALA A N 1
ATOM 3321 C CA . ALA A 1 442 ? 8.158 -22.511 -15.200 1.00 56.53 442 ALA A CA 1
ATOM 3322 C C . ALA A 1 442 ? 7.746 -23.793 -15.960 1.00 56.53 442 ALA A C 1
ATOM 3324 O O . ALA A 1 442 ? 7.006 -23.720 -16.939 1.00 56.53 442 ALA A O 1
ATOM 3325 N N . ASP A 1 443 ? 8.133 -24.977 -15.474 1.00 57.09 443 ASP A N 1
ATOM 3326 C CA . ASP A 1 443 ? 7.758 -26.254 -16.106 1.00 57.09 443 ASP A CA 1
ATOM 3327 C C . ASP A 1 443 ? 6.425 -26.833 -15.592 1.00 57.09 443 ASP A C 1
ATOM 3329 O O . ASP A 1 443 ? 5.787 -27.623 -16.294 1.00 57.09 443 ASP A O 1
ATOM 3333 N N . GLY A 1 444 ? 5.991 -26.442 -14.387 1.00 67.19 444 GLY A N 1
ATOM 3334 C CA . GLY A 1 444 ? 4.835 -27.021 -13.693 1.00 67.19 444 GLY A CA 1
ATOM 3335 C C . GLY A 1 444 ? 3.484 -26.359 -13.992 1.00 67.19 444 GLY A C 1
ATOM 3336 O O . GLY A 1 444 ? 2.461 -27.047 -13.971 1.00 67.19 444 GLY A O 1
ATOM 3337 N N . ASP A 1 445 ? 3.456 -25.058 -14.304 1.00 80.44 445 ASP A N 1
ATOM 3338 C CA . ASP A 1 445 ? 2.219 -24.288 -14.516 1.00 80.44 445 ASP A CA 1
ATOM 3339 C C . ASP A 1 445 ? 1.931 -24.072 -16.012 1.00 80.44 445 ASP A C 1
ATOM 3341 O O . ASP A 1 445 ? 2.130 -22.997 -16.586 1.00 80.44 445 ASP A O 1
ATOM 3345 N N . VAL A 1 446 ? 1.449 -25.133 -16.669 1.00 84.06 446 VAL A N 1
ATOM 3346 C CA . VAL A 1 446 ? 1.099 -25.115 -18.102 1.00 84.06 446 VAL A CA 1
ATOM 3347 C C . VAL A 1 446 ? 0.052 -24.042 -18.421 1.00 84.06 446 VAL A C 1
ATOM 3349 O O . VAL A 1 446 ? 0.121 -23.432 -19.487 1.00 84.06 446 VAL A O 1
ATOM 3352 N N . ALA A 1 447 ? -0.892 -23.779 -17.513 1.00 86.56 447 ALA A N 1
ATOM 3353 C CA . ALA A 1 447 ? -1.939 -22.783 -17.727 1.00 86.56 447 ALA A CA 1
ATOM 3354 C C . ALA A 1 447 ? -1.349 -21.371 -17.827 1.00 86.56 447 ALA A C 1
ATOM 3356 O O . ALA A 1 447 ? -1.651 -20.652 -18.780 1.00 86.56 447 ALA A O 1
ATOM 3357 N N . ARG A 1 448 ? -0.436 -21.005 -16.919 1.00 87.25 448 ARG A N 1
ATOM 3358 C CA . ARG A 1 448 ? 0.269 -19.718 -16.976 1.00 87.25 448 ARG A CA 1
ATOM 3359 C C . ARG A 1 448 ? 1.109 -19.577 -18.233 1.00 87.25 448 ARG A C 1
ATOM 3361 O O . ARG A 1 448 ? 1.078 -18.521 -18.861 1.00 87.25 448 ARG A O 1
ATOM 3368 N N . ARG A 1 449 ? 1.821 -20.633 -18.642 1.00 87.81 449 ARG A N 1
ATOM 3369 C CA . ARG A 1 449 ? 2.579 -20.586 -19.902 1.00 87.81 449 ARG A CA 1
ATOM 3370 C C . ARG A 1 449 ? 1.669 -20.327 -21.097 1.00 87.81 449 ARG A C 1
ATOM 3372 O O . ARG A 1 449 ? 1.999 -19.487 -21.926 1.00 87.81 449 ARG A O 1
ATOM 3379 N N . ILE A 1 450 ? 0.540 -21.037 -21.180 1.00 90.62 450 ILE A N 1
ATOM 3380 C CA . ILE A 1 450 ? -0.441 -20.861 -22.258 1.00 90.62 450 ILE A CA 1
ATOM 3381 C C . ILE A 1 450 ? -0.954 -19.423 -22.273 1.00 90.62 450 ILE A C 1
ATOM 3383 O O . ILE A 1 450 ? -1.038 -18.827 -23.344 1.00 90.62 450 ILE A O 1
ATOM 3387 N N . GLU A 1 451 ? -1.258 -18.860 -21.106 1.00 93.06 451 GLU A N 1
ATOM 3388 C CA . GLU A 1 451 ? -1.750 -17.490 -20.986 1.00 93.06 451 GLU A CA 1
ATOM 3389 C C . GLU A 1 451 ? -0.700 -16.464 -21.454 1.00 93.06 451 GLU A C 1
ATOM 3391 O O . GLU A 1 451 ? -0.997 -15.612 -22.290 1.00 93.06 451 GLU A O 1
ATOM 3396 N N . ILE A 1 452 ? 0.551 -16.580 -20.993 1.00 92.75 452 ILE A N 1
ATOM 3397 C CA . ILE A 1 452 ? 1.647 -15.646 -21.319 1.00 92.75 452 ILE A CA 1
ATOM 3398 C C . ILE A 1 452 ? 2.102 -15.777 -22.785 1.00 92.75 452 ILE A C 1
ATOM 3400 O O . ILE A 1 452 ? 2.313 -14.775 -23.480 1.00 92.75 452 ILE A O 1
ATOM 3404 N N . GLU A 1 453 ? 2.269 -17.006 -23.278 1.00 91.69 453 GLU A N 1
ATOM 3405 C CA . GLU A 1 453 ? 2.754 -17.284 -24.637 1.00 91.69 453 GLU A CA 1
ATOM 3406 C C . GLU A 1 453 ? 1.642 -17.270 -25.696 1.00 91.69 453 GLU A C 1
ATOM 3408 O O . GLU A 1 453 ? 1.936 -17.230 -26.891 1.00 91.69 453 GLU A O 1
ATOM 3413 N N . GLY A 1 454 ? 0.373 -17.241 -25.280 1.00 90.06 454 GLY A N 1
ATOM 3414 C CA . GLY A 1 454 ? -0.792 -17.262 -26.168 1.00 90.06 454 GLY A CA 1
ATOM 3415 C C . GLY A 1 454 ? -1.120 -18.649 -26.737 1.00 90.06 454 GLY A C 1
ATOM 3416 O O . GLY A 1 454 ? -1.869 -18.751 -27.710 1.00 90.06 454 GLY A O 1
ATOM 3417 N N . GLY A 1 455 ? -0.556 -19.719 -26.168 1.00 87.88 455 GLY A N 1
ATOM 3418 C CA . GLY A 1 455 ? -0.796 -21.100 -26.583 1.00 87.88 455 GLY A CA 1
ATOM 3419 C C . GLY A 1 455 ? 0.171 -22.113 -25.966 1.00 87.88 455 GLY A C 1
ATOM 3420 O O . GLY A 1 455 ? 1.193 -21.751 -25.389 1.00 87.88 455 GLY A O 1
ATOM 3421 N N . ASP A 1 456 ? -0.138 -23.405 -26.117 1.00 84.50 456 ASP A N 1
ATOM 3422 C CA . ASP A 1 456 ? 0.760 -24.496 -25.711 1.00 84.50 456 ASP A CA 1
ATOM 3423 C C . ASP A 1 456 ? 1.792 -24.759 -26.816 1.00 84.50 456 ASP A C 1
ATOM 3425 O O . ASP A 1 456 ? 1.598 -25.588 -27.711 1.00 84.50 456 ASP A O 1
ATOM 3429 N N . LEU A 1 457 ? 2.860 -23.959 -26.819 1.00 84.00 457 LEU A N 1
ATOM 3430 C CA . LEU A 1 457 ? 3.897 -24.001 -27.845 1.00 84.00 457 LEU A CA 1
ATOM 3431 C C . LEU A 1 457 ? 5.048 -24.935 -27.429 1.00 84.00 457 LEU A C 1
ATOM 3433 O O . LEU A 1 457 ? 5.590 -24.796 -26.330 1.00 84.00 457 LEU A O 1
ATOM 3437 N N . PRO A 1 458 ? 5.507 -25.846 -28.310 1.00 82.44 458 PRO A N 1
ATOM 3438 C CA . PRO A 1 458 ? 6.603 -26.758 -27.989 1.00 82.44 458 PRO A CA 1
ATOM 3439 C C . PRO A 1 458 ? 7.919 -26.002 -27.778 1.00 82.44 458 PRO A C 1
ATOM 3441 O O . PRO A 1 458 ? 8.118 -24.932 -28.349 1.00 82.44 458 PRO A O 1
ATOM 3444 N N . GLY A 1 459 ? 8.846 -26.586 -27.015 1.00 81.44 459 GLY A N 1
ATOM 3445 C CA . GLY A 1 459 ? 10.179 -26.006 -26.806 1.00 81.44 459 GLY A CA 1
ATOM 3446 C C . GLY A 1 459 ? 10.215 -24.862 -25.795 1.00 81.44 459 GLY A C 1
ATOM 3447 O O . GLY A 1 459 ? 11.054 -23.977 -25.925 1.00 81.44 459 GLY A O 1
ATOM 3448 N N . PHE A 1 460 ? 9.300 -24.866 -24.821 1.00 84.94 460 PHE A N 1
ATOM 3449 C CA . PHE A 1 460 ? 9.463 -24.050 -23.622 1.00 84.94 460 PHE A CA 1
ATOM 3450 C C . PHE A 1 460 ? 10.740 -24.457 -22.868 1.00 84.94 460 PHE A C 1
ATOM 3452 O O . PHE A 1 460 ? 11.079 -25.640 -22.827 1.00 84.94 460 PHE A O 1
ATOM 3459 N N . ASP A 1 461 ? 11.426 -23.470 -22.298 1.00 84.00 461 ASP A N 1
ATOM 3460 C CA . ASP A 1 461 ? 12.660 -23.622 -21.534 1.00 84.00 461 ASP A CA 1
ATOM 3461 C C . ASP A 1 461 ? 12.686 -22.557 -20.427 1.00 84.00 461 ASP A C 1
ATOM 3463 O O . ASP A 1 461 ? 12.335 -21.396 -20.668 1.00 84.00 461 ASP A O 1
ATOM 3467 N N . ALA A 1 462 ? 13.113 -22.937 -19.222 1.00 82.12 462 ALA A N 1
ATOM 3468 C CA . ALA A 1 462 ? 13.167 -22.048 -18.064 1.00 82.12 462 ALA A CA 1
ATOM 3469 C C . ALA A 1 462 ? 13.999 -20.775 -18.311 1.00 82.12 462 ALA A C 1
ATOM 3471 O O . ALA A 1 462 ? 13.699 -19.737 -17.722 1.00 82.12 462 ALA A O 1
ATOM 3472 N N . ARG A 1 463 ? 14.970 -20.795 -19.239 1.00 87.31 463 ARG A N 1
ATOM 3473 C CA . ARG A 1 463 ? 15.783 -19.619 -19.609 1.00 87.31 463 ARG A CA 1
ATOM 3474 C C . ARG A 1 463 ? 14.968 -18.430 -20.127 1.00 87.31 463 ARG A C 1
ATOM 3476 O O . ARG A 1 463 ? 15.435 -17.292 -20.090 1.00 87.31 463 ARG A O 1
ATOM 3483 N N . PHE A 1 464 ? 13.741 -18.649 -20.613 1.00 88.31 464 PHE A N 1
ATOM 3484 C CA . PHE A 1 464 ? 12.864 -17.544 -21.013 1.00 88.31 464 PHE A CA 1
ATOM 3485 C C . PHE A 1 464 ? 12.393 -16.717 -19.815 1.00 88.31 464 PHE A C 1
ATOM 3487 O O . PHE A 1 464 ? 12.138 -15.521 -19.965 1.00 88.31 464 PHE A O 1
ATOM 3494 N N . VAL A 1 465 ? 12.354 -17.300 -18.619 1.00 87.19 465 VAL A N 1
ATOM 3495 C CA . VAL A 1 465 ? 11.898 -16.651 -17.389 1.00 87.19 465 VAL A CA 1
ATOM 3496 C C . VAL A 1 465 ? 13.095 -16.068 -16.641 1.00 87.19 465 VAL A C 1
ATOM 3498 O O . VAL A 1 465 ? 14.129 -16.711 -16.498 1.00 87.19 465 VAL A O 1
ATOM 3501 N N . ARG A 1 466 ? 13.026 -14.797 -16.230 1.00 83.56 466 ARG A N 1
ATOM 3502 C CA . ARG A 1 466 ? 14.116 -14.162 -15.467 1.00 83.56 466 ARG A CA 1
ATOM 3503 C C . ARG A 1 466 ? 13.970 -14.555 -14.005 1.00 83.56 466 ARG A C 1
ATOM 3505 O O . ARG A 1 466 ? 12.848 -14.589 -13.504 1.00 83.56 466 ARG A O 1
ATOM 3512 N N . GLU A 1 467 ? 15.080 -14.800 -13.323 1.00 84.31 467 GLU A N 1
ATOM 3513 C CA . GLU A 1 467 ? 15.057 -14.786 -11.863 1.00 84.31 467 GLU A CA 1
ATOM 3514 C C . GLU A 1 467 ? 14.617 -13.407 -11.364 1.00 84.31 467 GLU A C 1
ATOM 3516 O O . GLU A 1 467 ? 14.874 -12.381 -12.003 1.00 84.31 467 GLU A O 1
ATOM 3521 N N . TYR A 1 468 ? 13.924 -13.393 -10.229 1.00 87.31 468 TYR A N 1
ATOM 3522 C CA . TYR A 1 468 ? 13.563 -12.140 -9.590 1.00 87.31 468 TYR A CA 1
ATOM 3523 C C . TYR A 1 468 ? 14.830 -11.381 -9.179 1.00 87.31 468 TYR A C 1
ATOM 3525 O O . TYR A 1 468 ? 15.715 -11.938 -8.533 1.00 87.31 468 TYR A O 1
ATOM 3533 N N . ASP A 1 469 ? 14.888 -10.105 -9.539 1.00 86.56 469 ASP A N 1
ATOM 3534 C CA . ASP A 1 469 ? 15.953 -9.185 -9.156 1.00 86.56 469 ASP A CA 1
ATOM 3535 C C . ASP A 1 469 ? 15.379 -7.768 -9.170 1.00 86.56 469 ASP A C 1
ATOM 3537 O O . ASP A 1 469 ? 14.849 -7.338 -10.201 1.00 86.56 469 ASP A O 1
ATOM 3541 N N . SER A 1 470 ? 15.505 -7.073 -8.037 1.00 85.56 470 SER A N 1
ATOM 3542 C CA . SER A 1 470 ? 14.989 -5.717 -7.833 1.00 85.56 470 SER A CA 1
ATOM 3543 C C . SER A 1 470 ? 15.746 -4.661 -8.642 1.00 85.56 470 SER A C 1
ATOM 3545 O O . SER A 1 470 ? 15.260 -3.541 -8.778 1.00 85.56 470 SER A O 1
ATOM 3547 N N . GLY A 1 471 ? 16.931 -4.975 -9.183 1.00 87.06 471 GLY A N 1
ATOM 3548 C CA . GLY A 1 471 ? 17.672 -4.092 -10.082 1.00 87.06 471 GLY A CA 1
ATOM 3549 C C . GLY A 1 471 ? 17.811 -2.666 -9.536 1.00 87.06 471 GLY A C 1
ATOM 3550 O O . GLY A 1 471 ? 18.287 -2.452 -8.421 1.00 87.06 471 GLY A O 1
ATOM 3551 N N . GLU A 1 472 ? 17.347 -1.683 -10.308 1.00 81.62 472 GLU A N 1
ATOM 3552 C CA . GLU A 1 472 ? 17.421 -0.247 -9.981 1.00 81.62 472 GLU A CA 1
ATOM 3553 C C . GLU A 1 472 ? 16.531 0.169 -8.798 1.00 81.62 472 GLU A C 1
ATOM 3555 O O . GLU A 1 472 ? 16.716 1.244 -8.226 1.00 81.62 472 GLU A O 1
ATOM 3560 N N . TYR A 1 473 ? 15.597 -0.690 -8.383 1.00 85.31 473 TYR A N 1
ATOM 3561 C CA . TYR A 1 473 ? 14.734 -0.466 -7.227 1.00 85.31 473 TYR A CA 1
ATOM 3562 C C . TYR A 1 473 ? 15.369 -0.906 -5.903 1.00 85.31 473 TYR A C 1
ATOM 3564 O O . TYR A 1 473 ? 14.839 -0.577 -4.841 1.00 85.31 473 TYR A O 1
ATOM 3572 N N . THR A 1 474 ? 16.517 -1.597 -5.935 1.00 88.00 474 THR A N 1
ATOM 3573 C CA . THR A 1 474 ? 17.184 -2.175 -4.750 1.00 88.00 474 THR A CA 1
ATOM 3574 C C . THR A 1 474 ? 17.351 -1.161 -3.614 1.00 88.00 474 THR A C 1
ATOM 3576 O O . THR A 1 474 ? 17.033 -1.447 -2.461 1.00 88.00 474 THR A O 1
ATOM 3579 N N . GLY A 1 475 ? 17.790 0.063 -3.922 1.00 84.00 475 GLY A N 1
ATOM 3580 C CA . GLY A 1 475 ? 17.946 1.111 -2.912 1.00 84.00 475 GLY A CA 1
ATOM 3581 C C . GLY A 1 475 ? 16.624 1.540 -2.259 1.00 84.00 475 GLY A C 1
ATOM 3582 O O . GLY A 1 475 ? 16.605 1.871 -1.075 1.00 84.00 475 GLY A O 1
ATOM 3583 N N . TYR A 1 476 ? 15.514 1.534 -3.003 1.00 88.00 476 TYR A N 1
ATOM 3584 C CA . TYR A 1 476 ? 14.188 1.879 -2.484 1.00 88.00 476 TYR A CA 1
ATOM 3585 C C . TYR A 1 476 ? 13.602 0.752 -1.638 1.00 88.00 476 TYR A C 1
ATOM 3587 O O . TYR A 1 476 ? 13.214 1.011 -0.500 1.00 88.00 476 TYR A O 1
ATOM 3595 N N . VAL A 1 477 ? 13.599 -0.485 -2.143 1.00 91.50 477 VAL A N 1
ATOM 3596 C CA . VAL A 1 477 ? 13.041 -1.632 -1.409 1.00 91.50 477 VAL A CA 1
ATOM 3597 C C . VAL A 1 477 ? 13.827 -1.918 -0.128 1.00 91.50 477 VAL A C 1
ATOM 3599 O O . VAL A 1 477 ? 13.214 -2.171 0.898 1.00 91.50 477 VAL A O 1
ATOM 3602 N N . ASN A 1 478 ? 15.154 -1.734 -0.113 1.00 91.88 478 ASN A N 1
ATOM 3603 C CA . ASN A 1 478 ? 15.949 -1.865 1.116 1.00 91.88 478 ASN A CA 1
ATOM 3604 C C . ASN A 1 478 ? 15.548 -0.845 2.195 1.00 91.88 478 ASN A C 1
ATOM 3606 O O . ASN A 1 478 ? 15.584 -1.150 3.385 1.00 91.88 478 ASN A O 1
ATOM 3610 N N . ARG A 1 479 ? 15.180 0.381 1.800 1.00 90.81 479 ARG A N 1
ATOM 3611 C CA . ARG A 1 479 ? 14.675 1.400 2.734 1.00 90.81 479 ARG A CA 1
ATOM 3612 C C . ARG A 1 479 ? 13.262 1.074 3.208 1.00 90.81 479 ARG A C 1
ATOM 3614 O O . ARG A 1 479 ? 12.947 1.304 4.369 1.00 90.81 479 ARG A O 1
ATOM 3621 N N . VAL A 1 480 ? 12.428 0.503 2.344 1.00 95.88 480 VAL A N 1
ATOM 3622 C CA . VAL A 1 480 ? 11.116 -0.011 2.753 1.00 95.88 480 VAL A CA 1
ATOM 3623 C C . VAL A 1 480 ? 11.259 -1.193 3.709 1.00 95.88 480 VAL A C 1
ATOM 3625 O O . VAL A 1 480 ? 10.571 -1.220 4.720 1.00 95.88 480 VAL A O 1
ATOM 3628 N N . ASP A 1 481 ? 12.207 -2.101 3.482 1.00 96.94 481 ASP A N 1
ATOM 3629 C CA . ASP A 1 481 ? 12.512 -3.202 4.403 1.00 96.94 481 ASP A CA 1
ATOM 3630 C C . ASP A 1 481 ? 12.925 -2.684 5.789 1.00 96.94 481 ASP A C 1
ATOM 3632 O O . ASP A 1 481 ? 12.565 -3.276 6.804 1.00 96.94 481 ASP A O 1
ATOM 3636 N N . GLN A 1 482 ? 13.622 -1.543 5.862 1.00 95.50 482 GLN A N 1
ATOM 3637 C CA . GLN A 1 482 ? 13.922 -0.879 7.138 1.00 95.50 482 GLN A CA 1
ATOM 3638 C C . GLN A 1 482 ? 12.659 -0.360 7.836 1.00 95.50 482 GLN A C 1
ATOM 3640 O O . GLN A 1 482 ? 12.567 -0.491 9.055 1.00 95.50 482 GLN A O 1
ATOM 3645 N N . ILE A 1 483 ? 11.701 0.198 7.085 1.00 96.38 483 ILE A N 1
ATOM 3646 C CA . ILE A 1 483 ? 10.401 0.657 7.607 1.00 96.38 483 ILE A CA 1
ATOM 3647 C C . ILE A 1 483 ? 9.578 -0.540 8.092 1.00 96.38 483 ILE A C 1
ATOM 3649 O O . ILE A 1 483 ? 9.134 -0.545 9.234 1.00 96.38 483 ILE A O 1
ATOM 3653 N N . VAL A 1 484 ? 9.445 -1.586 7.274 1.00 97.81 484 VAL A N 1
ATOM 3654 C CA . VAL A 1 484 ? 8.748 -2.837 7.623 1.00 97.81 484 VAL A CA 1
ATOM 3655 C C . VAL A 1 484 ? 9.373 -3.499 8.850 1.00 97.81 484 VAL A C 1
ATOM 3657 O O . VAL A 1 484 ? 8.657 -4.041 9.682 1.00 97.81 484 VAL A O 1
ATOM 3660 N N . ALA A 1 485 ? 10.694 -3.423 9.026 1.00 97.38 485 ALA A N 1
ATOM 3661 C CA . ALA A 1 485 ? 11.351 -3.926 10.232 1.00 97.38 485 ALA A CA 1
ATOM 3662 C C . ALA A 1 485 ? 10.988 -3.144 11.510 1.00 97.38 485 ALA A C 1
ATOM 3664 O O . ALA A 1 485 ? 11.228 -3.660 12.599 1.00 97.38 485 ALA A O 1
ATOM 3665 N N . GLN A 1 486 ? 10.458 -1.920 11.388 1.00 96.44 486 GLN A N 1
ATOM 3666 C CA . GLN A 1 486 ? 9.927 -1.150 12.516 1.00 96.44 486 GLN A CA 1
ATOM 3667 C C . GLN A 1 486 ? 8.458 -1.492 12.787 1.00 96.44 486 GLN A C 1
ATOM 3669 O O . GLN A 1 486 ? 8.106 -1.786 13.916 1.00 96.44 486 GLN A O 1
ATOM 3674 N N . VAL A 1 487 ? 7.613 -1.461 11.753 1.00 95.94 487 VAL A N 1
ATOM 3675 C CA . VAL A 1 487 ? 6.140 -1.448 11.905 1.00 95.94 487 VAL A CA 1
ATOM 3676 C C . VAL A 1 487 ? 5.442 -2.740 11.471 1.00 95.94 487 VAL A C 1
ATOM 3678 O O . VAL A 1 487 ? 4.234 -2.880 11.622 1.00 95.94 487 VAL A O 1
ATOM 3681 N N . GLY A 1 488 ? 6.186 -3.700 10.926 1.00 97.12 488 GLY A N 1
ATOM 3682 C CA . GLY A 1 488 ? 5.647 -4.947 10.391 1.00 97.12 488 GLY A CA 1
ATOM 3683 C C . GLY A 1 488 ? 5.130 -4.836 8.952 1.00 97.12 488 GLY A C 1
ATOM 3684 O O . GLY A 1 488 ? 4.966 -3.753 8.384 1.00 97.12 488 GLY A O 1
ATOM 3685 N N . MET A 1 489 ? 4.900 -5.999 8.332 1.00 96.12 489 MET A N 1
ATOM 3686 C CA . MET A 1 489 ? 4.396 -6.091 6.954 1.00 96.12 489 MET A CA 1
ATOM 3687 C C . MET A 1 489 ? 2.927 -5.670 6.858 1.00 96.12 489 MET A C 1
ATOM 3689 O O . MET A 1 489 ? 2.530 -5.054 5.869 1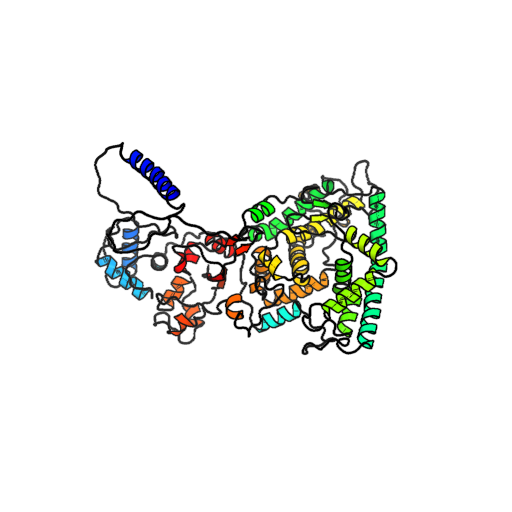.00 96.12 489 MET A O 1
ATOM 3693 N N . ASP A 1 490 ? 2.121 -5.961 7.878 1.00 96.38 490 ASP A N 1
ATOM 3694 C CA . ASP A 1 490 ? 0.692 -5.654 7.829 1.00 96.38 490 ASP A CA 1
ATOM 3695 C C . ASP A 1 490 ? 0.440 -4.144 7.867 1.00 96.38 490 ASP A C 1
ATOM 3697 O O . ASP A 1 490 ? -0.384 -3.651 7.103 1.00 96.38 490 ASP A O 1
ATOM 3701 N N . ALA A 1 491 ? 1.256 -3.373 8.597 1.00 97.06 491 ALA A N 1
ATOM 3702 C CA . ALA A 1 491 ? 1.232 -1.912 8.536 1.00 97.06 491 ALA A CA 1
ATOM 3703 C C . ALA A 1 491 ? 1.572 -1.388 7.129 1.00 97.06 491 ALA A C 1
ATOM 3705 O O . ALA A 1 491 ? 0.918 -0.472 6.629 1.00 97.06 491 ALA A O 1
ATOM 3706 N N . ALA A 1 492 ? 2.554 -1.991 6.449 1.00 97.88 492 ALA A N 1
ATOM 3707 C CA . ALA A 1 492 ? 2.897 -1.633 5.074 1.00 97.88 492 ALA A CA 1
ATOM 3708 C C . ALA A 1 492 ? 1.753 -1.941 4.091 1.00 97.88 492 ALA A C 1
ATOM 3710 O O . ALA A 1 492 ? 1.430 -1.112 3.235 1.00 97.88 492 ALA A O 1
ATOM 3711 N N . ARG A 1 493 ? 1.104 -3.102 4.230 1.00 97.94 493 ARG A N 1
ATOM 3712 C CA . ARG A 1 493 ? -0.061 -3.490 3.421 1.00 97.94 493 ARG A CA 1
ATOM 3713 C C . ARG A 1 493 ? -1.274 -2.604 3.707 1.00 97.94 493 ARG A C 1
ATOM 3715 O O . ARG A 1 493 ? -1.885 -2.113 2.762 1.00 97.94 493 ARG A O 1
ATOM 3722 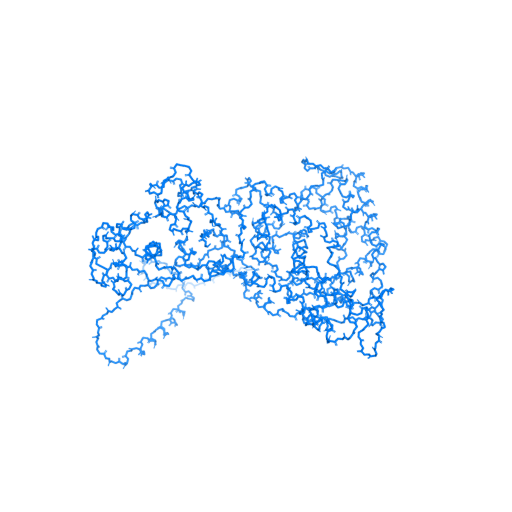N N . ALA A 1 494 ? -1.590 -2.341 4.972 1.00 97.62 494 ALA A N 1
ATOM 3723 C CA . ALA A 1 494 ? -2.682 -1.460 5.375 1.00 97.62 494 ALA A CA 1
ATOM 3724 C C . ALA A 1 494 ? -2.453 -0.025 4.877 1.00 97.62 494 ALA A C 1
ATOM 3726 O O . ALA A 1 494 ? -3.360 0.591 4.317 1.00 97.62 494 ALA A O 1
ATOM 3727 N N . ALA A 1 495 ? -1.227 0.493 4.975 1.00 97.88 495 ALA A N 1
ATOM 3728 C CA . ALA A 1 495 ? -0.885 1.800 4.427 1.00 97.88 495 ALA A CA 1
ATOM 3729 C C . ALA A 1 495 ? -1.081 1.859 2.908 1.00 97.88 495 ALA A C 1
ATOM 3731 O O . ALA A 1 495 ? -1.673 2.817 2.411 1.00 97.88 495 ALA A O 1
ATOM 3732 N N . PHE A 1 496 ? -0.616 0.846 2.173 1.00 98.19 496 PHE A N 1
ATOM 3733 C CA . PHE A 1 496 ? -0.660 0.844 0.713 1.00 98.19 496 PHE A CA 1
ATOM 3734 C C . PHE A 1 496 ? -2.054 0.541 0.149 1.00 98.19 496 PHE A C 1
ATOM 3736 O O . PHE A 1 496 ? -2.539 1.292 -0.693 1.00 98.19 496 PHE A O 1
ATOM 3743 N N . PHE A 1 497 ? -2.711 -0.531 0.597 1.00 97.81 497 PHE A N 1
ATOM 3744 C CA . PHE A 1 497 ? -3.975 -1.008 0.025 1.00 97.81 497 PHE A CA 1
ATOM 3745 C C . PHE A 1 497 ? -5.212 -0.363 0.658 1.00 97.81 497 PHE A C 1
ATOM 3747 O O . PHE A 1 497 ? -6.180 -0.115 -0.061 1.00 97.81 497 PHE A O 1
ATOM 3754 N N . LEU A 1 498 ? -5.174 -0.061 1.962 1.00 97.44 498 LEU A N 1
ATOM 3755 C CA . LEU A 1 498 ? -6.310 0.492 2.720 1.00 97.44 498 LEU A CA 1
ATOM 3756 C C . LEU A 1 498 ? -6.165 1.996 3.002 1.00 97.44 498 LEU A C 1
ATOM 3758 O O . LEU A 1 498 ? -7.152 2.684 3.233 1.00 97.44 498 LEU A O 1
ATOM 3762 N N . GLY A 1 499 ? -4.947 2.543 2.916 1.00 96.62 499 GLY A N 1
ATOM 3763 C CA . GLY A 1 499 ? -4.682 3.969 3.105 1.00 96.62 499 GLY A CA 1
ATOM 3764 C C . GLY A 1 499 ? -4.335 4.395 4.525 1.00 96.62 499 GLY A C 1
ATOM 3765 O O . GLY A 1 499 ? -4.248 5.602 4.758 1.00 96.62 499 GLY A O 1
ATOM 3766 N N . HIS A 1 500 ? -4.117 3.450 5.443 1.00 97.00 500 HIS A N 1
ATOM 3767 C CA . HIS A 1 500 ? -3.713 3.707 6.831 1.00 97.00 500 HIS A CA 1
ATOM 3768 C C . HIS A 1 500 ? -2.235 4.099 6.931 1.00 97.00 500 HIS A C 1
ATOM 3770 O O . HIS A 1 500 ? -1.398 3.393 7.490 1.00 97.00 500 HIS A O 1
ATOM 3776 N N . VAL A 1 501 ? -1.885 5.225 6.315 1.00 96.88 501 VAL A N 1
ATOM 3777 C CA . VAL A 1 501 ? -0.503 5.713 6.218 1.00 96.88 501 VAL A CA 1
ATOM 3778 C C . VAL A 1 501 ? 0.088 6.105 7.573 1.00 96.88 501 VAL A C 1
ATOM 3780 O O . VAL A 1 501 ? 1.307 6.110 7.737 1.00 96.88 501 VAL A O 1
ATOM 3783 N N . GLU A 1 502 ? -0.761 6.391 8.558 1.00 95.88 502 GLU A N 1
ATOM 3784 C CA . GLU A 1 502 ? -0.366 6.632 9.942 1.00 95.88 502 GLU A CA 1
ATOM 3785 C C . GLU A 1 502 ? 0.330 5.421 10.579 1.00 95.88 502 GLU A C 1
ATOM 3787 O O . GLU A 1 502 ? 1.216 5.613 11.411 1.00 95.88 502 GLU A O 1
ATOM 3792 N N . LEU A 1 503 ? 0.016 4.194 10.140 1.00 96.38 503 LEU A N 1
ATOM 3793 C CA . LEU A 1 503 ? 0.646 2.960 10.633 1.00 96.38 503 LEU A CA 1
ATOM 3794 C C . LEU A 1 503 ? 2.094 2.808 10.155 1.00 96.38 503 LEU A C 1
ATOM 3796 O O . LEU A 1 503 ? 2.888 2.114 10.777 1.00 96.38 503 LEU A O 1
ATOM 3800 N N . ILE A 1 504 ? 2.472 3.506 9.081 1.00 96.81 504 ILE A N 1
ATOM 3801 C CA . ILE A 1 504 ? 3.871 3.651 8.650 1.00 96.81 504 ILE A CA 1
ATOM 3802 C C . ILE A 1 504 ? 4.435 5.031 9.013 1.00 96.81 504 ILE A C 1
ATOM 3804 O O . ILE A 1 504 ? 5.412 5.483 8.419 1.00 96.81 504 ILE A O 1
ATOM 3808 N N . GLY A 1 505 ? 3.813 5.719 9.974 1.00 94.88 505 GLY A N 1
ATOM 3809 C CA . GLY A 1 505 ? 4.306 6.964 10.557 1.00 94.88 505 GLY A CA 1
ATOM 3810 C C . GLY A 1 505 ? 4.098 8.219 9.713 1.00 94.88 505 GLY A C 1
ATOM 3811 O O . GLY A 1 505 ? 4.615 9.272 10.080 1.00 94.88 505 GLY A O 1
ATOM 3812 N N . LEU A 1 506 ? 3.367 8.154 8.598 1.00 95.56 506 LEU A N 1
ATOM 3813 C CA . LEU A 1 506 ? 3.104 9.324 7.758 1.00 95.56 506 LEU A CA 1
ATOM 3814 C C . LEU A 1 506 ? 1.911 10.131 8.265 1.00 95.56 506 LEU A C 1
ATOM 3816 O O . LEU A 1 506 ? 0.938 9.593 8.789 1.00 95.56 506 LEU A O 1
ATOM 3820 N N . VAL A 1 507 ? 1.949 11.440 8.029 1.00 93.81 507 VAL A N 1
ATOM 3821 C CA . VAL A 1 507 ? 0.789 12.315 8.208 1.00 93.81 507 VAL A CA 1
ATOM 3822 C C . VAL A 1 507 ? -0.170 12.129 7.018 1.00 93.81 507 VAL A C 1
ATOM 3824 O O . VAL A 1 507 ? 0.239 12.378 5.878 1.00 93.81 507 VAL A O 1
ATOM 3827 N N . PRO A 1 508 ? -1.452 11.765 7.234 1.00 93.00 508 PRO A N 1
ATOM 3828 C CA . PRO A 1 508 ? -2.445 11.674 6.162 1.00 93.00 508 PRO A CA 1
ATOM 3829 C C . PRO A 1 508 ? -2.582 12.991 5.384 1.00 93.00 508 PRO A C 1
ATOM 3831 O O . PRO A 1 508 ? -2.889 14.048 5.945 1.00 93.00 508 PRO A O 1
ATOM 3834 N N . GLY A 1 509 ? -2.311 12.949 4.080 1.00 90.81 509 GLY A N 1
ATOM 3835 C CA . GLY A 1 509 ? -2.268 14.110 3.191 1.00 90.81 509 GLY A CA 1
ATOM 3836 C C . GLY A 1 509 ? -1.087 15.063 3.426 1.00 90.81 509 GLY A C 1
ATOM 3837 O O . GLY A 1 509 ? -1.062 16.136 2.821 1.00 90.81 509 GLY A O 1
ATOM 3838 N N . GLY A 1 510 ? -0.121 14.688 4.269 1.00 88.75 510 GLY A N 1
ATOM 3839 C CA . GLY A 1 510 ? 1.054 15.479 4.649 1.00 88.75 510 GLY A CA 1
ATOM 3840 C C . GLY A 1 510 ? 2.195 15.475 3.630 1.00 88.75 510 GLY A C 1
ATOM 3841 O O . GLY A 1 510 ? 3.282 15.949 3.931 1.00 88.75 510 GLY A O 1
ATOM 3842 N N . ALA A 1 511 ? 1.978 14.946 2.420 1.00 88.00 511 ALA A N 1
ATOM 3843 C CA . ALA A 1 511 ? 2.947 14.982 1.321 1.00 88.00 511 ALA A CA 1
ATOM 3844 C C . ALA A 1 511 ? 4.365 14.496 1.705 1.00 88.00 511 ALA A C 1
ATOM 3846 O O . ALA A 1 511 ? 5.371 15.123 1.372 1.00 88.00 511 ALA A O 1
ATOM 3847 N N . GLY A 1 512 ? 4.445 13.340 2.360 1.00 86.31 512 GLY A N 1
ATOM 3848 C CA . GLY A 1 512 ? 5.682 12.657 2.734 1.00 86.31 512 GLY A CA 1
ATOM 3849 C C . GLY A 1 512 ? 6.233 13.074 4.096 1.00 86.31 512 GLY A C 1
ATOM 3850 O O . GLY A 1 512 ? 7.340 12.662 4.437 1.00 86.31 512 GLY A O 1
ATOM 3851 N N . GLU A 1 513 ? 5.497 13.898 4.844 1.00 88.56 513 GLU A N 1
ATOM 3852 C CA . GLU A 1 513 ? 5.800 14.255 6.228 1.00 88.56 513 GLU A CA 1
ATOM 3853 C C . GLU A 1 513 ? 5.587 13.053 7.158 1.00 88.56 513 GLU A C 1
ATOM 3855 O O . GLU A 1 513 ? 4.513 12.446 7.172 1.00 88.56 513 GLU A O 1
ATOM 3860 N N . VAL A 1 514 ? 6.620 12.725 7.936 1.00 90.69 514 VAL A N 1
ATOM 3861 C CA . VAL A 1 514 ? 6.531 11.780 9.054 1.00 90.69 514 VAL A CA 1
ATOM 3862 C C . VAL A 1 514 ? 6.028 12.528 10.282 1.00 90.69 514 VAL A C 1
ATOM 3864 O O . VAL A 1 514 ? 6.389 13.684 10.508 1.00 90.69 514 VAL A O 1
ATOM 3867 N N . VAL A 1 515 ? 5.182 11.877 11.076 1.00 92.56 515 VAL A N 1
ATOM 3868 C CA . VAL A 1 515 ? 4.615 12.461 12.291 1.00 92.56 515 VAL A CA 1
ATOM 3869 C C . VAL A 1 515 ? 5.734 12.872 13.252 1.00 92.56 515 VAL A C 1
ATOM 3871 O O . VAL A 1 515 ? 6.514 12.037 13.702 1.00 92.56 515 VAL A O 1
ATOM 3874 N N . ASP A 1 516 ? 5.776 14.157 13.617 1.00 88.50 516 ASP A N 1
ATOM 3875 C CA . ASP A 1 516 ? 6.596 14.643 14.730 1.00 88.50 516 ASP A CA 1
ATOM 3876 C C . ASP A 1 516 ? 5.904 14.279 16.055 1.00 88.50 516 ASP A C 1
ATOM 3878 O O . ASP A 1 516 ? 4.871 14.892 16.370 1.00 88.50 516 ASP A O 1
ATOM 3882 N N . PRO A 1 517 ? 6.453 13.340 16.855 1.00 86.00 517 PRO A N 1
ATOM 3883 C CA . PRO A 1 517 ? 5.825 12.885 18.096 1.00 86.00 517 PRO A CA 1
ATOM 3884 C C . PRO A 1 517 ? 5.717 13.991 19.155 1.00 86.00 517 PRO A C 1
ATOM 3886 O O . PRO A 1 517 ? 4.902 13.908 20.071 1.00 86.00 517 PRO A O 1
ATOM 3889 N N . THR A 1 518 ? 6.502 15.066 19.033 1.00 85.94 518 THR A N 1
ATOM 3890 C CA . THR A 1 518 ? 6.452 16.213 19.950 1.00 85.94 518 THR A CA 1
ATOM 3891 C C . THR A 1 518 ? 5.387 17.239 19.564 1.00 85.94 518 THR A C 1
ATOM 3893 O O . THR A 1 518 ? 5.076 18.148 20.344 1.00 85.94 518 THR A O 1
ATOM 3896 N N . SER A 1 519 ? 4.806 17.106 18.369 1.00 87.62 519 SER A N 1
ATOM 3897 C CA . SER A 1 519 ? 3.807 18.035 17.864 1.00 87.62 519 SER A CA 1
ATOM 3898 C C . SER A 1 519 ? 2.435 17.807 18.520 1.00 87.62 519 SER A C 1
ATOM 3900 O O . SER A 1 519 ? 2.033 16.671 18.775 1.00 87.62 519 SER A O 1
ATOM 3902 N N . PRO A 1 520 ? 1.620 18.863 18.710 1.00 84.56 520 PRO A N 1
ATOM 3903 C CA . PRO A 1 520 ? 0.236 18.708 19.172 1.00 84.56 520 PRO A CA 1
ATOM 3904 C C . PRO A 1 520 ? -0.664 17.889 18.228 1.00 84.56 520 PRO A C 1
ATOM 3906 O O . PRO A 1 520 ? -1.777 17.527 18.607 1.00 84.56 520 PRO A O 1
ATOM 3909 N N . GLN A 1 521 ? -0.222 17.656 16.988 1.00 84.38 521 GLN A N 1
ATOM 3910 C CA . GLN A 1 521 ? -0.955 16.909 15.966 1.00 84.38 521 GLN A CA 1
ATOM 3911 C C . GLN A 1 521 ? -0.709 15.399 16.066 1.00 84.38 521 GLN A C 1
ATOM 3913 O O . GLN A 1 521 ? -1.565 14.636 15.625 1.00 84.38 521 GLN A O 1
ATOM 3918 N N . ALA A 1 522 ? 0.385 14.961 16.705 1.00 87.31 522 ALA A N 1
ATOM 3919 C CA . ALA A 1 522 ? 0.741 13.547 16.831 1.00 87.31 522 ALA A CA 1
ATOM 3920 C C . ALA A 1 522 ? -0.401 12.706 17.413 1.00 87.31 522 ALA A C 1
ATOM 3922 O O . ALA A 1 522 ? -0.821 11.727 16.807 1.00 87.31 522 ALA A O 1
ATOM 3923 N N . ALA A 1 523 ? -0.996 13.157 18.522 1.00 82.44 523 ALA A N 1
ATOM 3924 C CA . ALA A 1 523 ? -2.113 12.460 19.162 1.00 82.44 523 ALA A CA 1
ATOM 3925 C C . ALA A 1 523 ? -3.375 12.367 18.279 1.00 82.44 523 ALA A C 1
ATOM 3927 O O . ALA A 1 523 ? -4.208 11.490 18.481 1.00 82.44 523 ALA A O 1
ATOM 3928 N N . GLN A 1 524 ? -3.542 13.267 17.302 1.00 85.31 524 GLN A N 1
ATOM 3929 C CA . GLN A 1 524 ? -4.673 13.228 16.368 1.00 85.31 524 GLN A CA 1
ATOM 3930 C C . GLN A 1 524 ? -4.443 12.224 15.231 1.00 85.31 524 GLN A C 1
ATOM 3932 O O . GLN A 1 524 ? -5.412 11.665 14.713 1.00 85.31 524 GLN A O 1
ATOM 3937 N N . VAL A 1 525 ? -3.180 12.021 14.840 1.00 90.19 525 VAL A N 1
ATOM 3938 C CA . VAL A 1 525 ? -2.776 11.188 13.697 1.00 90.19 525 VAL A CA 1
ATOM 3939 C C . VAL A 1 525 ? -2.461 9.754 14.102 1.00 90.19 525 VAL A C 1
ATOM 3941 O O . VAL A 1 525 ? -2.860 8.847 13.388 1.00 90.19 525 VAL A O 1
ATOM 3944 N N . LEU A 1 526 ? -1.780 9.551 15.229 1.00 89.75 526 LEU A N 1
ATOM 3945 C CA . LEU A 1 526 ? -1.363 8.228 15.708 1.00 89.75 526 LEU A CA 1
ATOM 3946 C C . LEU A 1 526 ? -2.413 7.564 16.597 1.00 89.75 526 LEU A C 1
ATOM 3948 O O . LEU A 1 526 ? -2.352 6.367 16.841 1.00 89.75 526 LEU A O 1
ATOM 3952 N N . GLY A 1 527 ? -3.370 8.348 17.090 1.00 83.25 527 GLY A N 1
ATOM 3953 C CA . GLY A 1 527 ? -4.448 7.833 17.915 1.00 83.25 527 GLY A CA 1
ATOM 3954 C C . GLY A 1 527 ? -4.028 7.519 19.348 1.00 83.25 527 GLY A C 1
ATOM 3955 O O . GLY A 1 527 ? -2.934 7.887 19.793 1.00 83.25 527 GLY A O 1
ATOM 3956 N N . PRO A 1 528 ? -4.949 6.926 20.117 1.00 83.19 528 PRO A N 1
ATOM 3957 C CA . PRO A 1 528 ? -4.748 6.651 21.532 1.00 83.19 528 PRO A CA 1
ATOM 3958 C C . PRO A 1 528 ? -3.867 5.414 21.772 1.00 83.19 528 PRO A C 1
ATOM 3960 O O . PRO A 1 528 ? -4.047 4.381 21.143 1.00 83.19 528 PRO A O 1
ATOM 3963 N N . ASP A 1 529 ? -2.986 5.502 22.774 1.00 82.50 529 ASP A N 1
ATOM 3964 C CA . ASP A 1 529 ? -2.129 4.387 23.237 1.00 82.50 529 ASP A CA 1
ATOM 3965 C C . ASP A 1 529 ? -2.838 3.426 24.194 1.00 82.50 529 ASP A C 1
ATOM 3967 O O . ASP A 1 529 ? -2.297 2.408 24.620 1.00 82.50 529 ASP A O 1
ATOM 3971 N N . ARG A 1 530 ? -4.023 3.824 24.652 1.00 91.06 530 ARG A N 1
ATOM 3972 C CA . ARG A 1 530 ? -4.764 3.175 25.727 1.00 91.06 530 ARG A CA 1
ATOM 3973 C C . ARG A 1 530 ? -6.241 3.217 25.415 1.00 91.06 530 ARG A C 1
ATOM 3975 O O . ARG A 1 530 ? -6.743 4.191 24.856 1.00 91.06 530 ARG A O 1
ATOM 3982 N N . VAL A 1 531 ? -6.953 2.196 25.866 1.00 94.12 531 VAL A N 1
ATOM 3983 C CA . VAL A 1 531 ? -8.400 2.125 25.708 1.00 94.12 531 VAL A CA 1
ATOM 3984 C C . VAL A 1 531 ? -9.052 3.059 26.714 1.00 94.12 531 VAL A C 1
ATOM 3986 O O . VAL A 1 531 ? -9.033 2.808 27.923 1.00 94.12 531 VAL A O 1
ATOM 3989 N N . VAL A 1 532 ? -9.637 4.147 26.217 1.00 93.12 532 VAL A N 1
ATOM 3990 C CA . VAL A 1 532 ? -10.455 5.052 27.028 1.00 93.12 532 VAL A CA 1
ATOM 3991 C C . VAL A 1 532 ? -11.805 4.390 27.278 1.00 93.12 532 VAL A C 1
ATOM 3993 O O . VAL A 1 532 ? -12.628 4.246 26.375 1.00 93.12 532 VAL A O 1
ATOM 3996 N N . VAL A 1 533 ? -12.032 3.971 28.521 1.00 93.06 533 VAL A N 1
ATOM 3997 C CA . VAL A 1 533 ? -13.201 3.169 28.884 1.00 93.06 533 VAL A CA 1
ATOM 3998 C C . VAL A 1 533 ? -14.432 4.073 29.029 1.00 93.06 533 VAL A C 1
ATOM 4000 O O . VAL A 1 533 ? -14.391 5.023 29.819 1.00 93.06 533 VAL A O 1
ATOM 4003 N N . PRO A 1 534 ? -15.559 3.789 28.346 1.00 90.75 534 PRO A N 1
ATOM 4004 C CA . PRO A 1 534 ? -16.801 4.528 28.550 1.00 90.75 534 PRO A CA 1
ATOM 4005 C C . PRO A 1 534 ? -17.227 4.529 30.023 1.00 90.75 534 PRO A C 1
ATOM 4007 O O . PRO A 1 534 ? -17.168 3.499 30.683 1.00 90.75 534 PRO A O 1
ATOM 4010 N N . SER A 1 535 ? -17.725 5.657 30.538 1.00 89.44 535 SER A N 1
ATOM 4011 C CA . SER A 1 535 ? -18.095 5.796 31.962 1.00 89.44 535 SER A CA 1
ATOM 4012 C C . SER A 1 535 ? -19.201 4.846 32.437 1.00 89.44 535 SER A C 1
ATOM 4014 O O . SER A 1 535 ? -19.402 4.689 33.637 1.00 89.44 535 SER A O 1
ATOM 4016 N N . VAL A 1 536 ? -19.947 4.253 31.501 1.00 86.31 536 VAL A N 1
ATOM 4017 C CA . VAL A 1 536 ? -20.974 3.231 31.766 1.00 86.31 536 VAL A CA 1
ATOM 4018 C C . VAL A 1 536 ? -20.375 1.863 32.113 1.00 86.31 536 VAL A C 1
ATOM 4020 O O . VAL A 1 536 ? -21.058 1.024 32.690 1.00 86.31 536 VAL A O 1
ATOM 4023 N N . ILE A 1 537 ? -19.105 1.634 31.776 1.00 91.69 537 ILE A N 1
ATOM 4024 C CA . ILE A 1 537 ? -18.348 0.440 32.139 1.00 91.69 537 ILE A CA 1
ATOM 4025 C C . ILE A 1 537 ? -17.565 0.758 33.404 1.00 91.69 537 ILE A C 1
ATOM 4027 O O . ILE A 1 537 ? -16.772 1.694 33.422 1.00 91.69 537 ILE A O 1
ATOM 4031 N N . THR A 1 538 ? -17.787 -0.003 34.473 1.00 91.94 538 THR A N 1
ATOM 4032 C CA . THR A 1 538 ? -17.304 0.388 35.809 1.00 91.94 538 THR A CA 1
ATOM 4033 C C . THR A 1 538 ? -16.229 -0.524 36.383 1.00 91.94 538 THR A C 1
ATOM 4035 O O . THR A 1 538 ? -15.596 -0.142 37.362 1.00 91.94 538 THR A O 1
ATOM 4038 N N . THR A 1 539 ? -15.979 -1.691 35.787 1.00 94.81 539 THR A N 1
ATOM 4039 C CA . THR A 1 539 ? -14.998 -2.680 36.271 1.00 94.81 539 THR A CA 1
ATOM 4040 C C . THR A 1 539 ? -14.200 -3.282 35.116 1.00 94.81 539 THR A C 1
ATOM 4042 O O . THR A 1 539 ? -14.597 -3.170 33.954 1.00 94.81 539 THR A O 1
ATOM 4045 N N . ALA A 1 540 ? -13.096 -3.971 35.418 1.00 94.00 540 ALA A N 1
ATOM 4046 C CA . ALA A 1 540 ? -12.321 -4.687 34.402 1.00 94.00 540 ALA A CA 1
ATOM 4047 C C . ALA A 1 540 ? -13.117 -5.839 33.756 1.00 94.00 540 ALA A C 1
ATOM 4049 O O . ALA A 1 540 ? -12.951 -6.097 32.568 1.00 94.00 540 ALA A O 1
ATOM 4050 N N . ASN A 1 541 ? -14.031 -6.482 34.494 1.00 92.31 541 ASN A N 1
ATOM 4051 C CA . ASN A 1 541 ? -14.989 -7.439 33.924 1.00 92.31 541 ASN A CA 1
ATOM 4052 C C . ASN A 1 541 ? -15.892 -6.788 32.863 1.00 92.31 541 ASN A C 1
ATOM 4054 O O . ASN A 1 541 ? -16.104 -7.359 31.796 1.00 92.31 541 ASN A O 1
ATOM 4058 N N . GLY A 1 542 ? -16.367 -5.567 33.114 1.00 92.31 542 GLY A N 1
ATOM 4059 C CA . GLY A 1 542 ? -17.123 -4.811 32.118 1.00 92.31 542 GLY A CA 1
ATOM 4060 C C . GLY A 1 542 ? -16.282 -4.459 30.883 1.00 92.31 542 GLY A C 1
ATOM 4061 O O . GLY A 1 542 ? -16.787 -4.520 29.764 1.00 92.31 542 GLY A O 1
ATOM 4062 N N . VAL A 1 543 ? -14.988 -4.156 31.059 1.00 94.69 543 VAL A N 1
ATOM 4063 C CA . VAL A 1 543 ? -14.055 -3.938 29.934 1.00 94.69 543 VAL A CA 1
ATOM 4064 C C . VAL A 1 543 ? -13.861 -5.227 29.140 1.00 94.69 543 VAL A C 1
ATOM 4066 O O . VAL A 1 543 ? -13.941 -5.193 27.921 1.00 94.69 543 VAL A O 1
ATOM 4069 N N . SER A 1 544 ? -13.695 -6.369 29.808 1.00 93.31 544 SER A N 1
ATOM 4070 C CA . SER A 1 544 ? -13.623 -7.677 29.148 1.00 93.31 544 SER A CA 1
ATOM 4071 C C . SER A 1 544 ? -14.867 -7.951 28.296 1.00 93.31 544 SER A C 1
ATOM 4073 O O . SER A 1 544 ? -14.760 -8.421 27.165 1.00 93.31 544 SER A O 1
ATOM 4075 N N . ILE A 1 545 ? -16.054 -7.569 28.782 1.00 90.44 545 ILE A N 1
ATOM 4076 C CA . ILE A 1 545 ? -17.290 -7.693 28.003 1.00 90.44 545 ILE A CA 1
ATOM 4077 C C . ILE A 1 545 ? -17.294 -6.769 26.786 1.00 90.44 545 ILE A C 1
ATOM 4079 O O . ILE A 1 545 ? -17.669 -7.202 25.696 1.00 90.44 545 ILE A O 1
ATOM 4083 N N . LEU A 1 546 ? -16.867 -5.519 26.974 1.00 91.50 546 LEU A N 1
ATOM 4084 C CA . LEU A 1 546 ? -16.776 -4.503 25.930 1.00 91.50 546 LEU A CA 1
ATOM 4085 C C . LEU A 1 546 ? -15.836 -4.944 24.797 1.00 91.50 546 LEU A C 1
ATOM 4087 O O . LEU A 1 546 ? -16.210 -4.879 23.625 1.00 91.50 546 LEU A O 1
ATOM 4091 N N . THR A 1 547 ? -14.635 -5.402 25.150 1.00 92.25 547 THR A N 1
ATOM 4092 C CA . THR A 1 547 ? -13.520 -5.578 24.210 1.00 92.25 547 THR A CA 1
ATOM 4093 C C . THR A 1 547 ? -13.279 -7.017 23.783 1.00 92.25 547 THR A C 1
ATOM 4095 O O . THR A 1 547 ? -12.555 -7.234 22.822 1.00 92.25 547 THR A O 1
ATOM 4098 N N . GLY A 1 548 ? -13.839 -8.002 24.486 1.00 90.25 548 GLY A N 1
ATOM 4099 C CA . GLY A 1 548 ? -13.524 -9.418 24.276 1.00 90.25 548 GLY A CA 1
ATOM 4100 C C . GLY A 1 548 ? -12.199 -9.870 24.899 1.00 90.25 548 GLY A C 1
ATOM 4101 O O . GLY A 1 548 ? -11.967 -11.072 24.995 1.00 90.25 548 GLY A O 1
ATOM 4102 N N . ALA A 1 549 ? -11.358 -8.948 25.381 1.00 92.38 549 ALA A N 1
ATOM 4103 C CA . ALA A 1 549 ? -10.085 -9.300 26.001 1.00 92.38 549 ALA A CA 1
ATOM 4104 C C . ALA A 1 549 ? -10.300 -10.058 27.325 1.00 92.38 549 ALA A C 1
ATOM 4106 O O . ALA A 1 549 ? -11.172 -9.670 28.115 1.00 92.38 549 ALA A O 1
ATOM 4107 N N . PRO A 1 550 ? -9.512 -11.106 27.631 1.00 92.94 550 PRO A N 1
ATOM 4108 C CA . PRO A 1 550 ? -9.634 -11.819 28.897 1.00 92.94 550 PRO A CA 1
ATOM 4109 C C . PRO A 1 550 ? -9.382 -10.895 30.095 1.00 92.94 550 PRO A C 1
ATOM 4111 O O . PRO A 1 550 ? -8.357 -10.219 30.173 1.00 92.94 550 PRO A O 1
ATOM 4114 N N . VAL A 1 551 ? -10.285 -10.893 31.085 1.00 93.56 551 VAL A N 1
ATOM 4115 C CA . VAL A 1 551 ? -10.149 -10.023 32.274 1.00 93.56 551 VAL A CA 1
ATOM 4116 C C . VAL A 1 551 ? -8.830 -10.234 33.026 1.00 93.56 551 VAL A C 1
ATOM 4118 O O . VAL A 1 551 ? -8.282 -9.287 33.588 1.00 93.56 551 VAL A O 1
ATOM 4121 N N . GLY A 1 552 ? -8.295 -11.460 33.015 1.00 93.81 552 GLY A N 1
ATOM 4122 C CA . GLY A 1 552 ? -6.997 -11.772 33.612 1.00 93.81 552 GLY A CA 1
ATOM 4123 C C . GLY A 1 552 ? -5.850 -11.003 32.957 1.00 93.81 552 GLY A C 1
ATOM 4124 O O . GLY A 1 552 ? -4.999 -10.473 33.671 1.00 93.81 552 GLY A O 1
ATOM 4125 N N . ASP A 1 553 ? -5.878 -10.870 31.631 1.00 95.88 553 ASP A N 1
ATOM 4126 C CA . ASP A 1 553 ? -4.853 -10.164 30.861 1.00 95.88 553 ASP A CA 1
ATOM 4127 C C . ASP A 1 553 ? -4.973 -8.650 31.064 1.00 95.88 553 ASP A C 1
ATOM 4129 O O . ASP A 1 553 ? -3.970 -7.973 31.288 1.00 95.88 553 ASP A O 1
ATOM 4133 N N . ILE A 1 554 ? -6.205 -8.128 31.118 1.00 96.50 554 ILE A N 1
ATOM 4134 C CA . ILE A 1 554 ? -6.472 -6.720 31.454 1.00 96.50 554 ILE A CA 1
ATOM 4135 C C . ILE A 1 554 ? -5.921 -6.386 32.847 1.00 96.50 554 ILE A C 1
ATOM 4137 O O . ILE A 1 554 ? -5.220 -5.392 33.027 1.00 96.50 554 ILE A O 1
ATOM 4141 N N . VAL A 1 555 ? -6.224 -7.207 33.855 1.00 96.12 555 VAL A N 1
ATOM 4142 C CA . VAL A 1 555 ? -5.748 -6.984 35.229 1.00 96.12 555 VAL A CA 1
ATOM 4143 C C . VAL A 1 555 ? -4.224 -7.108 35.314 1.00 96.12 555 VAL A C 1
ATOM 4145 O O . VAL A 1 555 ? -3.587 -6.307 35.996 1.00 96.12 555 VAL A O 1
ATOM 4148 N N . ALA A 1 556 ? -3.623 -8.066 34.605 1.00 96.06 556 ALA A N 1
ATOM 4149 C CA . ALA A 1 556 ? -2.174 -8.245 34.580 1.00 96.06 556 ALA A CA 1
ATOM 4150 C C . ALA A 1 556 ? -1.440 -7.054 33.941 1.00 96.06 556 ALA A C 1
ATOM 4152 O O . ALA A 1 556 ? -0.397 -6.642 34.453 1.00 96.06 556 ALA A O 1
ATOM 4153 N N . ALA A 1 557 ? -1.999 -6.478 32.873 1.00 96.00 557 ALA A N 1
ATOM 4154 C CA . ALA A 1 557 ? -1.438 -5.320 32.177 1.00 96.00 557 ALA A CA 1
ATOM 4155 C C . ALA A 1 557 ? -1.579 -4.004 32.966 1.00 96.00 557 ALA A C 1
ATOM 4157 O O . ALA A 1 557 ? -0.845 -3.048 32.728 1.00 96.00 557 ALA A O 1
ATOM 4158 N N . ASN A 1 558 ? -2.483 -3.939 33.952 1.00 95.69 558 ASN A N 1
ATOM 4159 C CA . ASN A 1 558 ? -2.761 -2.718 34.713 1.00 95.69 558 ASN A CA 1
ATOM 4160 C C . ASN A 1 558 ? -2.503 -2.915 36.217 1.00 95.69 558 ASN A C 1
ATOM 4162 O O . ASN A 1 558 ? -3.421 -3.248 36.973 1.00 95.69 558 ASN A O 1
ATOM 4166 N N . PRO A 1 559 ? -1.270 -2.663 36.700 1.00 92.69 559 PRO A N 1
ATOM 4167 C CA . PRO A 1 559 ? -0.920 -2.840 38.104 1.00 92.69 559 PRO A CA 1
ATOM 4168 C C . PRO A 1 559 ? -1.850 -2.085 39.065 1.00 92.69 559 PRO A C 1
ATOM 4170 O O . PRO A 1 559 ? -2.011 -0.869 38.978 1.00 92.69 559 PRO A O 1
ATOM 4173 N N . GLY A 1 560 ? -2.416 -2.810 40.033 1.00 88.94 560 GLY A N 1
ATOM 4174 C CA . GLY A 1 560 ? -3.330 -2.259 41.040 1.00 88.94 560 GLY A CA 1
ATOM 4175 C C . GLY A 1 560 ? -4.809 -2.293 40.648 1.00 88.94 560 GLY A C 1
ATOM 4176 O O . GLY A 1 560 ? -5.648 -1.931 41.473 1.00 88.94 560 GLY A O 1
ATOM 4177 N N . LEU A 1 561 ? -5.133 -2.752 39.437 1.00 92.88 561 LEU A N 1
ATOM 4178 C CA . LEU A 1 561 ? -6.497 -3.067 39.036 1.00 92.88 561 LEU A CA 1
ATOM 4179 C C . LEU A 1 561 ? -6.918 -4.439 39.591 1.00 92.88 561 LEU A C 1
ATOM 4181 O O . LEU A 1 561 ? -6.099 -5.342 39.739 1.00 92.88 561 LEU A O 1
ATOM 4185 N N . ASP A 1 562 ? -8.201 -4.594 39.902 1.00 91.12 562 ASP A N 1
ATOM 4186 C CA . ASP A 1 562 ? -8.828 -5.863 40.285 1.00 91.12 562 ASP A CA 1
ATOM 4187 C C . ASP A 1 562 ? -10.091 -6.068 39.439 1.00 91.12 562 ASP A C 1
ATOM 4189 O O . ASP A 1 562 ? -10.726 -5.096 39.024 1.00 91.12 562 ASP A O 1
ATOM 4193 N N . ALA A 1 563 ? -10.455 -7.327 39.175 1.00 86.94 563 ALA A N 1
ATOM 4194 C CA . ALA A 1 563 ? -11.476 -7.683 38.188 1.00 86.94 563 ALA A CA 1
ATOM 4195 C C . ALA A 1 563 ? -12.848 -7.027 38.440 1.00 86.94 563 ALA A C 1
ATOM 4197 O O . ALA A 1 563 ? -13.526 -6.618 37.495 1.00 86.94 563 ALA A O 1
ATOM 4198 N N . ASN A 1 564 ? -13.249 -6.917 39.711 1.00 86.62 564 ASN A N 1
ATOM 4199 C CA . ASN A 1 564 ? -14.587 -6.469 40.115 1.00 86.62 564 ASN A CA 1
ATOM 4200 C C . ASN A 1 564 ? -14.579 -5.136 40.869 1.00 86.62 564 ASN A C 1
ATOM 4202 O O . ASN A 1 564 ? -15.636 -4.621 41.234 1.00 86.62 564 ASN A O 1
ATOM 4206 N N . SER A 1 565 ? -13.399 -4.582 41.132 1.00 88.25 565 SER A N 1
ATOM 4207 C CA . SER A 1 565 ? -13.279 -3.288 41.790 1.00 88.25 565 SER A CA 1
ATOM 4208 C C . SER A 1 565 ? -13.612 -2.151 40.813 1.00 88.25 565 SER A C 1
ATOM 4210 O O . SER A 1 565 ? -13.360 -2.290 39.613 1.00 88.25 565 SER A O 1
ATOM 4212 N N . PRO A 1 566 ? -14.159 -1.017 41.300 1.00 92.25 566 PRO A N 1
ATOM 4213 C CA . PRO A 1 566 ? -14.392 0.147 40.457 1.00 92.25 566 PRO A CA 1
ATOM 4214 C C . PRO A 1 566 ? -13.113 0.597 39.747 1.00 92.25 566 PRO A C 1
ATOM 4216 O O . PRO A 1 566 ? -12.056 0.709 40.378 1.00 92.25 566 PRO A O 1
ATOM 4219 N N . LEU A 1 567 ? -13.222 0.889 38.453 1.00 93.50 567 LEU A N 1
ATOM 4220 C CA . LEU A 1 567 ? -12.135 1.450 37.662 1.00 93.50 567 LEU A CA 1
ATOM 4221 C C . LEU A 1 567 ? -11.673 2.792 38.260 1.00 93.50 567 LEU A C 1
ATOM 4223 O O . LEU A 1 567 ? -12.492 3.573 38.759 1.00 93.50 567 LEU A O 1
ATOM 4227 N N . PRO A 1 568 ? -10.364 3.098 38.213 1.00 93.31 568 PRO A N 1
ATOM 4228 C CA . PRO A 1 568 ? -9.885 4.419 38.588 1.00 93.31 568 PRO A CA 1
ATOM 4229 C C . PRO A 1 568 ? -10.468 5.471 37.639 1.00 93.31 568 PRO A C 1
ATOM 4231 O O . PRO A 1 568 ? -10.637 5.214 36.451 1.00 93.31 568 PRO A O 1
ATOM 4234 N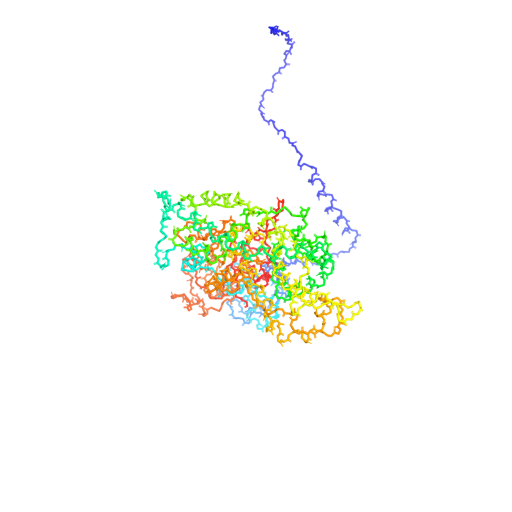 N . ALA A 1 569 ? -10.712 6.689 38.132 1.00 92.69 569 ALA A N 1
ATOM 4235 C CA . ALA A 1 569 ? -11.273 7.764 37.307 1.00 92.69 569 ALA A CA 1
ATOM 4236 C C . ALA A 1 569 ? -10.440 8.053 36.040 1.00 92.69 569 ALA A C 1
ATOM 4238 O O . ALA A 1 569 ? -11.003 8.426 35.013 1.00 92.69 569 ALA A O 1
ATOM 4239 N N . SER A 1 570 ? -9.120 7.831 36.099 1.00 93.38 570 SER A N 1
ATOM 4240 C CA . SER A 1 570 ? -8.219 7.959 34.952 1.00 93.38 570 SER A CA 1
ATOM 4241 C C . SER A 1 570 ? -8.515 6.960 33.830 1.00 93.38 570 SER A C 1
ATOM 4243 O O . SER A 1 570 ? -8.256 7.283 32.678 1.00 93.38 570 SER A O 1
ATOM 4245 N N . ALA A 1 571 ? -9.136 5.804 34.094 1.00 93.88 571 ALA A N 1
ATOM 4246 C CA . ALA A 1 571 ? -9.529 4.857 33.045 1.00 93.88 571 ALA A CA 1
ATOM 4247 C C . ALA A 1 571 ? -10.501 5.473 32.021 1.00 93.88 571 ALA A C 1
ATOM 4249 O O . ALA A 1 571 ? -10.522 5.068 30.862 1.00 93.88 571 ALA A O 1
ATOM 4250 N N . HIS A 1 572 ? -11.274 6.482 32.435 1.00 92.69 572 HIS A N 1
ATOM 4251 C CA . HIS A 1 572 ? -12.254 7.169 31.591 1.00 92.69 572 HIS A CA 1
ATOM 4252 C C . HIS A 1 572 ? -11.700 8.407 30.872 1.00 92.69 572 HIS A C 1
ATOM 4254 O O . HIS A 1 572 ? -12.403 8.994 30.053 1.00 92.69 572 HIS A O 1
ATOM 4260 N N . SER A 1 573 ? -10.474 8.840 31.188 1.00 91.19 573 SER A N 1
ATOM 4261 C CA . SER A 1 573 ? -9.854 10.038 30.596 1.00 91.19 573 SER A CA 1
ATOM 4262 C C . SER A 1 573 ? -8.496 9.775 29.950 1.00 91.19 573 SER A C 1
ATOM 4264 O O . SER A 1 573 ? -8.204 10.336 28.902 1.00 91.19 573 SER A O 1
ATOM 4266 N N . GLU A 1 574 ? -7.668 8.949 30.583 1.00 90.12 574 GLU A N 1
ATOM 4267 C CA . GLU A 1 574 ? -6.319 8.558 30.148 1.00 90.12 574 GLU A CA 1
ATOM 4268 C C . GLU A 1 574 ? -6.291 7.130 29.578 1.00 90.12 574 GLU A C 1
ATOM 4270 O O . GLU A 1 574 ? -5.371 6.776 28.847 1.00 90.12 574 GLU A O 1
ATOM 4275 N N . GLY A 1 575 ? -7.304 6.319 29.895 1.00 94.38 575 GLY A N 1
ATOM 4276 C CA . GLY A 1 575 ? -7.434 4.944 29.427 1.00 94.38 575 GLY A CA 1
ATOM 4277 C C . GLY A 1 575 ? -6.602 3.924 30.207 1.00 94.38 575 GLY A C 1
ATOM 4278 O O . GLY A 1 575 ? -5.807 4.251 31.094 1.00 94.38 575 GLY A O 1
ATOM 4279 N N . ILE A 1 576 ? -6.809 2.653 29.875 1.00 95.88 576 ILE A N 1
ATOM 4280 C CA . ILE A 1 576 ? -6.082 1.502 30.425 1.00 95.88 576 ILE A CA 1
ATOM 4281 C C . ILE A 1 576 ? -5.491 0.651 29.301 1.00 95.88 576 ILE A C 1
ATOM 4283 O O . ILE A 1 576 ? -5.889 0.771 28.143 1.00 95.88 576 ILE A O 1
ATOM 4287 N N . GLU A 1 577 ? -4.537 -0.207 29.643 1.00 95.69 577 GLU A N 1
ATOM 4288 C CA . GLU A 1 577 ? -3.981 -1.176 28.699 1.00 95.69 577 GLU A CA 1
ATOM 4289 C C . GLU A 1 577 ? -4.949 -2.356 28.536 1.00 95.69 577 GLU A C 1
ATOM 4291 O O . GLU A 1 577 ? -5.415 -2.921 29.526 1.00 95.69 577 GLU A O 1
ATOM 4296 N N . VAL A 1 578 ? -5.294 -2.719 27.304 1.00 95.50 578 VAL A N 1
ATOM 4297 C CA . VAL A 1 578 ? -6.192 -3.848 27.021 1.00 95.50 578 VAL A CA 1
ATOM 4298 C C . VAL A 1 578 ? -5.522 -4.707 25.947 1.00 95.50 578 VAL A C 1
ATOM 4300 O O . VAL A 1 578 ? -5.659 -4.408 24.760 1.00 95.50 578 VAL A O 1
ATOM 4303 N N . PRO A 1 579 ? -4.754 -5.736 26.347 1.00 93.25 579 PRO A N 1
ATOM 4304 C CA . PRO A 1 579 ? -4.008 -6.563 25.404 1.00 93.25 579 PRO A CA 1
ATOM 4305 C C . PRO A 1 579 ? -4.900 -7.182 24.319 1.00 93.25 579 PRO A C 1
ATOM 4307 O O . PRO A 1 579 ? -6.022 -7.605 24.603 1.00 93.25 579 PRO A O 1
ATOM 4310 N N . GLY A 1 580 ? -4.383 -7.235 23.089 1.00 89.06 580 GLY A N 1
ATOM 4311 C CA . GLY A 1 580 ? -5.070 -7.798 21.921 1.00 89.06 580 GLY A CA 1
ATOM 4312 C C . GLY A 1 580 ? -6.103 -6.877 21.264 1.00 89.06 580 GLY A C 1
ATOM 4313 O O . GLY A 1 580 ? -6.730 -7.282 20.293 1.00 89.06 580 GLY A O 1
ATOM 4314 N N . THR A 1 581 ? -6.312 -5.665 21.786 1.00 92.12 581 THR A N 1
ATOM 4315 C CA . THR A 1 581 ? -7.128 -4.646 21.108 1.00 92.12 581 THR A CA 1
ATOM 4316 C C . THR A 1 581 ? -6.249 -3.698 20.312 1.00 92.12 581 THR A C 1
ATOM 4318 O O . THR A 1 581 ? -5.106 -3.452 20.692 1.00 92.12 581 THR A O 1
ATOM 4321 N N . SER A 1 582 ? -6.803 -3.130 19.247 1.00 91.31 582 SER A N 1
ATOM 4322 C CA . SER A 1 582 ? -6.162 -2.085 18.449 1.00 91.31 582 SER A CA 1
ATOM 4323 C C . SER A 1 582 ? -7.113 -0.902 18.257 1.00 91.31 582 SER A C 1
ATOM 4325 O O . SER A 1 582 ? -8.264 -0.919 18.711 1.00 91.31 582 SER A O 1
ATOM 4327 N N . HIS A 1 583 ? -6.635 0.163 17.617 1.00 92.75 583 HIS A N 1
ATOM 4328 C CA . HIS A 1 583 ? -7.467 1.304 17.255 1.00 92.75 583 HIS A CA 1
ATOM 4329 C C . HIS A 1 583 ? -7.450 1.518 15.750 1.00 92.75 583 HIS A C 1
ATOM 4331 O O . HIS A 1 583 ? -6.414 1.427 15.102 1.00 92.75 583 HIS A O 1
ATOM 4337 N N . HIS A 1 584 ? -8.607 1.870 15.205 1.00 94.81 584 HIS A N 1
ATOM 4338 C CA . HIS A 1 584 ? -8.769 2.159 13.793 1.00 94.81 584 HIS A CA 1
ATOM 4339 C C . HIS A 1 584 ? -9.217 3.605 13.608 1.00 94.81 584 HIS A C 1
ATOM 4341 O O . HIS A 1 584 ? -10.190 4.058 14.221 1.00 94.81 584 HIS A O 1
ATOM 4347 N N . ARG A 1 585 ? -8.504 4.330 12.747 1.00 94.69 585 ARG A N 1
ATOM 4348 C CA . ARG A 1 585 ? -8.852 5.691 12.359 1.00 94.69 585 ARG A CA 1
ATOM 4349 C C . ARG A 1 585 ? -9.710 5.657 11.112 1.00 94.69 585 ARG A C 1
ATOM 4351 O O . ARG A 1 585 ? -9.231 5.294 10.052 1.00 94.69 585 ARG A O 1
ATOM 4358 N N . VAL A 1 586 ? -10.930 6.156 11.224 1.00 95.94 586 VAL A N 1
ATOM 4359 C CA . VAL A 1 586 ? -11.893 6.156 10.122 1.00 95.94 586 VAL A CA 1
ATOM 4360 C C . VAL A 1 586 ? -11.388 7.049 8.990 1.00 95.94 586 VAL A C 1
ATOM 4362 O O . VAL A 1 586 ? -11.254 8.274 9.137 1.00 95.94 586 VAL A O 1
ATOM 4365 N N . LEU A 1 587 ? -11.124 6.442 7.844 1.00 94.69 587 LEU A N 1
ATOM 4366 C CA . LEU A 1 587 ? -10.631 7.074 6.636 1.00 94.69 587 LEU A CA 1
ATOM 4367 C C . LEU A 1 587 ? -11.768 7.548 5.736 1.00 94.69 587 LEU A C 1
ATOM 4369 O O . LEU A 1 587 ? -12.961 7.279 5.903 1.00 94.69 587 LEU A O 1
ATOM 4373 N N . THR A 1 588 ? -11.394 8.377 4.768 1.00 93.69 588 THR A N 1
ATOM 4374 C CA . THR A 1 588 ? -12.300 8.818 3.714 1.00 93.69 588 THR A CA 1
ATOM 4375 C C . THR A 1 588 ? -11.534 8.928 2.418 1.00 93.69 588 THR A C 1
ATOM 4377 O O . THR A 1 588 ? -10.761 9.873 2.231 1.00 93.69 588 THR A O 1
ATOM 4380 N N . ALA A 1 589 ? -11.795 8.002 1.501 1.00 92.56 589 ALA A N 1
ATOM 4381 C CA . ALA A 1 589 ? -11.305 8.092 0.143 1.00 92.56 589 ALA A CA 1
ATOM 4382 C C . ALA A 1 589 ? -11.853 9.344 -0.538 1.00 92.56 589 ALA A C 1
ATOM 4384 O O . ALA A 1 589 ? -13.015 9.746 -0.384 1.00 92.56 589 ALA A O 1
ATOM 4385 N N . ARG A 1 590 ? -10.976 10.000 -1.297 1.00 90.56 590 ARG A N 1
ATOM 4386 C CA . ARG A 1 590 ? -11.276 11.264 -1.966 1.00 90.56 590 ARG A CA 1
ATOM 4387 C C . ARG A 1 590 ? -11.028 11.127 -3.457 1.00 90.56 590 ARG A C 1
ATOM 4389 O O . ARG A 1 590 ? -9.899 10.918 -3.891 1.00 90.56 590 ARG A O 1
ATOM 4396 N N . GLY A 1 591 ? -12.089 11.307 -4.230 1.00 86.56 591 GLY A N 1
ATOM 4397 C CA . GLY A 1 591 ? -12.027 11.537 -5.665 1.00 86.56 591 GLY A CA 1
ATOM 4398 C C . GLY A 1 591 ? -11.985 13.033 -5.986 1.00 86.56 591 GLY A C 1
ATOM 4399 O O . GLY A 1 591 ? -11.980 13.898 -5.107 1.00 86.56 591 GLY A O 1
ATOM 4400 N N . ARG A 1 592 ? -12.010 13.367 -7.280 1.00 84.19 592 ARG A N 1
ATOM 4401 C CA . ARG A 1 592 ? -12.017 14.768 -7.743 1.00 84.19 592 ARG A CA 1
ATOM 4402 C C . ARG A 1 592 ? -13.270 15.534 -7.301 1.00 84.19 592 ARG A C 1
ATOM 4404 O O . ARG A 1 592 ? -13.195 16.728 -7.022 1.00 84.19 592 ARG A O 1
ATOM 4411 N N . THR A 1 593 ? -14.413 14.854 -7.281 1.00 89.31 593 THR A N 1
ATOM 4412 C CA . THR A 1 593 ? -15.734 15.411 -6.940 1.00 89.31 593 THR A CA 1
ATOM 4413 C C . THR A 1 593 ? -16.510 14.548 -5.945 1.00 89.31 593 THR A C 1
ATOM 4415 O O . THR A 1 593 ? -17.614 14.915 -5.560 1.00 89.31 593 THR A O 1
ATOM 4418 N N . GLU A 1 594 ? -15.947 13.411 -5.538 1.00 93.50 594 GLU A N 1
ATOM 4419 C CA . GLU A 1 594 ? -16.599 12.383 -4.723 1.00 93.50 594 GLU A CA 1
ATOM 4420 C C . GLU A 1 594 ? -15.803 12.142 -3.440 1.00 93.50 594 GLU A C 1
ATOM 4422 O O . GLU A 1 594 ? -14.590 12.364 -3.395 1.00 93.50 594 GLU A O 1
ATOM 4427 N N . ARG A 1 595 ? -16.493 11.688 -2.395 1.00 93.50 595 ARG A N 1
ATOM 4428 C CA . ARG A 1 595 ? -15.894 11.212 -1.148 1.00 93.50 595 ARG A CA 1
ATOM 4429 C C . ARG A 1 595 ? -16.649 9.976 -0.686 1.00 93.50 595 ARG A C 1
ATOM 4431 O O . ARG A 1 595 ? -17.870 9.946 -0.824 1.00 93.50 595 ARG A O 1
ATOM 4438 N N . ALA A 1 596 ? -15.928 9.018 -0.129 1.00 94.12 596 ALA A N 1
ATOM 4439 C CA . ALA A 1 596 ? -16.487 7.832 0.500 1.00 94.12 596 ALA A CA 1
ATOM 4440 C C . ALA A 1 596 ? -15.776 7.635 1.835 1.00 94.12 596 ALA A C 1
ATOM 4442 O O . ALA A 1 596 ? -14.559 7.475 1.860 1.00 94.12 596 ALA A O 1
ATOM 4443 N N . SER A 1 597 ? -16.520 7.768 2.928 1.00 95.12 597 SER A N 1
ATOM 4444 C CA . SER A 1 597 ? -16.029 7.458 4.271 1.00 95.12 597 SER A CA 1
ATOM 4445 C C . SER A 1 597 ? -16.275 5.987 4.551 1.00 95.12 597 SER A C 1
ATOM 4447 O O . SER A 1 597 ? -17.297 5.465 4.107 1.00 95.12 597 SER A O 1
ATOM 4449 N N . GLU A 1 598 ? -15.371 5.361 5.293 1.00 97.00 598 GLU A N 1
ATOM 4450 C CA . GLU A 1 598 ? -15.558 3.983 5.740 1.00 97.00 598 GLU A CA 1
ATOM 4451 C C . GLU A 1 598 ? -16.854 3.829 6.536 1.00 97.00 598 GLU A C 1
ATOM 4453 O O . GLU A 1 598 ? -17.229 4.685 7.344 1.00 97.00 598 GLU A O 1
ATOM 4458 N N . THR A 1 599 ? -17.539 2.724 6.282 1.00 95.75 599 THR A N 1
ATOM 4459 C CA . THR A 1 599 ? -18.710 2.269 7.025 1.00 95.75 599 THR A CA 1
ATOM 4460 C C . THR A 1 599 ? -18.305 1.267 8.100 1.00 95.75 599 THR A C 1
ATOM 4462 O O . THR A 1 599 ? -17.195 0.736 8.103 1.00 95.75 599 THR A O 1
ATOM 4465 N N . ARG A 1 600 ? -19.223 0.948 9.013 1.00 94.94 600 ARG A N 1
ATOM 4466 C CA . ARG A 1 600 ? -19.036 -0.151 9.975 1.00 94.94 600 ARG A CA 1
ATOM 4467 C C . ARG A 1 600 ? -18.707 -1.471 9.281 1.00 94.94 600 ARG A C 1
ATOM 4469 O O . ARG A 1 600 ? -17.844 -2.191 9.769 1.00 94.94 600 ARG A O 1
ATOM 4476 N N . ALA A 1 601 ? -19.359 -1.755 8.154 1.00 93.38 601 ALA A N 1
ATOM 4477 C CA . ALA A 1 601 ? -19.135 -2.962 7.366 1.00 93.38 601 ALA A CA 1
ATOM 4478 C C . ALA A 1 601 ? -17.723 -3.012 6.763 1.00 93.38 601 ALA A C 1
ATOM 4480 O O . ALA A 1 601 ? -17.084 -4.065 6.806 1.00 93.38 601 ALA A O 1
ATOM 4481 N N . ASP A 1 602 ? -17.216 -1.881 6.259 1.00 95.62 602 ASP A N 1
ATOM 4482 C CA . ASP A 1 602 ? -15.853 -1.795 5.717 1.00 95.62 602 ASP A CA 1
ATOM 4483 C C . ASP A 1 602 ? -14.826 -2.087 6.815 1.00 95.62 602 ASP A C 1
ATOM 4485 O O . ASP A 1 602 ? -14.002 -2.987 6.674 1.00 95.62 602 ASP A O 1
ATOM 4489 N N . ILE A 1 603 ? -14.940 -1.400 7.955 1.00 96.62 603 ILE A N 1
ATOM 4490 C CA . ILE A 1 603 ? -14.016 -1.542 9.091 1.00 96.62 603 ILE A CA 1
ATOM 4491 C C . ILE A 1 603 ? -14.084 -2.958 9.668 1.00 96.62 603 ILE A C 1
ATOM 4493 O O . ILE A 1 603 ? -13.056 -3.567 9.951 1.00 96.62 603 ILE A O 1
ATOM 4497 N N . ALA A 1 604 ? -15.288 -3.515 9.810 1.00 94.00 604 ALA A N 1
ATOM 4498 C CA . ALA A 1 604 ? -15.467 -4.890 10.256 1.00 94.00 604 ALA A CA 1
ATOM 4499 C C . ALA A 1 604 ? -14.779 -5.885 9.305 1.00 94.00 604 ALA A C 1
ATOM 4501 O O . ALA A 1 604 ? -14.062 -6.769 9.763 1.00 94.00 604 ALA A O 1
ATOM 4502 N N . THR A 1 605 ? -14.916 -5.688 7.990 1.00 94.19 605 THR A N 1
ATOM 4503 C CA . THR A 1 605 ? -14.258 -6.519 6.969 1.00 94.19 605 THR A CA 1
ATOM 4504 C C . THR A 1 605 ? -12.736 -6.392 7.020 1.00 94.19 605 THR A C 1
ATOM 4506 O O . THR A 1 605 ? -12.043 -7.399 6.929 1.00 94.19 605 THR A O 1
ATOM 4509 N N . GLN A 1 606 ? -12.203 -5.179 7.180 1.00 95.75 606 GLN A N 1
ATOM 4510 C CA . GLN A 1 606 ? -10.759 -4.941 7.244 1.00 95.75 606 GLN A CA 1
ATOM 4511 C C . GLN A 1 606 ? -10.096 -5.607 8.453 1.00 95.75 606 GLN A C 1
ATOM 4513 O O . GLN A 1 606 ? -8.982 -6.095 8.322 1.00 95.75 606 GLN A O 1
ATOM 4518 N N . HIS A 1 607 ? -10.782 -5.658 9.595 1.00 94.44 607 HIS A N 1
ATOM 4519 C CA . HIS A 1 607 ? -10.284 -6.292 10.824 1.00 94.44 607 HIS A CA 1
ATOM 4520 C C . HIS A 1 607 ? -10.760 -7.735 10.996 1.00 94.44 607 HIS A C 1
ATOM 4522 O O . HIS A 1 607 ? -10.601 -8.304 12.064 1.00 94.44 607 HIS A O 1
ATOM 4528 N N . GLY A 1 608 ? -11.447 -8.314 10.010 1.00 92.75 608 GLY A N 1
ATOM 4529 C CA . GLY A 1 608 ? -12.014 -9.658 10.132 1.00 92.75 608 GLY A CA 1
ATOM 4530 C C . GLY A 1 608 ? -13.114 -9.815 11.194 1.00 92.75 608 GLY A C 1
ATOM 4531 O O . GLY A 1 608 ? -13.591 -10.921 11.407 1.00 92.75 608 GLY A O 1
ATOM 4532 N N . ILE A 1 609 ? -13.588 -8.756 11.849 1.00 91.00 609 ILE A N 1
ATOM 4533 C CA . ILE A 1 609 ? -14.596 -8.833 12.919 1.00 91.00 609 ILE A CA 1
ATOM 4534 C C . ILE A 1 609 ? -16.031 -8.719 12.394 1.00 91.00 609 ILE A C 1
ATOM 4536 O O . ILE A 1 609 ? -16.289 -8.389 11.241 1.00 91.00 609 ILE A O 1
ATOM 4540 N N . THR A 1 610 ? -17.014 -8.945 13.268 1.00 89.50 610 THR A N 1
ATOM 4541 C CA . THR A 1 610 ? -18.417 -8.632 12.954 1.00 89.50 610 THR A CA 1
ATOM 4542 C C . THR A 1 610 ? -18.733 -7.161 13.237 1.00 89.50 610 THR A C 1
ATOM 4544 O O . THR A 1 610 ? -18.213 -6.574 14.190 1.00 89.50 610 THR A O 1
ATOM 4547 N N . GLU A 1 611 ? -19.671 -6.568 12.489 1.00 89.62 611 GLU A N 1
ATOM 4548 C CA . GLU A 1 611 ? -20.192 -5.225 12.805 1.00 89.62 611 GLU A CA 1
ATOM 4549 C C . GLU A 1 611 ? -20.764 -5.155 14.229 1.00 89.62 611 GLU A C 1
ATOM 4551 O O . GLU A 1 611 ? -20.620 -4.147 14.919 1.00 89.62 611 GLU A O 1
ATOM 4556 N N . ALA A 1 612 ? -21.369 -6.249 14.703 1.00 84.31 612 ALA A N 1
ATOM 4557 C CA . ALA A 1 612 ? -21.872 -6.359 16.067 1.00 84.31 612 ALA A CA 1
ATOM 4558 C C . ALA A 1 612 ? -20.748 -6.220 17.108 1.00 84.31 612 ALA A C 1
ATOM 4560 O O . ALA A 1 612 ? -20.917 -5.495 18.090 1.00 84.31 612 ALA A O 1
ATOM 4561 N N . ALA A 1 613 ? -19.593 -6.857 16.882 1.00 88.31 613 ALA A N 1
ATOM 4562 C CA . ALA A 1 613 ? -18.424 -6.722 17.747 1.00 88.31 613 ALA A CA 1
ATOM 4563 C C . ALA A 1 613 ? -17.873 -5.287 17.732 1.00 88.31 613 ALA A C 1
ATOM 4565 O O . ALA A 1 613 ? -17.595 -4.729 18.797 1.00 88.31 613 ALA A O 1
ATOM 4566 N N . LEU A 1 614 ? -17.798 -4.658 16.554 1.00 92.44 614 LEU A N 1
ATOM 4567 C CA . LEU A 1 614 ? -17.365 -3.266 16.413 1.00 92.44 614 LEU A CA 1
ATOM 4568 C C . LEU A 1 614 ? -18.299 -2.295 17.156 1.00 92.44 614 LEU A C 1
ATOM 4570 O O . LEU A 1 614 ? -17.837 -1.434 17.908 1.00 92.44 614 LEU A O 1
ATOM 4574 N N . VAL A 1 615 ? -19.618 -2.443 16.992 1.00 89.81 615 VAL A N 1
ATOM 4575 C CA . VAL A 1 615 ? -20.631 -1.614 17.671 1.00 89.81 615 VAL A CA 1
ATOM 4576 C C . VAL A 1 615 ? -20.638 -1.862 19.178 1.00 89.81 615 VAL A C 1
ATOM 4578 O O . VAL A 1 615 ? -20.810 -0.917 19.947 1.00 89.81 615 VAL A O 1
ATOM 4581 N N . ARG A 1 616 ? -20.420 -3.105 19.627 1.00 87.81 616 ARG A N 1
ATOM 4582 C CA . ARG A 1 616 ? -20.283 -3.430 21.053 1.00 87.81 616 ARG A CA 1
ATOM 4583 C C . ARG A 1 616 ? -19.109 -2.675 21.669 1.00 87.81 616 ARG A C 1
ATOM 4585 O O . ARG A 1 616 ? -19.305 -2.013 22.684 1.00 87.81 616 ARG A O 1
ATOM 4592 N N . ALA A 1 617 ? -17.933 -2.735 21.042 1.00 91.62 617 ALA A N 1
ATOM 4593 C CA . ALA A 1 617 ? -16.737 -2.025 21.493 1.00 91.62 617 ALA A CA 1
ATOM 4594 C C . ALA A 1 617 ? -16.895 -0.494 21.413 1.00 91.62 617 ALA A C 1
ATOM 4596 O O . ALA A 1 617 ? -16.318 0.234 22.220 1.00 91.62 617 ALA A O 1
ATOM 4597 N N . ASN A 1 618 ? -17.736 -0.006 20.493 1.00 91.69 618 ASN A N 1
ATOM 4598 C CA . ASN A 1 618 ? -17.982 1.416 20.254 1.00 91.69 618 ASN A CA 1
ATOM 4599 C C . ASN A 1 618 ? -19.485 1.753 20.310 1.00 91.69 618 ASN A C 1
ATOM 4601 O O . ASN A 1 618 ? -20.090 2.050 19.274 1.00 91.69 618 ASN A O 1
ATOM 4605 N N . PRO A 1 619 ? -20.112 1.810 21.504 1.00 82.81 619 PRO A N 1
ATOM 4606 C CA . PRO A 1 619 ? -21.567 1.970 21.630 1.00 82.81 619 PRO A CA 1
ATOM 4607 C C . PRO A 1 619 ? -22.147 3.218 20.944 1.00 82.81 619 PRO A C 1
ATOM 4609 O O . PRO A 1 619 ? -23.331 3.263 20.610 1.00 82.81 619 PRO A O 1
ATOM 4612 N N . SER A 1 620 ? -21.322 4.243 20.701 1.00 83.19 620 SER A N 1
ATOM 4613 C CA . SER A 1 620 ? -21.729 5.456 19.982 1.00 83.19 620 SER A CA 1
ATOM 4614 C C . SER A 1 620 ? -22.093 5.224 18.503 1.00 83.19 620 SER A C 1
ATOM 4616 O O . SER A 1 620 ? -22.717 6.098 17.894 1.00 83.19 620 SER A O 1
ATOM 4618 N N . LEU A 1 621 ? -21.726 4.068 17.937 1.00 87.38 621 LEU A N 1
ATOM 4619 C CA . LEU A 1 621 ? -22.020 3.656 16.561 1.00 87.38 621 LEU A CA 1
ATOM 4620 C C . LEU A 1 621 ? -23.371 2.946 16.410 1.00 87.38 621 LEU A C 1
ATOM 4622 O O . LEU A 1 621 ? -23.795 2.656 15.300 1.00 87.38 621 LEU A O 1
ATOM 4626 N N . ASN A 1 622 ? -24.097 2.702 17.501 1.00 79.50 622 ASN A N 1
ATOM 4627 C CA . ASN A 1 622 ? -25.354 1.947 17.469 1.00 79.50 622 ASN A CA 1
ATOM 4628 C C . ASN A 1 622 ? -26.465 2.584 16.602 1.00 79.50 622 ASN A C 1
ATOM 4630 O O . ASN A 1 622 ? -27.457 1.936 16.286 1.00 79.50 622 ASN A O 1
ATOM 4634 N N . HIS A 1 623 ? -26.337 3.868 16.252 1.00 80.50 623 HIS A N 1
ATOM 4635 C CA . HIS A 1 623 ? -27.354 4.620 15.505 1.00 80.50 623 HIS A CA 1
ATOM 4636 C C . HIS A 1 623 ? -26.765 5.483 14.383 1.00 80.50 623 HIS A C 1
ATOM 4638 O O . HIS A 1 623 ? -27.406 6.440 13.937 1.00 80.50 623 HIS A O 1
ATOM 4644 N N . ARG A 1 624 ? -25.519 5.222 13.980 1.00 92.12 624 ARG A N 1
ATOM 4645 C CA . ARG A 1 624 ? -24.833 6.003 12.949 1.00 92.12 624 ARG A CA 1
ATOM 4646 C C . ARG A 1 624 ? -23.629 5.261 12.389 1.00 92.12 624 ARG A C 1
ATOM 4648 O O . ARG A 1 624 ? -23.000 4.473 13.084 1.00 92.12 624 ARG A O 1
ATOM 4655 N N . GLU A 1 625 ? -23.240 5.664 11.191 1.00 94.25 625 GLU A N 1
ATOM 4656 C CA . GLU A 1 625 ? -21.913 5.366 10.669 1.00 94.25 625 GLU A CA 1
ATOM 4657 C C . GLU A 1 625 ? -20.824 6.179 11.402 1.00 94.25 625 GLU A C 1
ATOM 4659 O O . GLU A 1 625 ? -21.103 7.242 12.002 1.00 94.25 625 GLU A O 1
ATOM 4664 N N . PRO A 1 626 ? -19.579 5.679 11.401 1.00 96.06 626 PRO A N 1
ATOM 4665 C CA . PRO A 1 626 ? -18.441 6.410 11.927 1.00 96.06 626 PRO A CA 1
ATOM 4666 C C . PRO A 1 626 ? -18.151 7.678 11.113 1.00 96.06 626 PRO A C 1
ATOM 4668 O O . PRO A 1 626 ? -18.631 7.867 9.994 1.00 96.06 626 PRO A O 1
ATOM 4671 N N . ARG A 1 627 ? -17.412 8.614 11.714 1.00 94.25 627 ARG A N 1
ATOM 4672 C CA . ARG A 1 627 ? -17.068 9.899 11.085 1.00 94.25 627 ARG A CA 1
ATOM 4673 C C . ARG A 1 627 ? -15.606 9.925 10.684 1.00 94.25 627 ARG A C 1
ATOM 4675 O O . ARG A 1 627 ? -14.769 9.412 11.407 1.00 94.25 627 ARG A O 1
ATOM 4682 N N . GLU A 1 628 ? -15.297 10.618 9.593 1.00 92.25 628 GLU A N 1
ATOM 4683 C CA . GLU A 1 628 ? -13.913 10.846 9.162 1.00 92.25 628 GLU A CA 1
ATOM 4684 C C . GLU A 1 628 ? -13.025 11.335 10.326 1.00 92.25 628 GLU A C 1
ATOM 4686 O O . GLU A 1 628 ? -13.353 12.319 10.998 1.00 92.25 628 GLU A O 1
ATOM 4691 N N . GLY A 1 629 ? -11.896 10.655 10.541 1.00 90.75 629 GLY A N 1
ATOM 4692 C CA . GLY A 1 629 ? -10.916 10.952 11.587 1.00 90.75 629 GLY A CA 1
ATOM 4693 C C . GLY A 1 629 ? -11.326 10.529 13.000 1.00 90.75 629 GLY A C 1
ATOM 4694 O O . GLY A 1 629 ? -10.580 10.795 13.941 1.00 90.75 629 GLY A O 1
ATOM 4695 N N . GLU A 1 630 ? -12.491 9.904 13.172 1.00 93.31 630 GLU A N 1
ATOM 4696 C CA . GLU A 1 630 ? -12.879 9.270 14.429 1.00 93.31 630 GLU A CA 1
ATOM 4697 C C . GLU A 1 630 ? -12.002 8.041 14.694 1.00 93.31 630 GLU A C 1
ATOM 4699 O O . GLU A 1 630 ? -11.698 7.280 13.779 1.00 93.31 630 GLU A O 1
ATOM 4704 N N . TRP A 1 631 ? -11.608 7.853 15.954 1.00 93.62 631 TRP A N 1
ATOM 4705 C CA . TRP A 1 631 ? -10.894 6.665 16.406 1.00 93.62 631 TRP A CA 1
ATOM 4706 C C . TRP A 1 631 ? -11.876 5.679 17.018 1.00 93.62 631 TRP A C 1
ATOM 4708 O O . TRP A 1 631 ? -12.629 6.037 17.927 1.00 93.62 631 TRP A O 1
ATOM 4718 N N . LEU A 1 632 ? -11.850 4.451 16.518 1.00 94.81 632 LEU A N 1
ATOM 4719 C CA . LEU A 1 632 ? -12.672 3.350 16.989 1.00 94.81 632 LEU A CA 1
ATOM 4720 C C . LEU A 1 632 ? -11.797 2.294 17.646 1.00 94.81 632 LEU A C 1
ATOM 4722 O O . LEU A 1 632 ? -10.703 2.003 17.171 1.00 94.81 632 LEU A O 1
ATOM 4726 N N . LEU A 1 633 ? -12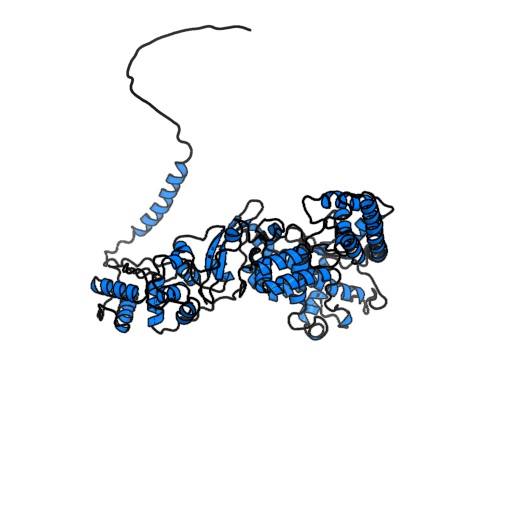.304 1.707 18.722 1.00 94.69 633 LEU A N 1
ATOM 4727 C CA . LEU A 1 633 ? -11.698 0.549 19.357 1.00 94.69 633 LEU A CA 1
ATOM 4728 C C . LEU A 1 633 ? -12.009 -0.711 18.549 1.00 94.69 633 LEU A C 1
ATOM 4730 O O . LEU A 1 633 ? -13.178 -1.007 18.296 1.00 94.69 633 LEU A O 1
ATOM 4734 N N . ILE A 1 634 ? -10.986 -1.479 18.212 1.00 94.38 634 ILE A N 1
ATOM 4735 C CA . ILE A 1 634 ? -11.131 -2.790 17.589 1.00 94.38 634 ILE A CA 1
ATOM 4736 C C . ILE A 1 634 ? -11.022 -3.854 18.690 1.00 94.38 634 ILE A C 1
ATOM 4738 O O . ILE A 1 634 ? -10.012 -3.902 19.400 1.00 94.38 634 ILE A O 1
ATOM 4742 N N . PRO A 1 635 ? -12.080 -4.656 18.915 1.00 92.31 635 PRO A N 1
ATOM 4743 C CA . PRO A 1 635 ? -12.078 -5.689 19.942 1.00 92.31 635 PRO A CA 1
ATOM 4744 C C . PRO A 1 635 ? -11.185 -6.878 19.563 1.00 92.31 635 PRO A C 1
ATOM 4746 O O . PRO A 1 635 ? -10.900 -7.114 18.390 1.00 92.31 635 PRO A O 1
ATOM 4749 N N . VAL A 1 636 ? -10.834 -7.672 20.574 1.00 88.81 636 VAL A N 1
ATOM 4750 C CA . VAL A 1 636 ? -10.201 -8.985 20.395 1.00 88.81 636 VAL A CA 1
ATOM 4751 C C . VAL A 1 636 ? -11.169 -9.907 19.653 1.00 88.81 636 VAL A C 1
ATOM 4753 O O . VAL A 1 636 ? -12.364 -9.925 19.981 1.00 88.81 636 VAL A O 1
ATOM 4756 N N . HIS A 1 637 ? -10.662 -10.669 18.685 1.00 75.62 637 HIS A N 1
ATOM 4757 C CA . HIS A 1 637 ? -11.439 -11.602 17.874 1.00 75.62 637 HIS A CA 1
ATOM 4758 C C . HIS A 1 637 ? -10.705 -12.919 17.619 1.00 75.62 637 HIS A C 1
ATOM 4760 O O . HIS A 1 637 ? -9.456 -12.930 17.683 1.00 75.62 637 HIS A O 1
#

Foldseek 3Di:
DDDDDDDDDDDDDDDDDDDDDDDDDDPPPVVVVVVPVVVVVVVVVPPDDDDDDDDQPDACQFPLSRGKDAAFHFDPVQQLLQVLLQVVVFPLDNPDGGGGRHPSVLVSLLRLCLQLQFFSPSICDLLNVLSSVVSVPPPDPPPQQFDQLLPPQAFFDLVLLVLLCCLLFVFLPLDDDDPRDAFQCLPDVVLLVVLLVQLLVLLVVVLVVCLVVLVLLVVLVVVVQWCALQNLLLLLQLLVVLLCVPCVLLLVLAFAWPVLVVLLVPQRSDEPPAEYALQDVVVDPQDLLVLSVLCCVQRPSSVNSCSNRSADLVDPDRCRVVSVSVSSVVSCPPDCNVVSSSSCSRAPAWAADPTSHIHDHIGQGADPVWDCDDPDVPAGGSSRLLVLQVSSLRSNLNNLLSLFFLQLVLFQLPRCLSRVQLSLLSSCCSCQPVHWVQPPDQVPPQVSSCSSRVHNDPDRDSVSHDTDDCPSCVSSNVSVVSLCVRRNPSLSSCCTRRVLCSSSQIDRSNSNDGDDCPDPCNCLNSDAPAQQDAPSRFFLSSVCSLFVAPSVVQPVQAPPGDGSHGDDPCCNPNNGHGPQKHKDFWAWGDDPPDITIDFLVSVSSNRSHDSSSQCSNPVVPSPHTDDHSDMGMHGHD

Secondary structure (DSSP, 8-state):
-------------------------S-HHHHHHHHHHHHHHHTTSSSS--PPPPP----EE-TTSSEEB-TT-BSHHHHHHHHHHHHHT-TT----S-SB--HHHHHHHHHHHHHTTS---S-B-HHHHHHHHHHS--------PPPBSSTT--PPPHHHHHHHHHHHS----SSSSSPPPPPGGGT-HHHHHHHHHHHHHHHHHHHHHHHHHHHHHHHHHHTT-B--HHHHHHHHHHHHHHHHHHHHHHHHSS---HHHHHHHHT----BTTTEEETT-TTT----HHHHHHHHHHH-HHHHHHHHHTT--TT-TTSSHHHHHHHHHHHHHTSTTHHHHHHHHHHHS--EEETTTEEEE--B----SSS-SS-SSTTSPPHHHHHHHHHHHHHHHHHHHHHHS-HHHHHHSTT-HHHHHHHHHHHHHHHHHTTS-TTTTSTTT-HHHHHHHHTS--S---GGGSPPP--GGGHHHHHHHHHHHHHHHHHHHHIIIII--GGGGTBPTTSTTPBP-TTSTTHHHHS--SSB---TT--SHHHHHHHH---HHHHHHHSTT--SSSPPPGGGGTT-B--TT-EEEEPPEEE-SS-EEEPPHHHHHHHBT--HHHHHHH-GGGTTS---TT-EEEEPP-